Protein 1TVN (pdb70)

B-factor: mean 11.06, std 6.89, range [2.76, 54.04]

Radius of gyration: 25.33 Å; Cα contacts (8 Å, |Δi|>4): 1455; chains: 2; bounding box: 74×57×52 Å

Organism: Pseudoalteromonas haloplanktis (NCBI:txid228)

Structure (mmCIF, N/CA/C/O backbone):
data_1TVN
#
_entry.id   1TVN
#
_cell.length_a   135.400
_cell.length_b   78.900
_cell.length_c   44.100
_cell.angle_alpha   90.00
_cell.angle_beta   90.00
_cell.angle_gamma   90.00
#
_symmetry.space_group_name_H-M   'P 21 21 21'
#
loop_
_entity.id
_entity.type
_entity.pdbx_description
1 polymer cellulase
2 water water
#
loop_
_atom_site.group_PDB
_atom_site.id
_atom_site.type_symbol
_atom_site.label_atom_id
_atom_site.label_alt_id
_atom_site.label_comp_id
_atom_site.label_asym_id
_atom_site.label_entity_id
_atom_site.label_seq_id
_atom_site.pdbx_PDB_ins_code
_atom_site.Cartn_x
_atom_site.Cartn_y
_atom_site.Cartn_z
_atom_site.occupancy
_atom_site.B_iso_or_equiv
_atom_site.auth_seq_id
_atom_site.auth_comp_id
_atom_site.auth_asym_id
_atom_site.auth_atom_id
_atom_site.pdbx_PDB_model_num
ATOM 1 N N . ALA A 1 1 ? 88.233 45.599 58.626 1.00 23.35 1 ALA A N 1
ATOM 2 C CA . ALA A 1 1 ? 87.827 44.783 57.456 1.00 22.70 1 ALA A CA 1
ATOM 3 C C . ALA A 1 1 ? 86.744 43.749 57.795 1.00 22.18 1 ALA A C 1
ATOM 4 O O . ALA A 1 1 ? 86.501 43.419 58.953 1.00 24.11 1 ALA A O 1
ATOM 6 N N . VAL A 1 2 ? 86.097 43.262 56.746 1.00 18.94 2 VAL A N 1
ATOM 7 C CA . VAL A 1 2 ? 85.038 42.259 56.834 1.00 14.80 2 VAL A CA 1
ATOM 8 C C . VAL A 1 2 ? 85.639 41.086 56.054 1.00 12.30 2 VAL A C 1
ATOM 9 O O . VAL A 1 2 ? 86.621 41.269 55.335 1.00 15.25 2 VAL A O 1
ATOM 13 N N . GLU A 1 3 ? 85.049 39.901 56.176 1.00 9.92 3 GLU A N 1
ATOM 14 C CA . GLU A 1 3 ? 85.560 38.733 55.457 1.00 9.43 3 GLU A CA 1
ATOM 15 C C . GLU A 1 3 ? 85.117 38.738 54.004 1.00 9.14 3 GLU A C 1
ATOM 16 O O . GLU A 1 3 ? 84.062 39.282 53.655 1.00 10.80 3 GLU A O 1
ATOM 22 N N . LYS A 1 4 ? 85.917 38.129 53.145 1.00 8.43 4 LYS A N 1
ATOM 23 C CA . LYS A 1 4 ? 85.606 38.051 51.719 1.00 8.96 4 LYS A CA 1
ATOM 24 C C . LYS A 1 4 ? 84.454 37.073 51.499 1.00 8.47 4 LYS A C 1
ATOM 25 O O . LYS A 1 4 ? 84.434 35.977 52.071 1.00 8.01 4 LYS A O 1
ATOM 31 N N . LEU A 1 5 ? 83.500 37.462 50.648 1.00 7.28 5 LEU A N 1
ATOM 32 C CA . LEU A 1 5 ? 82.341 36.629 50.334 1.00 7.25 5 LEU A CA 1
ATOM 33 C C . LEU A 1 5 ? 82.562 35.868 49.032 1.00 7.52 5 LEU A C 1
ATOM 34 O O . LEU A 1 5 ? 83.009 36.429 48.031 1.00 8.81 5 LEU A O 1
ATOM 39 N N . THR A 1 6 ? 82.362 34.566 49.083 1.00 5.80 6 THR A N 1
ATOM 40 C CA . THR A 1 6 ? 82.521 33.732 47.882 1.00 7.24 6 THR A CA 1
ATOM 41 C C . THR A 1 6 ? 81.350 32.750 47.848 1.00 7.08 6 THR A C 1
ATOM 42 O O . THR A 1 6 ? 80.596 32.635 48.811 1.00 7.30 6 THR A O 1
ATOM 46 N N . VAL A 1 7 ? 81.168 32.058 46.731 1.00 6.64 7 VAL A N 1
ATOM 47 C CA . VAL A 1 7 ? 80.074 31.092 46.639 1.00 6.20 7 VAL A CA 1
ATOM 48 C C . VAL A 1 7 ? 80.638 29.701 46.363 1.00 5.96 7 VAL A C 1
ATOM 49 O O . VAL A 1 7 ? 81.551 29.554 45.526 1.00 6.80 7 VAL A O 1
ATOM 53 N N . SER A 1 8 ? 80.103 28.686 47.052 1.00 6.36 8 SER A N 1
ATOM 54 C CA . SER A 1 8 ? 80.529 27.307 46.858 1.00 7.92 8 SER A CA 1
ATOM 55 C C . SER A 1 8 ? 79.217 26.526 46.914 1.00 7.97 8 SER A C 1
ATOM 56 O O . SER A 1 8 ? 78.569 26.456 47.964 1.00 7.57 8 SER A O 1
ATOM 59 N N . GLY A 1 9 ? 78.822 25.924 45.794 1.00 8.64 9 GLY A N 1
ATOM 60 C CA . GLY A 1 9 ? 77.568 25.189 45.790 1.00 8.93 9 GLY A CA 1
ATOM 61 C C . GLY A 1 9 ? 76.477 26.238 46.008 1.00 9.34 9 GLY A C 1
ATOM 62 O O . GLY A 1 9 ? 76.553 27.382 45.487 1.00 8.71 9 GLY A O 1
ATOM 63 N N . ASN A 1 10 ? 75.478 25.930 46.825 1.00 7.59 10 ASN A N 1
ATOM 64 C CA . ASN A 1 10 ? 74.406 26.893 47.080 1.00 7.60 10 ASN A CA 1
ATOM 65 C C . ASN A 1 10 ? 74.679 27.751 48.313 1.00 6.97 10 ASN A C 1
ATOM 66 O O . ASN A 1 10 ? 73.767 28.399 48.811 1.00 7.88 10 ASN A O 1
ATOM 71 N N A GLN A 1 11 ? 75.937 27.821 48.742 0.50 6.42 11 GLN A N 1
ATOM 72 N N B GLN A 1 11 ? 75.933 27.792 48.770 0.50 7.46 11 GLN A N 1
ATOM 73 C CA A GLN A 1 11 ? 76.271 28.605 49.916 0.50 6.12 11 GLN A CA 1
ATOM 74 C CA B GLN A 1 11 ? 76.281 28.572 49.953 0.50 7.71 11 GLN A CA 1
ATOM 75 C C A GLN A 1 11 ? 77.148 29.802 49.680 0.50 7.10 11 GLN A C 1
ATOM 76 C C B GLN A 1 11 ? 77.180 29.771 49.730 0.50 8.31 11 GLN A C 1
ATOM 77 O O A GLN A 1 11 ? 78.008 29.792 48.794 0.50 7.28 11 GLN A O 1
ATOM 78 O O B GLN A 1 11 ? 78.116 29.719 48.925 0.50 8.04 11 GLN A O 1
ATOM 89 N N . ILE A 1 12 ? 76.903 30.852 50.457 1.00 7.47 12 ILE A N 1
ATOM 90 C CA . ILE A 1 12 ? 77.713 32.054 50.358 1.00 7.70 12 ILE A CA 1
ATOM 91 C C . ILE A 1 12 ? 78.631 31.891 51.599 1.00 7.40 12 ILE A C 1
ATOM 92 O O . ILE A 1 12 ? 78.158 31.703 52.741 1.00 11.67 12 ILE A O 1
ATOM 97 N N . LEU A 1 13 ? 79.936 31.823 51.373 1.00 5.78 13 LEU A N 1
ATOM 98 C CA . LEU A 1 13 ? 80.914 31.678 52.459 1.00 6.15 13 LEU A CA 1
ATOM 99 C C . LEU A 1 13 ? 81.569 33.017 52.764 1.00 6.30 13 LEU A C 1
ATOM 100 O O . LEU A 1 13 ? 81.714 33.855 51.882 1.00 6.79 13 LEU A O 1
ATOM 105 N 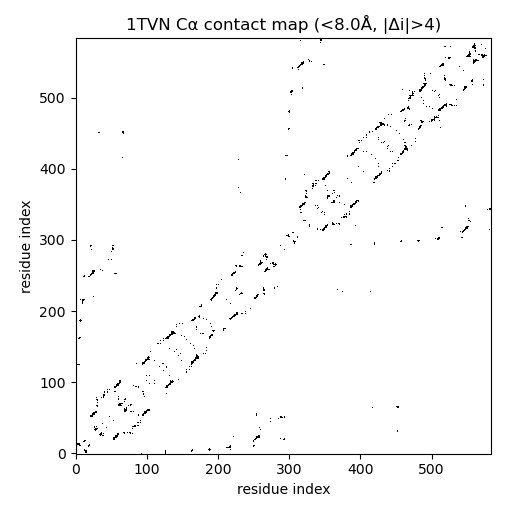N . ALA A 1 14 ? 81.895 33.261 54.037 1.00 7.77 14 ALA A N 1
ATOM 106 C CA . ALA A 1 14 ? 82.551 34.504 54.436 1.00 7.84 14 ALA A CA 1
ATOM 107 C C . ALA A 1 14 ? 83.872 34.021 55.030 1.00 8.57 14 ALA A C 1
ATOM 108 O O . ALA A 1 14 ? 83.881 33.333 56.056 1.00 8.68 14 ALA A O 1
ATOM 110 N N . GLY A 1 15 ? 84.985 34.326 54.368 1.00 8.12 15 GLY A N 1
ATOM 111 C CA . GLY A 1 15 ? 86.258 33.858 54.892 1.00 8.48 15 GLY A CA 1
ATOM 112 C C . GLY A 1 15 ? 86.281 32.329 54.826 1.00 9.33 15 GLY A C 1
ATOM 113 O O . GLY A 1 15 ? 86.912 31.686 55.678 1.00 9.37 15 GLY A O 1
ATOM 114 N N . GLY A 1 16 ? 85.531 31.735 53.881 1.00 8.45 16 GLY A N 1
ATOM 115 C CA . GLY A 1 16 ? 85.496 30.283 53.735 1.00 10.22 16 GLY A CA 1
ATOM 116 C C . GLY A 1 16 ? 84.570 29.551 54.689 1.00 9.53 16 GLY A C 1
ATOM 117 O O . GLY A 1 16 ? 84.519 28.319 54.694 1.00 11.92 16 GLY A O 1
ATOM 118 N N . GLU A 1 17 ? 83.846 30.295 55.513 1.00 9.65 17 GLU A N 1
ATOM 119 C CA . GLU A 1 17 ? 82.924 29.680 56.467 1.00 9.36 17 GLU A CA 1
ATOM 120 C C . GLU A 1 17 ? 81.447 30.012 56.213 1.00 10.47 17 GLU A C 1
ATOM 121 O O . GLU A 1 17 ? 81.114 31.104 55.767 1.00 9.16 17 GLU A O 1
ATOM 127 N N . ASN A 1 18 ? 80.571 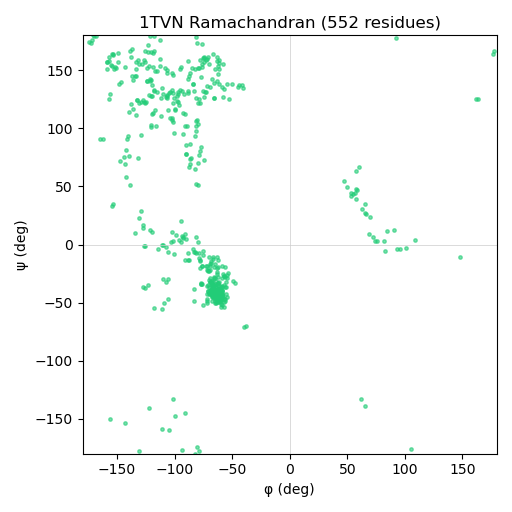29.076 56.571 1.00 11.45 18 ASN A N 1
ATOM 128 C CA . ASN A 1 18 ? 79.116 29.251 56.401 1.00 13.33 18 ASN A CA 1
ATOM 129 C C . ASN A 1 18 ? 78.610 30.215 57.445 1.00 11.08 18 ASN A C 1
ATOM 130 O O . ASN A 1 18 ? 78.796 29.988 58.625 1.00 14.69 18 ASN A O 1
ATOM 135 N N . THR A 1 19 ? 77.907 31.259 57.010 1.00 11.90 19 THR A N 1
ATOM 136 C CA . THR A 1 19 ? 77.365 32.249 57.943 1.00 10.49 19 THR A CA 1
ATOM 137 C C . THR A 1 19 ? 76.453 33.158 57.131 1.00 9.66 19 THR A C 1
ATOM 138 O O . THR A 1 19 ? 76.340 33.007 55.921 1.00 9.32 19 THR A O 1
ATOM 142 N N . SER A 1 20 ? 75.778 34.101 57.784 1.00 8.05 20 SER A N 1
ATOM 143 C CA . SER A 1 20 ? 74.885 35.021 57.070 1.00 7.17 20 SER A CA 1
ATOM 144 C C . SER A 1 20 ? 74.863 36.354 57.805 1.00 7.02 20 SER A C 1
ATOM 145 O O . SER A 1 20 ? 75.183 36.414 58.991 1.00 7.87 20 SER A O 1
ATOM 148 N N . PHE A 1 21 ? 74.351 37.377 57.125 1.00 4.79 21 PHE A N 1
ATOM 149 C CA . PHE A 1 21 ? 74.302 38.743 57.635 1.00 5.03 21 PHE A CA 1
ATOM 150 C C . PHE A 1 21 ? 72.948 39.375 57.425 1.00 6.01 21 PHE A C 1
ATOM 151 O O . PHE A 1 21 ? 72.255 39.064 56.459 1.00 6.36 21 PHE A O 1
ATOM 159 N N . ALA A 1 22 ? 72.604 40.304 58.311 1.00 4.37 22 ALA A N 1
ATOM 160 C CA . ALA A 1 22 ? 71.332 40.997 58.246 1.00 5.19 22 ALA A CA 1
ATOM 161 C C . ALA A 1 22 ? 71.489 42.497 58.424 1.00 4.32 22 ALA A C 1
ATOM 162 O O . ALA A 1 22 ? 72.343 42.967 59.199 1.00 5.10 22 ALA A O 1
ATOM 164 N N . GLY A 1 23 ? 70.652 43.249 57.723 1.00 4.08 23 GLY A N 1
ATOM 165 C CA . GLY A 1 23 ? 70.703 44.688 57.834 1.00 4.91 23 GLY A CA 1
ATOM 166 C C . GLY A 1 23 ? 69.527 45.315 57.141 1.00 4.88 23 GLY A C 1
ATOM 167 O O . GLY A 1 23 ? 68.638 44.631 56.602 1.00 4.45 23 GLY A O 1
ATOM 168 N N . PRO A 1 24 ? 69.458 46.644 57.194 1.00 4.04 24 PRO A N 1
ATOM 169 C CA . PRO A 1 24 ? 68.354 47.323 56.535 1.00 4.34 24 PRO A CA 1
ATOM 170 C C . PRO A 1 24 ? 68.673 47.791 55.131 1.00 4.63 24 PRO A C 1
ATOM 171 O O . PRO A 1 24 ? 69.849 47.941 54.772 1.00 4.39 24 PRO A O 1
ATOM 175 N N . SER A 1 25 ? 67.627 47.878 54.323 1.00 4.93 25 SER A N 1
ATOM 176 C CA . SER A 1 25 ? 67.797 48.423 52.983 1.00 4.48 25 SER A CA 1
ATOM 177 C C . SER A 1 25 ? 67.220 49.839 53.039 1.00 5.17 25 SER A C 1
ATOM 178 O O . SER A 1 25 ? 66.130 50.073 53.607 1.00 5.28 25 SER A O 1
ATOM 181 N N . LEU A 1 26 ? 67.976 50.800 52.533 1.00 4.13 26 LEU A N 1
ATOM 182 C CA . LEU A 1 26 ? 67.470 52.165 52.461 1.00 4.07 26 LEU A CA 1
ATOM 183 C C . LEU A 1 26 ? 66.392 52.127 51.335 1.00 5.00 26 LEU A C 1
ATOM 184 O O . LEU A 1 26 ? 66.373 51.220 50.489 1.00 4.45 26 LEU A O 1
ATOM 189 N N . PHE A 1 27 ? 65.499 53.103 51.334 1.00 4.47 27 PHE A N 1
ATOM 190 C CA . PHE A 1 27 ? 64.446 53.221 50.316 1.00 4.14 27 PHE A CA 1
ATOM 191 C C . PHE A 1 27 ? 65.118 53.874 49.095 1.00 4.89 27 PHE A C 1
ATOM 192 O O . PHE A 1 27 ? 66.304 54.254 49.152 1.00 5.11 27 PHE A O 1
ATOM 200 N N . TRP A 1 28 ? 64.389 53.960 47.983 1.00 4.94 28 TRP A N 1
ATOM 201 C CA . TRP A 1 28 ? 64.870 54.589 46.743 1.00 5.03 28 TRP A CA 1
ATOM 202 C C . TRP A 1 28 ? 65.651 55.872 47.087 1.00 5.41 28 TRP A C 1
ATOM 203 O O . TRP A 1 28 ? 65.178 56.730 47.843 1.00 6.34 28 TRP A O 1
ATOM 214 N N . SER A 1 29 ? 66.803 56.040 46.447 1.00 5.60 29 SER A N 1
ATOM 215 C CA . SER A 1 29 ? 67.655 57.222 46.669 1.00 5.69 29 SER A CA 1
ATOM 216 C C . SER A 1 29 ? 67.215 58.426 45.874 1.00 5.31 29 SER A C 1
ATOM 217 O O . SER A 1 29 ? 67.709 59.531 46.107 1.00 5.18 29 SER A O 1
ATOM 220 N N . ASN A 1 30 ? 66.234 58.232 45.003 1.00 5.45 30 ASN A N 1
ATOM 221 C CA . ASN A 1 30 ? 65.761 59.279 44.122 1.00 5.96 30 ASN A CA 1
ATOM 222 C C . ASN A 1 30 ? 65.537 60.672 44.625 1.00 5.13 30 ASN A C 1
ATOM 223 O O . ASN A 1 30 ? 64.942 60.878 45.680 1.00 6.66 30 ASN A O 1
ATOM 228 N N . THR A 1 31 ? 65.970 61.638 43.818 1.00 5.41 31 THR A N 1
ATOM 229 C CA . THR A 1 31 ? 65.776 63.029 44.178 1.00 6.13 31 THR A CA 1
ATOM 230 C C . THR A 1 31 ? 64.269 63.321 44.166 1.00 7.53 31 THR A C 1
ATOM 231 O O . THR A 1 31 ? 63.580 62.975 43.208 1.00 7.99 31 THR A O 1
ATOM 235 N N . GLY A 1 32 ? 63.763 63.854 45.282 1.00 8.62 32 GLY A N 1
ATOM 236 C CA . GLY A 1 32 ? 62.353 64.193 45.429 1.00 8.24 32 GLY A CA 1
ATOM 237 C C . GLY A 1 32 ? 61.471 63.125 46.044 1.00 9.31 32 GLY A C 1
ATOM 238 O O . GLY A 1 32 ? 60.266 63.366 46.288 1.00 10.31 32 GLY A O 1
ATOM 239 N N . TRP A 1 33 ? 62.028 61.946 46.317 1.00 8.23 33 TRP A N 1
ATOM 240 C CA . TRP A 1 33 ? 61.233 60.860 46.892 1.00 8.22 33 TRP A CA 1
ATOM 241 C C . TRP A 1 33 ? 61.213 60.739 48.421 1.00 9.81 33 TRP A C 1
ATOM 242 O O . TRP A 1 33 ? 60.730 59.733 48.977 1.00 11.11 33 TRP A O 1
ATOM 253 N N . GLY A 1 34 ? 61.829 61.728 49.063 1.00 9.17 34 GLY A N 1
ATOM 254 C CA . GLY A 1 34 ? 61.892 61.825 50.521 1.00 9.00 34 GLY A CA 1
ATOM 255 C C . GLY A 1 34 ? 62.801 60.972 51.342 1.00 8.08 34 GLY A C 1
ATOM 256 O O . GLY A 1 34 ? 62.760 61.046 52.567 1.00 10.07 34 GLY A O 1
ATOM 257 N N . ALA A 1 35 ? 63.606 60.144 50.700 1.00 6.51 35 ALA A N 1
ATOM 258 C CA . ALA A 1 35 ? 64.501 59.289 51.442 1.00 6.90 35 ALA A CA 1
ATOM 259 C C . ALA A 1 35 ? 65.966 59.681 51.267 1.00 6.07 35 ALA A C 1
ATOM 260 O O . ALA A 1 35 ? 66.853 59.084 51.882 1.00 6.45 35 ALA A O 1
ATOM 262 N N . GLU A 1 36 ? 66.228 60.720 50.474 1.00 5.96 36 GLU A N 1
ATOM 263 C CA . GLU A 1 36 ? 67.601 61.167 50.266 1.00 6.00 36 GLU A CA 1
ATOM 264 C C . GLU A 1 36 ? 68.238 61.488 51.610 1.00 5.37 36 GLU A C 1
ATOM 265 O O . GLU A 1 36 ? 69.421 61.210 51.837 1.00 5.08 36 GLU A O 1
ATOM 271 N N . LYS A 1 37 ? 67.416 62.049 52.513 1.00 6.02 37 LYS A N 1
ATOM 272 C CA . LYS A 1 37 ? 67.878 62.435 53.838 1.00 5.21 37 LYS A CA 1
ATOM 273 C C . LYS A 1 37 ? 68.451 61.303 54.672 1.00 5.07 37 LYS A C 1
ATOM 274 O O . LYS A 1 37 ? 69.150 61.576 55.647 1.00 6.78 37 LYS A O 1
ATOM 280 N N . PHE A 1 38 ? 68.153 60.053 54.324 1.00 4.74 38 PHE A N 1
ATOM 281 C CA . PHE A 1 38 ? 68.679 58.921 55.094 1.00 5.75 38 PHE A CA 1
ATOM 282 C C . PHE A 1 38 ? 70.044 58.444 54.610 1.00 5.12 38 PHE A C 1
ATOM 283 O O . PHE A 1 38 ? 70.676 57.634 55.298 1.00 5.53 38 PHE A O 1
ATOM 291 N N . TYR A 1 39 ? 70.472 58.889 53.424 1.00 4.87 39 TYR A N 1
ATOM 292 C CA . TYR A 1 39 ? 71.778 58.444 52.886 1.00 4.85 39 TYR A CA 1
ATOM 293 C C . TYR A 1 39 ? 72.938 59.214 53.520 1.00 5.34 39 TYR A C 1
ATOM 294 O O . TYR A 1 39 ? 73.622 60.013 52.848 1.00 6.52 39 TYR A O 1
ATOM 303 N N . THR A 1 40 ? 73.169 58.933 54.802 1.00 5.18 40 THR A N 1
ATOM 304 C CA . THR A 1 40 ? 74.213 59.609 55.567 1.00 5.81 40 THR A CA 1
ATOM 305 C C . THR A 1 40 ? 75.109 58.682 56.357 1.00 6.02 40 THR A C 1
ATOM 306 O O . THR A 1 40 ? 74.752 57.534 56.632 1.00 5.32 40 THR A O 1
ATOM 310 N N . ALA A 1 41 ? 76.295 59.185 56.701 1.00 5.88 41 ALA A N 1
ATOM 311 C CA . ALA A 1 41 ? 77.235 58.416 57.484 1.00 5.25 41 ALA A CA 1
ATOM 312 C C . ALA A 1 41 ? 76.625 58.113 58.853 1.00 6.23 41 ALA A C 1
ATOM 313 O O . ALA A 1 41 ? 76.827 57.020 59.378 1.00 6.48 41 ALA A O 1
ATOM 315 N N A GLU A 1 42 ? 75.861 59.056 59.401 0.50 5.76 42 GLU A N 1
ATOM 316 N N B GLU A 1 42 ? 75.873 59.054 59.420 0.50 6.58 42 GLU A N 1
ATOM 317 C CA A GLU A 1 42 ? 75.231 58.849 60.701 0.50 6.77 42 GLU A CA 1
ATOM 318 C CA B GLU A 1 42 ? 75.258 58.817 60.725 0.50 8.09 42 GLU A CA 1
ATOM 319 C C A GLU A 1 42 ? 74.230 57.694 60.654 0.50 6.30 42 GLU A C 1
ATOM 320 C C B GLU A 1 42 ? 74.237 57.677 60.655 0.50 7.18 42 GLU A C 1
ATOM 321 O O A GLU A 1 42 ? 74.151 56.883 61.580 0.50 6.14 42 GLU A O 1
ATOM 322 O O B GLU A 1 42 ? 74.148 56.859 61.573 0.50 6.72 42 GLU A O 1
ATOM 333 N N . THR A 1 43 ? 73.484 57.597 59.557 1.00 6.47 43 THR A N 1
ATOM 334 C CA . THR A 1 43 ? 72.509 56.531 59.414 1.00 6.40 43 THR A CA 1
ATOM 335 C C . THR A 1 43 ? 73.203 55.175 59.376 1.00 5.77 43 THR A C 1
ATOM 336 O O . THR A 1 43 ? 72.729 54.199 59.983 1.00 6.18 43 THR A O 1
ATOM 340 N N . VAL A 1 44 ? 74.338 55.081 58.679 1.00 4.96 44 VAL A N 1
ATOM 341 C CA . VAL A 1 44 ? 75.060 53.809 58.612 1.00 4.19 44 VAL A CA 1
ATOM 342 C C . VAL A 1 44 ? 75.575 53.437 60.017 1.00 4.60 44 VAL A C 1
ATOM 343 O O . VAL A 1 44 ? 75.450 52.285 60.457 1.00 5.09 44 VAL A O 1
ATOM 347 N N . ALA A 1 45 ? 76.152 54.415 60.718 1.00 5.27 45 ALA A N 1
ATOM 348 C CA . ALA A 1 45 ? 76.666 54.186 62.069 1.00 6.32 45 ALA A CA 1
ATOM 349 C C . ALA A 1 45 ? 75.550 53.713 63.009 1.00 5.69 45 ALA A C 1
ATOM 350 O O . ALA A 1 45 ? 75.753 52.768 63.787 1.00 5.52 45 ALA A O 1
ATOM 352 N N . LYS A 1 46 ? 74.389 54.360 62.923 1.00 4.84 46 LYS A N 1
ATOM 353 C CA . LYS A 1 46 ? 73.261 53.993 63.770 1.00 5.52 46 LYS A CA 1
ATOM 354 C C . LYS A 1 46 ? 72.678 52.628 63.400 1.00 5.38 46 LYS A C 1
ATOM 355 O O . LYS A 1 46 ? 72.147 51.914 64.266 1.00 6.48 46 LYS A O 1
ATOM 361 N N . ALA A 1 47 ? 72.713 52.240 62.121 1.00 5.43 47 ALA A N 1
ATOM 362 C CA . ALA A 1 47 ? 72.176 50.914 61.799 1.00 5.18 47 ALA A CA 1
ATOM 363 C C . ALA A 1 47 ? 73.002 49.886 62.590 1.00 5.43 47 ALA A C 1
ATOM 364 O O . ALA A 1 47 ? 72.472 48.887 63.090 1.00 5.12 47 ALA A O 1
ATOM 366 N N . LYS A 1 48 ? 74.304 50.121 62.705 1.00 4.79 48 LYS A N 1
ATOM 367 C CA . LYS A 1 48 ? 75.180 49.208 63.452 1.00 5.52 48 LYS A CA 1
ATOM 368 C C . LYS A 1 48 ? 74.962 49.282 64.969 1.00 5.00 48 LYS A C 1
ATOM 369 O O . LYS A 1 48 ? 74.730 48.250 65.592 1.00 6.43 48 LYS A O 1
ATOM 375 N N . THR A 1 49 ? 74.906 50.482 65.548 1.00 5.21 49 THR A N 1
ATOM 376 C CA . THR A 1 49 ? 74.722 50.541 67.008 1.00 5.59 49 THR A CA 1
ATOM 377 C C . THR A 1 49 ? 73.311 50.279 67.491 1.00 6.23 49 THR A C 1
ATOM 378 O O . THR A 1 49 ? 73.114 49.717 68.568 1.00 7.61 49 THR A O 1
ATOM 382 N N . GLU A 1 50 ? 72.322 50.674 66.705 1.00 5.62 50 GLU A N 1
ATOM 383 C CA . GLU A 1 50 ? 70.933 50.479 67.111 1.00 5.46 50 GLU A CA 1
ATOM 384 C C . GLU A 1 50 ? 70.351 49.116 66.826 1.00 6.00 50 GLU A C 1
ATOM 385 O O . GLU A 1 50 ? 69.633 48.552 67.647 1.00 6.38 50 GLU A O 1
ATOM 391 N N . PHE A 1 51 ? 70.707 48.550 65.674 1.00 4.73 51 PHE A N 1
ATOM 392 C CA . PHE A 1 51 ? 70.198 47.251 65.264 1.00 5.45 51 PHE A CA 1
ATOM 393 C C . PHE A 1 51 ? 71.214 46.146 65.163 1.00 4.84 51 PHE A C 1
ATOM 394 O O . PHE A 1 51 ? 70.806 44.985 64.957 1.00 5.51 51 PHE A O 1
ATOM 402 N N . ASN A 1 52 ? 72.498 46.432 65.376 1.00 4.83 52 ASN A N 1
ATOM 403 C CA . ASN A 1 52 ? 73.549 45.404 65.242 1.00 4.41 52 ASN A CA 1
ATOM 404 C C . ASN A 1 52 ? 73.643 44.976 63.772 1.00 5.17 52 ASN A C 1
ATOM 405 O O . ASN A 1 52 ? 74.083 43.877 63.468 1.00 6.51 52 ASN A O 1
ATOM 410 N N . ALA A 1 53 ? 73.250 45.870 62.869 1.00 5.06 53 ALA A N 1
ATOM 411 C CA . ALA A 1 53 ? 73.324 45.536 61.439 1.00 4.81 53 ALA A CA 1
ATOM 412 C C . ALA A 1 53 ? 74.767 45.306 61.002 1.00 5.33 53 ALA A C 1
ATOM 413 O O . ALA A 1 53 ? 75.692 46.035 61.408 1.00 6.04 53 ALA A O 1
ATOM 415 N N . THR A 1 54 ? 74.950 44.310 60.140 1.00 5.00 54 THR A N 1
ATOM 416 C CA . THR A 1 54 ? 76.276 43.967 59.602 1.00 4.35 54 THR A CA 1
ATOM 417 C C . THR A 1 54 ? 76.360 44.339 58.119 1.00 5.04 54 THR A C 1
ATOM 418 O O . THR A 1 54 ? 77.395 44.161 57.479 1.00 5.17 54 THR A O 1
ATOM 422 N N . LEU A 1 55 ? 75.271 44.873 57.576 1.00 5.16 55 LEU A N 1
ATOM 423 C CA . LEU A 1 55 ? 75.228 45.303 56.174 1.00 4.87 55 LEU A CA 1
ATOM 424 C C . LEU A 1 55 ? 74.186 46.393 56.032 1.00 4.69 55 LEU A C 1
ATOM 425 O O . LEU A 1 55 ? 73.327 46.573 56.925 1.00 4.72 55 LEU A O 1
ATOM 430 N N . ILE A 1 56 ? 74.248 47.112 54.910 1.00 5.01 56 ILE A N 1
ATOM 431 C CA . ILE A 1 56 ? 73.266 48.154 54.593 1.00 4.92 56 ILE A CA 1
ATOM 432 C C . ILE A 1 56 ? 73.166 48.133 53.070 1.00 4.29 56 ILE A C 1
ATOM 433 O O . ILE A 1 56 ? 74.170 47.896 52.375 1.00 4.83 56 ILE A O 1
ATOM 438 N N . ARG A 1 57 ? 71.945 48.234 52.563 1.00 4.27 57 ARG A N 1
ATOM 439 C CA . ARG A 1 57 ? 71.722 48.234 51.111 1.00 4.61 57 ARG A CA 1
ATOM 440 C C . ARG A 1 57 ? 71.390 49.658 50.639 1.00 3.55 57 ARG A C 1
ATOM 441 O O . ARG A 1 57 ? 70.525 50.333 51.219 1.00 4.75 57 ARG A O 1
ATOM 449 N N . ALA A 1 58 ? 72.090 50.109 49.601 1.00 4.22 58 ALA A N 1
ATOM 450 C CA . ALA A 1 58 ? 71.890 51.449 49.010 1.00 4.19 58 ALA A CA 1
ATOM 451 C C . ALA A 1 58 ? 71.075 51.209 47.724 1.00 4.55 58 ALA A C 1
ATOM 452 O O . ALA A 1 58 ? 71.595 50.645 46.750 1.00 4.23 58 ALA A O 1
ATOM 454 N N . ALA A 1 59 ? 69.801 51.610 47.740 1.00 3.73 59 ALA A N 1
ATOM 455 C CA . ALA A 1 59 ? 68.869 51.423 46.598 1.00 3.00 59 ALA A CA 1
ATOM 456 C C . ALA A 1 59 ? 68.943 52.619 45.682 1.00 2.84 59 ALA A C 1
ATOM 457 O O . ALA A 1 59 ? 68.150 53.554 45.800 1.00 4.20 59 ALA A O 1
ATOM 459 N N . ILE A 1 60 ? 69.922 52.557 44.769 1.00 4.61 60 ILE A N 1
ATOM 460 C CA . ILE A 1 60 ? 70.141 53.677 43.837 1.00 4.25 60 ILE A CA 1
ATOM 461 C C . ILE A 1 60 ? 69.156 53.583 42.700 1.00 3.70 60 ILE A C 1
ATOM 462 O O . ILE A 1 60 ? 69.271 52.727 41.802 1.00 4.84 60 ILE A O 1
ATOM 467 N N . GLY A 1 61 ? 68.176 54.477 42.717 1.00 3.60 61 GLY A N 1
ATOM 468 C CA . GLY A 1 61 ? 67.150 54.455 41.701 1.00 5.12 61 GLY A CA 1
ATOM 469 C C . GLY A 1 61 ? 67.545 54.586 40.261 1.00 5.17 61 GLY A C 1
ATOM 470 O O . GLY A 1 61 ? 68.356 55.443 39.900 1.00 5.28 61 GLY A O 1
ATOM 471 N N . HIS A 1 62 ? 66.930 53.731 39.438 1.00 5.10 62 HIS A N 1
ATOM 472 C CA . HIS A 1 62 ? 67.179 53.737 38.013 1.00 4.83 62 HIS A CA 1
ATOM 473 C C . HIS A 1 62 ? 65.857 53.646 37.273 1.00 5.47 62 HIS A C 1
ATOM 474 O O . HIS A 1 62 ? 64.944 52.925 37.698 1.00 6.54 62 HIS A O 1
ATOM 481 N N . GLY A 1 63 ? 65.790 54.329 36.130 1.00 6.18 63 GLY A N 1
ATOM 482 C CA . GLY A 1 63 ? 64.578 54.279 35.314 1.00 7.90 63 GLY A CA 1
ATOM 483 C C . GLY A 1 63 ? 64.519 55.425 34.339 1.00 8.63 63 GLY A C 1
ATOM 484 O O . GLY A 1 63 ? 64.557 56.576 34.771 1.00 8.71 63 GLY A O 1
ATOM 485 N N . THR A 1 64 ? 64.358 55.116 33.047 1.00 8.32 64 THR A N 1
ATOM 486 C CA . THR A 1 64 ? 64.291 56.142 31.988 1.00 8.93 64 THR A CA 1
ATOM 487 C C . THR A 1 64 ? 63.099 57.072 32.135 1.00 9.85 64 THR A C 1
ATOM 488 O O . THR A 1 64 ? 63.133 58.223 31.653 1.00 10.14 64 THR A O 1
ATOM 492 N N . SER A 1 65 ? 62.057 56.578 32.797 1.00 7.94 65 SER A N 1
ATOM 493 C CA . SER A 1 65 ? 60.838 57.318 33.059 1.00 9.20 65 SER A CA 1
ATOM 494 C C . SER A 1 65 ? 60.477 57.247 34.550 1.00 7.62 65 SER A C 1
ATOM 495 O O . SER A 1 65 ? 59.318 57.315 34.933 1.00 9.30 65 SER A O 1
ATOM 498 N N . THR A 1 66 ? 61.509 57.112 35.389 1.00 7.84 66 THR A N 1
ATOM 499 C CA . THR A 1 66 ? 61.318 57.042 36.845 1.00 6.39 66 THR A CA 1
ATOM 500 C C . THR A 1 66 ? 61.925 58.356 37.336 1.00 6.31 66 THR A C 1
ATOM 501 O O . THR A 1 66 ? 63.141 58.560 37.324 1.00 6.21 66 THR A O 1
ATOM 505 N N . GLY A 1 67 ? 61.049 59.242 37.803 1.00 7.27 67 GLY A N 1
ATOM 506 C CA . GLY A 1 67 ? 61.500 60.539 38.259 1.00 7.12 67 GLY A CA 1
ATOM 507 C C . GLY A 1 67 ? 62.593 60.566 39.311 1.00 6.53 67 GLY A C 1
ATOM 508 O O . GLY A 1 67 ? 62.596 59.736 40.211 1.00 6.19 67 GLY A O 1
ATOM 509 N N . GLY A 1 68 ? 63.568 61.466 39.155 1.00 5.82 68 GLY A N 1
ATOM 510 C CA . GLY A 1 68 ? 64.632 61.577 40.143 1.00 6.25 68 GLY A CA 1
ATOM 511 C C . GLY A 1 68 ? 65.660 60.485 40.205 1.00 5.78 68 GLY A C 1
ATOM 512 O O . GLY A 1 68 ? 66.488 60.488 41.096 1.00 5.84 68 GLY A O 1
ATOM 513 N N . SER A 1 69 ? 65.592 59.563 39.257 1.00 5.62 69 SER A N 1
ATOM 514 C CA . SER A 1 69 ? 66.517 58.437 39.201 1.00 5.33 69 SER A CA 1
ATOM 515 C C . SER A 1 69 ? 67.869 58.823 38.627 1.00 5.40 69 SER A C 1
ATOM 516 O O . SER A 1 69 ? 68.106 59.985 38.318 1.00 5.11 69 SER A O 1
ATOM 519 N N . LEU A 1 70 ? 68.760 57.852 38.486 1.00 5.37 70 LEU A N 1
ATOM 520 C CA . LEU A 1 70 ? 70.086 58.111 37.918 1.00 5.79 70 LEU A CA 1
ATOM 521 C C . LEU A 1 70 ? 69.952 58.734 36.516 1.00 6.47 70 LEU A C 1
ATOM 522 O O . LEU A 1 70 ? 70.835 59.464 36.079 1.00 7.48 70 LEU A O 1
ATOM 527 N N . ASN A 1 71 ? 68.853 58.443 35.837 1.00 6.35 71 ASN A N 1
ATOM 528 C CA . ASN A 1 71 ? 68.619 58.965 34.491 1.00 6.97 71 ASN A CA 1
ATOM 529 C C . ASN A 1 71 ? 68.329 60.454 34.470 1.00 7.14 71 ASN A C 1
ATOM 530 O O . ASN A 1 71 ? 68.513 61.106 33.422 1.00 8.26 71 ASN A O 1
ATOM 535 N N . PHE A 1 72 ? 67.873 60.992 35.598 1.00 6.13 72 PHE A N 1
ATOM 536 C CA . PHE A 1 72 ? 67.544 62.416 35.706 1.00 6.31 72 PHE A CA 1
ATOM 537 C C . PHE A 1 72 ? 68.495 63.225 36.572 1.00 8.10 72 PHE A C 1
ATOM 538 O O . PHE A 1 72 ? 68.685 64.418 36.348 1.00 9.08 72 PHE A O 1
ATOM 546 N N . ASP A 1 73 ? 69.085 62.579 37.569 1.00 6.06 73 ASP A N 1
ATOM 547 C CA . ASP A 1 73 ? 70.002 63.249 38.472 1.00 6.54 73 ASP A CA 1
ATOM 548 C C . ASP A 1 73 ? 71.119 62.268 38.801 1.00 6.24 73 ASP A C 1
ATOM 549 O O . ASP A 1 73 ? 71.140 61.645 39.884 1.00 6.82 73 ASP A O 1
ATOM 554 N N . TRP A 1 74 ? 72.087 62.168 37.898 1.00 6.61 74 TRP A N 1
ATOM 555 C CA . TRP A 1 74 ? 73.205 61.275 38.097 1.00 6.26 74 TRP A CA 1
ATOM 556 C C . TRP A 1 74 ? 74.045 61.632 39.325 1.00 6.81 74 TRP A C 1
ATOM 557 O O . TRP A 1 74 ? 74.252 60.808 40.222 1.00 6.83 74 TRP A O 1
ATOM 568 N N A GLU A 1 75 ? 74.516 62.872 39.380 0.50 8.39 75 GLU A N 1
ATOM 569 N N B GLU A 1 75 ? 74.491 62.879 39.381 0.50 9.01 75 GLU A N 1
ATOM 570 C CA A GLU A 1 75 ? 75.345 63.307 40.491 0.50 7.56 75 GLU A CA 1
ATOM 571 C CA B GLU A 1 75 ? 75.317 63.354 40.477 0.50 9.09 75 GLU A CA 1
ATOM 572 C C A GLU A 1 75 ? 74.707 63.207 41.854 0.50 7.46 75 GLU A C 1
ATOM 573 C C B GLU A 1 75 ? 74.710 63.228 41.846 0.50 8.37 75 GLU A C 1
ATOM 574 O O A GLU A 1 75 ? 75.374 62.812 42.805 0.50 7.38 75 GLU A O 1
ATOM 575 O O B GLU A 1 75 ? 75.393 62.826 42.785 0.50 8.26 75 GLU A O 1
ATOM 586 N N . GLY A 1 76 ? 73.439 63.586 41.968 1.00 6.32 76 GLY A N 1
ATOM 587 C CA . GLY A 1 76 ? 72.764 63.511 43.266 1.00 6.58 76 GLY A CA 1
ATOM 588 C C . GLY A 1 76 ? 72.661 62.094 43.796 1.00 6.33 76 GLY A C 1
ATOM 589 O O . GLY A 1 76 ? 73.019 61.819 44.931 1.00 6.79 76 GLY A O 1
ATOM 590 N N . ASN A 1 77 ? 72.226 61.169 42.941 1.00 5.01 77 ASN A N 1
ATOM 591 C CA . ASN A 1 77 ? 72.110 59.785 43.354 1.00 5.05 77 ASN A CA 1
ATOM 592 C C . ASN A 1 77 ? 73.478 59.159 43.623 1.00 5.84 77 ASN A C 1
ATOM 593 O O . ASN A 1 77 ? 73.631 58.409 44.604 1.00 6.05 77 ASN A O 1
ATOM 598 N N A MET A 1 78 ? 74.470 59.463 42.785 0.50 5.01 78 MET A N 1
ATOM 599 N N B MET A 1 78 ? 74.467 59.497 42.800 0.50 5.38 78 MET A N 1
ATOM 600 C CA A MET A 1 78 ? 75.805 58.904 42.988 0.50 5.20 78 MET A CA 1
ATOM 601 C CA B MET A 1 78 ? 75.806 58.956 42.979 0.50 5.87 78 MET A CA 1
ATOM 602 C C A MET A 1 78 ? 76.446 59.436 44.269 0.50 5.09 78 MET A C 1
ATOM 603 C C B MET A 1 78 ? 76.491 59.475 44.246 0.50 5.68 78 MET A C 1
ATOM 604 O O A MET A 1 78 ? 77.165 58.708 44.959 0.50 5.17 78 MET A O 1
ATOM 605 O O B MET A 1 78 ? 77.287 58.760 44.866 0.50 5.78 78 MET A O 1
ATOM 614 N N A SER A 1 79 ? 76.220 60.709 44.573 0.50 5.79 79 SER A N 1
ATOM 615 N N B SER A 1 79 ? 76.218 60.722 44.619 0.50 6.45 79 SER A N 1
ATOM 616 C CA A SER A 1 79 ? 76.786 61.288 45.783 0.50 5.71 79 SER A CA 1
ATOM 617 C CA B SER A 1 79 ? 76.826 61.270 45.825 0.50 6.28 79 SER A CA 1
ATOM 618 C C A SER A 1 79 ? 76.220 60.590 47.028 0.50 6.12 79 SER A C 1
ATOM 619 C C B SER A 1 79 ? 76.224 60.577 47.051 0.50 6.41 79 SER A C 1
ATOM 620 O O A SER A 1 79 ? 76.943 60.349 48.005 0.50 6.52 79 SER A O 1
ATOM 621 O O B SER A 1 79 ? 76.929 60.311 48.034 0.50 6.74 79 SER A O 1
ATOM 626 N N . ARG A 1 80 ? 74.922 60.295 47.003 1.00 5.57 80 ARG A N 1
ATOM 627 C CA . ARG A 1 80 ? 74.262 59.617 48.125 1.00 5.33 80 ARG A CA 1
ATOM 628 C C . ARG A 1 80 ? 74.863 58.214 48.256 1.00 6.32 80 ARG A C 1
ATOM 629 O O . ARG A 1 80 ? 75.114 57.735 49.366 1.00 5.44 80 ARG A O 1
ATOM 637 N N . LEU A 1 81 ? 75.062 57.528 47.128 1.00 5.53 81 LEU A N 1
ATOM 638 C CA . LEU A 1 81 ? 75.661 56.199 47.188 1.00 5.03 81 LEU A CA 1
ATOM 639 C C . LEU A 1 81 ? 77.063 56.302 47.832 1.00 5.05 81 LEU A C 1
ATOM 640 O O . LEU A 1 81 ? 77.397 55.510 48.721 1.00 5.37 81 LEU A O 1
ATOM 645 N N . ASP A 1 82 ? 77.870 57.259 47.369 1.00 6.03 82 ASP A N 1
ATOM 646 C CA . ASP A 1 82 ? 79.222 57.454 47.872 1.00 5.81 82 ASP A CA 1
ATOM 647 C C . ASP A 1 82 ? 79.257 57.631 49.377 1.00 5.80 82 ASP A C 1
ATOM 648 O O . ASP A 1 82 ? 80.114 57.069 50.075 1.00 5.95 82 ASP A O 1
ATOM 653 N N . THR A 1 83 ? 78.348 58.447 49.875 1.00 4.82 83 THR A N 1
ATOM 654 C CA . THR A 1 83 ? 78.303 58.682 51.316 1.00 5.24 83 THR A CA 1
ATOM 655 C C . THR A 1 83 ? 78.052 57.390 52.097 1.00 4.83 83 THR A C 1
ATOM 656 O O . THR A 1 83 ? 78.742 57.092 53.088 1.00 5.69 83 THR A O 1
ATOM 660 N N . VAL A 1 84 ? 77.117 56.578 51.613 1.00 4.24 84 VAL A N 1
ATOM 661 C CA . VAL A 1 84 ? 76.791 55.326 52.282 1.00 4.46 84 VAL A CA 1
ATOM 662 C C . VAL A 1 84 ? 77.896 54.287 52.173 1.00 5.37 84 VAL A C 1
ATOM 663 O O . VAL A 1 84 ? 78.232 53.596 53.159 1.00 6.26 84 VAL A O 1
ATOM 667 N N . VAL A 1 85 ? 78.489 54.174 50.981 1.00 4.64 85 VAL A N 1
ATOM 668 C CA . VAL A 1 85 ? 79.565 53.199 50.793 1.00 4.87 85 VAL A CA 1
ATOM 669 C C . VAL A 1 85 ? 80.767 53.494 51.688 1.00 4.85 85 VAL A C 1
ATOM 670 O O . VAL A 1 85 ? 81.257 52.599 52.353 1.00 5.26 85 VAL A O 1
ATOM 674 N N . ASN A 1 86 ? 81.207 54.743 51.723 1.00 4.58 86 ASN A N 1
ATOM 675 C CA . ASN A 1 86 ? 82.360 55.057 52.562 1.00 4.67 86 ASN A CA 1
ATOM 676 C C . ASN A 1 86 ? 82.099 54.834 54.028 1.00 5.31 86 ASN A C 1
ATOM 677 O O . ASN A 1 86 ? 82.967 54.281 54.714 1.00 5.27 86 ASN A O 1
ATOM 682 N N . ALA A 1 87 ? 80.891 55.168 54.491 1.00 5.09 87 ALA A N 1
ATOM 683 C CA . ALA A 1 87 ? 80.552 54.983 55.891 1.00 5.47 87 ALA A CA 1
ATOM 684 C C . ALA A 1 87 ? 80.507 53.483 56.193 1.00 5.97 87 ALA A C 1
ATOM 685 O O . ALA A 1 87 ? 80.941 53.065 57.263 1.00 6.14 87 ALA A O 1
ATOM 687 N N . ALA A 1 88 ? 79.995 52.665 55.274 1.00 5.00 88 ALA A N 1
ATOM 688 C CA . ALA A 1 88 ? 79.954 51.223 55.523 1.00 5.21 88 ALA A CA 1
ATOM 689 C C . ALA A 1 88 ? 81.387 50.693 55.702 1.00 4.78 88 ALA A C 1
ATOM 690 O O . ALA A 1 88 ? 81.661 49.870 56.590 1.00 5.85 88 ALA A O 1
ATOM 692 N N . ILE A 1 89 ? 82.303 51.155 54.863 1.00 5.04 89 ILE A N 1
ATOM 693 C CA . ILE A 1 89 ? 83.688 50.696 55.005 1.00 6.00 89 ILE A CA 1
ATOM 694 C C . ILE A 1 89 ? 84.246 51.152 56.374 1.00 5.76 89 ILE A C 1
ATOM 695 O O . ILE A 1 89 ? 84.880 50.360 57.096 1.00 6.21 89 ILE A O 1
ATOM 700 N N . ALA A 1 90 ? 83.978 52.397 56.742 1.00 6.43 90 ALA A N 1
ATOM 701 C CA . ALA A 1 90 ? 84.450 52.931 58.013 1.00 6.91 90 ALA A CA 1
ATOM 702 C C . ALA A 1 90 ? 83.870 52.193 59.214 1.00 7.05 90 ALA A C 1
ATOM 703 O O . ALA A 1 90 ? 84.503 52.173 60.281 1.00 8.65 90 ALA A O 1
ATOM 705 N N . GLU A 1 91 ? 82.673 51.623 59.065 1.00 5.34 91 GLU A N 1
ATOM 706 C CA . GLU A 1 91 ? 82.010 50.887 60.142 1.00 5.71 91 GLU A CA 1
ATOM 707 C C . GLU A 1 91 ? 82.147 49.364 60.072 1.00 6.08 91 GLU A C 1
ATOM 708 O O . GLU A 1 91 ? 81.514 48.638 60.857 1.00 6.66 91 GLU A O 1
ATOM 714 N N . ASP A 1 92 ? 82.972 48.876 59.157 1.00 5.38 92 ASP A N 1
ATOM 715 C CA . ASP A 1 92 ? 83.186 47.438 58.977 1.00 6.43 92 ASP A CA 1
ATOM 716 C C . ASP A 1 92 ? 81.878 46.711 58.682 1.00 7.09 92 ASP A C 1
ATOM 717 O O . ASP A 1 92 ? 81.547 45.684 59.281 1.00 7.42 92 ASP A O 1
ATOM 722 N N . MET A 1 93 ? 81.130 47.275 57.742 1.00 5.71 93 MET A N 1
ATOM 723 C CA . MET A 1 93 ? 79.865 46.688 57.341 1.00 6.95 93 MET A CA 1
ATOM 724 C C . MET A 1 93 ? 79.872 46.425 55.842 1.00 6.12 93 MET A C 1
ATOM 725 O O . MET A 1 93 ? 80.600 47.068 55.090 1.00 5.77 93 MET A O 1
ATOM 730 N N . TYR A 1 94 ? 79.107 45.431 55.410 1.00 6.46 94 TYR A N 1
ATOM 731 C CA . TYR A 1 94 ? 79.007 45.157 53.980 1.00 5.89 94 TYR A CA 1
ATOM 732 C C . TYR A 1 94 ? 78.027 46.208 53.439 1.00 5.66 94 TYR A C 1
ATOM 733 O O . TYR A 1 94 ? 77.178 46.748 54.167 1.00 5.73 94 TYR A O 1
ATOM 742 N N . VAL A 1 95 ? 78.197 46.559 52.176 1.00 5.00 95 VAL A N 1
ATOM 743 C CA . VAL A 1 95 ? 77.312 47.511 51.520 1.00 5.43 95 VAL A CA 1
ATOM 744 C C . VAL A 1 95 ? 76.868 46.899 50.189 1.00 5.21 95 VAL A C 1
ATOM 745 O O . VAL A 1 95 ? 77.685 46.443 49.369 1.00 6.06 95 VAL A O 1
ATOM 749 N N . ILE A 1 96 ? 75.549 46.762 50.043 1.00 4.56 96 ILE A N 1
ATOM 750 C CA . ILE A 1 96 ? 74.963 46.211 48.819 1.00 4.79 96 ILE A CA 1
ATOM 751 C C . ILE A 1 96 ? 74.687 47.406 47.899 1.00 4.50 96 ILE A C 1
ATOM 752 O O . ILE A 1 96 ? 73.894 48.308 48.250 1.00 5.54 96 ILE A O 1
ATOM 757 N N . ILE A 1 97 ? 75.424 47.485 46.791 1.00 4.67 97 ILE A N 1
ATOM 758 C CA . ILE A 1 97 ? 75.243 48.574 45.849 1.00 4.34 97 ILE A CA 1
ATOM 759 C C . ILE A 1 97 ? 74.198 48.052 44.857 1.00 4.16 97 ILE A C 1
ATOM 760 O O . ILE A 1 97 ? 74.488 47.245 43.972 1.00 5.10 97 ILE A O 1
ATOM 765 N N . ASP A 1 98 ? 72.964 48.525 45.053 1.00 4.25 98 ASP A N 1
ATOM 766 C CA . ASP A 1 98 ? 71.822 48.135 44.279 1.00 4.36 98 ASP A CA 1
ATOM 767 C C . ASP A 1 98 ? 71.384 49.068 43.182 1.00 3.54 98 ASP A C 1
ATOM 768 O O . ASP A 1 98 ? 71.049 50.220 43.425 1.00 5.15 98 ASP A O 1
ATOM 773 N N . PHE A 1 99 ? 71.457 48.566 41.932 1.00 4.24 99 PHE A N 1
ATOM 774 C CA . PHE A 1 99 ? 71.014 49.340 40.744 1.00 4.14 99 PHE A CA 1
ATOM 775 C C . PHE A 1 99 ? 69.501 49.022 40.850 1.00 4.95 99 PHE A C 1
ATOM 776 O O . PHE A 1 99 ? 68.997 47.975 40.389 1.00 4.64 99 PHE A O 1
ATOM 784 N N . HIS A 1 100 ? 68.801 49.940 41.522 1.00 4.58 100 HIS A N 1
ATOM 785 C CA . HIS A 1 100 ? 67.373 49.762 41.810 1.00 4.24 100 HIS A CA 1
ATOM 786 C C . HIS A 1 100 ? 66.492 50.024 40.639 1.00 5.34 100 HIS A C 1
ATOM 787 O O . HIS A 1 100 ? 65.793 51.029 40.556 1.00 5.76 100 HIS A O 1
ATOM 794 N N . SER A 1 101 ? 66.392 48.946 39.869 1.00 4.85 101 SER A N 1
ATOM 795 C CA . SER A 1 101 ? 65.636 48.987 38.632 1.00 5.90 101 SER A CA 1
ATOM 796 C C . SER A 1 101 ? 64.685 47.871 38.347 1.00 5.19 101 SER A C 1
ATOM 797 O O . SER A 1 101 ? 64.867 46.756 38.827 1.00 5.20 101 SER A O 1
ATOM 800 N N . HIS A 1 102 ? 63.710 48.200 37.489 1.00 5.86 102 HIS A N 1
ATOM 801 C CA . HIS A 1 102 ? 62.700 47.259 37.001 1.00 6.65 102 HIS A CA 1
ATOM 802 C C . HIS A 1 102 ? 62.885 47.220 35.483 1.00 6.73 102 HIS A C 1
ATOM 803 O O . HIS A 1 102 ? 62.088 46.581 34.801 1.00 7.48 102 HIS A O 1
ATOM 810 N N . GLU A 1 103 ? 63.975 47.794 34.969 1.00 5.77 103 GLU A N 1
ATOM 811 C CA . GLU A 1 103 ? 64.209 47.835 33.511 1.00 6.61 103 GLU A CA 1
ATOM 812 C C . GLU A 1 103 ? 65.683 47.926 33.165 1.00 6.72 103 GLU A C 1
ATOM 813 O O . GLU A 1 103 ? 66.058 48.520 32.157 1.00 7.86 103 GLU A O 1
ATOM 819 N N . ALA A 1 104 ? 66.536 47.289 33.938 1.00 6.45 104 ALA A N 1
ATOM 820 C CA . ALA A 1 104 ? 67.967 47.372 33.662 1.00 6.14 104 ALA A CA 1
ATOM 821 C C . ALA A 1 104 ? 68.352 46.795 32.325 1.00 7.53 104 ALA A C 1
ATOM 822 O O . ALA A 1 104 ? 69.236 47.348 31.646 1.00 7.60 104 ALA A O 1
ATOM 824 N N . HIS A 1 105 ? 67.718 45.691 31.943 1.00 7.45 105 HIS A N 1
ATOM 825 C CA . HIS A 1 105 ? 68.059 45.075 30.666 1.00 6.76 105 HIS A CA 1
ATOM 826 C C . HIS A 1 105 ? 67.764 45.945 29.478 1.00 8.60 105 HIS A C 1
ATOM 827 O O . HIS A 1 105 ? 68.402 45.747 28.426 1.00 8.28 105 HIS A O 1
ATOM 834 N N . THR A 1 106 ? 66.840 46.899 29.616 1.00 7.21 106 THR A N 1
ATOM 835 C CA . THR A 1 106 ? 66.503 47.791 28.496 1.00 7.33 106 THR A CA 1
ATOM 836 C C . THR A 1 106 ? 67.241 49.126 28.513 1.00 8.60 106 THR A C 1
ATOM 837 O O . THR A 1 106 ? 66.923 50.003 27.700 1.00 10.62 106 THR A O 1
ATOM 841 N N . ASP A 1 107 ? 68.147 49.320 29.464 1.00 8.34 107 ASP A N 1
ATOM 842 C CA . ASP A 1 107 ? 68.912 50.580 29.522 1.00 8.10 107 ASP A CA 1
ATOM 843 C C . ASP A 1 107 ? 70.305 50.142 29.949 1.00 8.32 107 ASP A C 1
ATOM 844 O O . ASP A 1 107 ? 70.893 50.649 30.910 1.00 9.65 107 ASP A O 1
ATOM 849 N N . GLN A 1 108 ? 70.904 49.262 29.147 1.00 7.48 108 GLN A N 1
ATOM 850 C CA . GLN A 1 108 ? 72.216 48.740 29.457 1.00 8.93 108 GLN A CA 1
ATOM 851 C C . GLN A 1 108 ? 73.370 49.702 29.528 1.00 7.99 108 GLN A C 1
ATOM 852 O O . GLN A 1 108 ? 74.300 49.506 30.310 1.00 9.85 108 GLN A O 1
ATOM 858 N N . ALA A 1 109 ? 73.313 50.748 28.707 1.00 9.63 109 ALA A N 1
ATOM 859 C CA . ALA A 1 109 ? 74.395 51.710 28.716 1.00 11.50 109 ALA A CA 1
ATOM 860 C C . ALA A 1 109 ? 74.524 52.378 30.088 1.00 8.50 109 ALA A C 1
ATOM 861 O O . ALA A 1 109 ? 75.626 52.586 30.578 1.00 8.66 109 ALA A O 1
ATOM 863 N N . THR A 1 110 ? 73.382 52.693 30.700 1.00 8.69 110 THR A N 1
ATOM 864 C CA . THR A 1 110 ? 73.393 53.319 32.014 1.00 8.04 110 THR A CA 1
ATOM 865 C C . THR A 1 110 ? 73.907 52.322 33.065 1.00 7.62 110 THR A C 1
ATOM 866 O O . THR A 1 110 ? 74.668 52.701 33.951 1.00 6.75 110 THR A O 1
ATOM 870 N N . ALA A 1 111 ? 73.471 51.059 32.989 1.00 7.45 111 ALA A N 1
ATOM 871 C CA . ALA A 1 111 ? 73.904 50.029 33.933 1.00 6.91 111 ALA A CA 1
ATOM 872 C C . ALA A 1 111 ? 75.416 49.855 33.853 1.00 5.95 111 ALA A C 1
ATOM 873 O O . ALA A 1 111 ? 76.096 49.755 34.878 1.00 7.27 111 ALA A O 1
ATOM 875 N N . VAL A 1 112 ? 75.937 49.809 32.622 1.00 7.51 112 VAL A N 1
ATOM 876 C CA . VAL A 1 112 ? 77.374 49.650 32.445 1.00 8.64 112 VAL A CA 1
ATOM 877 C C . VAL A 1 112 ? 78.137 50.854 32.994 1.00 7.84 112 VAL A C 1
ATOM 878 O O . VAL A 1 112 ? 79.133 50.689 33.695 1.00 8.32 112 VAL A O 1
ATOM 882 N N . ARG A 1 113 ? 77.637 52.066 32.720 1.00 7.81 113 ARG A N 1
ATOM 883 C CA . ARG A 1 113 ? 78.301 53.269 33.214 1.00 8.70 113 ARG A CA 1
ATOM 884 C C . ARG A 1 113 ? 78.341 53.242 34.750 1.00 6.87 113 ARG A C 1
ATOM 885 O O . ARG A 1 113 ? 79.371 53.520 35.389 1.00 8.35 113 ARG A O 1
ATOM 893 N N . PHE A 1 114 ? 77.188 52.923 35.332 1.00 6.03 114 PHE A N 1
ATOM 894 C CA . PHE A 1 114 ? 77.074 52.857 36.779 1.00 6.41 114 PHE A CA 1
ATOM 895 C C . PHE A 1 114 ? 78.027 51.836 37.402 1.00 6.21 114 PHE A C 1
ATOM 896 O O . PHE A 1 114 ? 78.787 52.164 38.301 1.00 6.15 114 PHE A O 1
ATOM 904 N N . PHE A 1 115 ? 78.007 50.607 36.894 1.00 6.82 115 PHE A N 1
ATOM 905 C CA . PHE A 1 115 ? 78.863 49.574 37.445 1.00 7.14 115 PHE A CA 1
ATOM 906 C C . PHE A 1 115 ? 80.352 49.741 37.237 1.00 6.70 115 PHE A C 1
ATOM 907 O O . PHE A 1 115 ? 81.141 49.406 38.106 1.00 7.49 115 PHE A O 1
ATOM 915 N N . GLU A 1 116 ? 80.725 50.352 36.117 1.00 7.08 116 GLU A N 1
ATOM 916 C CA . GLU A 1 116 ? 82.153 50.557 35.893 1.00 7.70 116 GLU A CA 1
ATOM 917 C C . GLU A 1 116 ? 82.617 51.651 36.858 1.00 8.70 116 GLU A C 1
ATOM 918 O O . GLU A 1 116 ? 83.698 51.581 37.411 1.00 9.30 116 GLU A O 1
ATOM 924 N N . ASP A 1 117 ? 81.760 52.638 37.102 1.00 9.08 117 ASP A N 1
ATOM 925 C CA . ASP A 1 117 ? 82.113 53.719 38.009 1.00 8.88 117 ASP A CA 1
ATOM 926 C C . ASP A 1 117 ? 82.241 53.205 39.444 1.00 8.19 117 ASP A C 1
ATOM 927 O O . ASP A 1 117 ? 83.224 53.484 40.139 1.00 9.00 117 ASP A O 1
ATOM 932 N N . VAL A 1 118 ? 81.279 52.393 39.881 1.00 8.69 118 VAL A N 1
ATOM 933 C CA . VAL A 1 118 ? 81.361 51.895 41.242 1.00 9.68 118 VAL A CA 1
ATOM 934 C C . VAL A 1 118 ? 82.487 50.886 41.442 1.00 9.05 118 VAL A C 1
ATOM 935 O O . VAL A 1 118 ? 83.156 50.896 42.481 1.00 9.31 118 VAL A O 1
ATOM 939 N N . ALA A 1 119 ? 82.730 50.043 40.434 1.00 8.08 119 ALA A N 1
ATOM 940 C CA . ALA A 1 119 ? 83.807 49.055 40.544 1.00 7.84 119 ALA A CA 1
ATOM 941 C C . ALA A 1 119 ? 85.165 49.776 40.613 1.00 9.00 119 ALA A C 1
ATOM 942 O O . ALA A 1 119 ? 86.049 49.398 41.381 1.00 8.81 119 ALA A O 1
ATOM 944 N N . THR A 1 120 ? 85.304 50.853 39.843 1.00 8.87 120 THR A N 1
ATOM 945 C CA . THR A 1 120 ? 86.554 51.601 39.851 1.00 9.53 120 THR A CA 1
ATOM 946 C C . THR A 1 120 ? 86.778 52.302 41.180 1.00 8.64 120 THR A C 1
ATOM 947 O O . THR A 1 120 ? 87.876 52.277 41.745 1.00 10.52 120 THR A O 1
ATOM 951 N N . LYS A 1 121 ? 85.732 52.934 41.693 1.00 9.69 121 LYS A N 1
ATOM 952 C CA . LYS A 1 121 ? 85.877 53.641 42.958 1.00 11.48 121 LYS A CA 1
ATOM 953 C C . LYS A 1 121 ? 85.906 52.803 44.211 1.00 11.64 121 LYS A C 1
ATOM 954 O O . LYS A 1 121 ? 86.684 53.076 45.117 1.00 12.88 121 LYS A O 1
ATOM 960 N N . TYR A 1 122 ? 85.158 51.701 44.219 1.00 11.72 122 TYR A N 1
ATOM 961 C CA . TYR A 1 122 ? 85.111 50.895 45.440 1.00 11.72 122 TYR A CA 1
ATOM 962 C C . TYR A 1 122 ? 85.446 49.420 45.361 1.00 12.47 122 TYR A C 1
ATOM 963 O O . TYR A 1 122 ? 85.428 48.710 46.369 1.00 12.20 122 TYR A O 1
ATOM 972 N N . GLY A 1 123 ? 85.747 48.937 44.173 1.00 12.69 123 GLY A N 1
ATOM 973 C CA . GLY A 1 123 ? 86.060 47.517 44.032 1.00 12.68 123 GLY A CA 1
ATOM 974 C C . GLY A 1 123 ? 87.148 46.922 44.909 1.00 12.87 123 GLY A C 1
ATOM 975 O O . GLY A 1 123 ? 87.143 45.722 45.180 1.00 13.01 123 GLY A O 1
ATOM 976 N N . GLN A 1 124 ? 88.084 47.726 45.394 1.00 12.23 124 GLN A N 1
ATOM 977 C CA . GLN A 1 124 ? 89.145 47.207 46.233 1.00 11.70 124 GLN A CA 1
ATOM 978 C C . GLN A 1 124 ? 88.667 46.736 47.612 1.00 9.23 124 GLN A C 1
ATOM 979 O O . GLN A 1 124 ? 89.321 45.941 48.279 1.00 10.97 124 GLN A O 1
ATOM 985 N N . TYR A 1 125 ? 87.469 47.166 47.994 1.00 8.01 125 TYR A N 1
ATOM 986 C CA . TYR A 1 125 ? 86.932 46.794 49.298 1.00 8.17 125 TYR A CA 1
ATOM 987 C C . TYR A 1 125 ? 86.080 45.536 49.315 1.00 6.04 125 TYR A C 1
ATOM 988 O O . TYR A 1 125 ? 85.092 45.442 48.581 1.00 7.59 125 TYR A O 1
ATOM 997 N N . ASP A 1 126 ? 86.394 44.641 50.233 1.00 6.86 126 ASP A N 1
ATOM 998 C CA . ASP A 1 126 ? 85.633 43.391 50.350 1.00 7.67 126 ASP A CA 1
ATOM 999 C C . ASP A 1 126 ? 84.226 43.618 50.885 1.00 6.83 126 ASP A C 1
ATOM 1000 O O . ASP A 1 126 ? 83.388 42.717 50.832 1.00 8.18 126 ASP A O 1
ATOM 1005 N N . ASN A 1 127 ? 83.967 44.830 51.372 1.00 6.30 127 ASN A N 1
ATOM 1006 C CA . ASN A 1 127 ? 82.649 45.169 51.894 1.00 5.25 127 ASN A CA 1
ATOM 1007 C C . ASN A 1 127 ? 81.614 45.296 50.783 1.00 6.30 127 ASN A C 1
ATOM 1008 O O . ASN A 1 127 ? 80.408 45.152 51.030 1.00 5.98 127 ASN A O 1
ATOM 1013 N N . VAL A 1 128 ? 82.072 45.540 49.565 1.00 5.93 128 VAL A N 1
ATOM 1014 C CA . VAL A 1 128 ? 81.162 45.741 48.438 1.00 5.27 128 VAL A CA 1
ATOM 1015 C C . VAL A 1 128 ? 80.531 44.543 47.796 1.00 6.17 128 VAL A C 1
ATOM 1016 O O . VAL A 1 128 ? 81.225 43.631 47.408 1.00 7.26 128 VAL A O 1
ATOM 1020 N N . ILE A 1 129 ? 79.203 44.553 47.721 1.00 4.85 129 ILE A N 1
ATOM 1021 C CA . ILE A 1 129 ? 78.430 43.481 47.099 1.00 5.89 129 ILE A CA 1
ATOM 1022 C C . ILE A 1 129 ? 77.672 44.202 45.979 1.00 6.03 129 ILE A C 1
ATOM 1023 O O . ILE A 1 129 ? 77.050 45.247 46.232 1.00 6.10 129 ILE A O 1
ATOM 1028 N N . TYR A 1 130 ? 77.746 43.706 44.744 1.00 4.39 130 TYR A N 1
ATOM 1029 C CA . TYR A 1 130 ? 77.050 44.349 43.632 1.00 5.95 130 TYR A CA 1
ATOM 1030 C C . TYR A 1 130 ? 75.717 43.677 43.353 1.00 5.78 130 TYR A C 1
ATOM 1031 O O . TYR A 1 130 ? 75.692 42.457 43.136 1.00 7.30 130 TYR A O 1
ATOM 1040 N N . GLU A 1 131 ? 74.640 44.455 43.261 1.00 4.67 131 GLU A N 1
ATOM 1041 C CA . GLU A 1 131 ? 73.282 43.919 42.974 1.00 4.32 131 GLU A CA 1
ATOM 1042 C C . GLU A 1 131 ? 72.975 44.669 41.687 1.00 4.34 131 GLU A C 1
ATOM 1043 O O . GLU A 1 131 ? 72.543 45.840 41.661 1.00 4.34 131 GLU A O 1
ATOM 1049 N N . ILE A 1 132 ? 73.110 43.923 40.597 1.00 5.01 132 ILE A N 1
ATOM 1050 C CA . ILE A 1 132 ? 72.933 44.479 39.266 1.00 4.49 132 ILE A CA 1
ATOM 1051 C C . ILE A 1 132 ? 71.584 44.732 38.630 1.00 4.29 132 ILE A C 1
ATOM 1052 O O . ILE A 1 132 ? 71.508 45.476 37.634 1.00 5.10 132 ILE A O 1
ATOM 1057 N N . TYR A 1 133 ? 70.513 44.216 39.236 1.00 4.53 133 TYR A N 1
ATOM 1058 C CA . TYR A 1 133 ? 69.174 44.381 38.680 1.00 4.43 133 TYR A CA 1
ATOM 1059 C C . TYR A 1 133 ? 68.184 44.026 39.777 1.00 4.19 133 TYR A C 1
ATOM 1060 O O . TYR A 1 133 ? 67.729 42.881 39.868 1.00 5.05 133 TYR A O 1
ATOM 1069 N N . ASN A 1 134 ? 67.788 45.037 40.536 1.00 4.55 134 ASN A N 1
ATOM 1070 C CA . ASN A 1 134 ? 66.861 44.850 41.647 1.00 4.50 134 ASN A CA 1
ATOM 1071 C C . ASN A 1 134 ? 65.718 43.872 41.419 1.00 5.19 134 ASN A C 1
ATOM 1072 O O . ASN A 1 134 ? 65.697 42.784 41.989 1.00 4.57 134 ASN A O 1
ATOM 1077 N N . GLU A 1 135 ? 64.785 44.291 40.578 1.00 4.71 135 GLU A N 1
ATOM 1078 C CA . GLU A 1 135 ? 63.642 43.483 40.314 1.00 5.00 135 GLU A CA 1
ATOM 1079 C C . GLU A 1 135 ? 63.105 43.418 38.909 1.00 5.78 135 GLU A C 1
ATOM 1080 O O . GLU A 1 135 ? 62.278 44.261 38.494 1.00 6.31 135 GLU A O 1
ATOM 1086 N N . PRO A 1 136 ? 63.561 42.402 38.160 1.00 5.56 136 PRO A N 1
ATOM 1087 C CA . PRO A 1 136 ? 63.070 42.172 36.804 1.00 6.75 136 PRO A CA 1
ATOM 1088 C C . PRO A 1 136 ? 61.559 41.883 37.005 1.00 6.69 136 PRO A C 1
ATOM 1089 O O . PRO A 1 136 ? 61.120 41.394 38.086 1.00 5.41 136 PRO A O 1
ATOM 1093 N N . LEU A 1 137 ? 60.768 42.168 35.971 1.00 6.00 137 LEU A N 1
ATOM 1094 C CA . LEU A 1 137 ? 59.331 41.945 36.019 1.00 7.48 137 LEU A CA 1
ATOM 1095 C C . LEU A 1 137 ? 58.982 40.654 35.273 1.00 8.77 137 LEU A C 1
ATOM 1096 O O . LEU A 1 137 ? 59.614 39.625 35.498 1.00 9.70 137 LEU A O 1
ATOM 1101 N N . GLN A 1 138 ? 57.973 40.703 34.402 1.00 10.23 138 GLN A N 1
ATOM 1102 C CA . GLN A 1 138 ? 57.538 39.524 33.636 1.00 13.45 138 GLN A CA 1
ATOM 1103 C C . GLN A 1 138 ? 58.409 39.316 32.417 1.00 12.82 138 GLN A C 1
ATOM 1104 O O . GLN A 1 138 ? 57.943 39.466 31.273 1.00 16.95 138 GLN A O 1
ATOM 1110 N N . ILE A 1 139 ? 59.687 39.025 32.648 1.00 10.73 139 ILE A N 1
ATOM 1111 C CA . ILE A 1 139 ? 60.630 38.823 31.560 1.00 9.07 139 ILE A CA 1
ATOM 1112 C C . ILE A 1 139 ? 61.306 37.464 31.625 1.00 8.67 139 ILE A C 1
ATOM 1113 O O . ILE A 1 139 ? 61.180 36.740 32.618 1.00 10.29 139 ILE A O 1
ATOM 1118 N N . SER A 1 140 ? 62.053 37.120 30.587 1.00 8.05 140 SER A N 1
ATOM 1119 C CA . SER A 1 140 ? 62.703 35.822 30.564 1.00 7.91 140 SER A CA 1
ATOM 1120 C C . SER A 1 140 ? 64.064 35.735 31.193 1.00 7.20 140 SER A C 1
ATOM 1121 O O . SER A 1 140 ? 64.929 36.582 30.936 1.00 7.72 140 SER A O 1
ATOM 1124 N N . TRP A 1 141 ? 64.263 34.719 32.036 1.00 6.91 141 TRP A N 1
ATOM 1125 C CA . TRP A 1 141 ? 65.561 34.540 32.654 1.00 6.68 141 TRP A CA 1
ATOM 1126 C C . TRP A 1 141 ? 66.612 34.229 31.569 1.00 7.52 141 TRP A C 1
ATOM 1127 O O . TRP A 1 141 ? 67.627 34.923 31.452 1.00 6.77 141 TRP A O 1
ATOM 1138 N N A VAL A 1 142 ? 66.362 33.213 30.747 0.50 8.34 142 VAL A N 1
ATOM 1139 N N B VAL A 1 142 ? 66.338 33.225 30.747 0.50 8.34 142 VAL A N 1
ATOM 1140 C CA A VAL A 1 142 ? 67.330 32.865 29.707 0.50 8.90 142 VAL A CA 1
ATOM 1141 C CA B VAL A 1 142 ? 67.264 32.831 29.690 0.50 8.93 142 VAL A CA 1
ATOM 1142 C C A VAL A 1 142 ? 67.520 33.860 28.576 0.50 9.47 142 VAL A C 1
ATOM 1143 C C B VAL A 1 142 ? 67.503 33.829 28.571 0.50 9.65 142 VAL A C 1
ATOM 1144 O O A VAL A 1 142 ? 68.650 34.104 28.150 0.50 11.21 142 VAL A O 1
ATOM 1145 O O B VAL A 1 142 ? 68.645 34.060 28.171 0.50 11.48 142 VAL A O 1
ATOM 1152 N N . ASN A 1 143 ? 66.427 34.445 28.108 1.00 10.76 143 ASN A N 1
ATOM 1153 C CA . ASN A 1 143 ? 66.515 35.397 27.022 1.00 12.84 143 ASN A CA 1
ATOM 1154 C C . ASN A 1 143 ? 66.764 36.845 27.325 1.00 12.13 143 ASN A C 1
ATOM 1155 O O . ASN A 1 143 ? 67.366 37.548 26.514 1.00 13.39 143 ASN A O 1
ATOM 1160 N N . ASP A 1 144 ? 66.393 37.280 28.522 1.00 9.43 144 ASP A N 1
ATOM 1161 C CA . ASP A 1 144 ? 66.569 38.677 28.876 1.00 9.44 144 ASP A CA 1
ATOM 1162 C C . ASP A 1 144 ? 67.500 38.979 30.037 1.00 7.90 144 ASP A C 1
ATOM 1163 O O . ASP A 1 144 ? 68.477 39.712 29.895 1.00 8.79 144 ASP A O 1
ATOM 1168 N N . ILE A 1 145 ? 67.253 38.367 31.185 1.00 7.69 145 ILE A N 1
ATOM 1169 C CA . ILE A 1 145 ? 68.109 38.655 32.334 1.00 6.68 145 ILE A CA 1
ATOM 1170 C C . ILE A 1 145 ? 69.511 38.092 32.258 1.00 6.13 145 ILE A C 1
ATOM 1171 O O . ILE A 1 145 ? 70.479 38.813 32.489 1.00 6.75 145 ILE A O 1
ATOM 1176 N N . LYS A 1 146 ? 69.633 36.814 31.915 1.00 6.89 146 LYS A N 1
ATOM 1177 C CA . LYS A 1 146 ? 70.944 36.204 31.838 1.00 7.38 146 LYS A CA 1
ATOM 1178 C C . LYS A 1 146 ? 71.936 36.905 30.892 1.00 6.96 146 LYS A C 1
ATOM 1179 O O . LYS A 1 146 ? 73.070 37.128 31.285 1.00 6.45 146 LYS A O 1
ATOM 1185 N N . PRO A 1 147 ? 71.535 37.224 29.633 1.00 6.97 147 PRO A N 1
ATOM 1186 C CA . PRO A 1 147 ? 72.496 37.909 28.746 1.00 7.85 147 PRO A CA 1
ATOM 1187 C C . PRO A 1 147 ? 72.928 39.278 29.321 1.00 7.61 147 PRO A C 1
ATOM 1188 O O . PRO A 1 147 ? 74.096 39.654 29.217 1.00 7.59 147 PRO A O 1
ATOM 1192 N N . TYR A 1 148 ? 71.986 39.992 29.939 1.00 6.62 148 TYR A N 1
ATOM 1193 C CA . TYR A 1 148 ? 72.272 41.285 30.538 1.00 6.67 148 TYR A CA 1
ATOM 1194 C C . TYR A 1 148 ? 73.269 41.094 31.685 1.00 6.51 148 TYR A C 1
ATOM 1195 O O . TYR A 1 148 ? 74.261 41.808 31.810 1.00 6.64 148 TYR A O 1
ATOM 1204 N N . ALA A 1 149 ? 72.993 40.084 32.497 1.00 6.15 149 ALA A N 1
ATOM 1205 C CA . ALA A 1 149 ? 73.832 39.798 33.637 1.00 5.62 149 ALA A CA 1
ATOM 1206 C C . ALA A 1 149 ? 75.248 39.472 33.271 1.00 5.17 149 ALA A C 1
ATOM 1207 O O . ALA A 1 149 ? 76.207 39.951 33.882 1.00 5.80 149 ALA A O 1
ATOM 1209 N N . GLU A 1 150 ? 75.393 38.624 32.254 1.00 6.81 150 GLU A N 1
ATOM 1210 C CA . GLU A 1 150 ? 76.741 38.247 31.825 1.00 7.29 150 GLU A CA 1
ATOM 1211 C C . GLU A 1 150 ? 77.493 39.474 31.361 1.00 5.76 150 GLU A C 1
ATOM 1212 O O . GLU A 1 150 ? 78.670 39.636 31.692 1.00 6.41 150 GLU A O 1
ATOM 1218 N N . THR A 1 151 ? 76.811 40.342 30.620 1.00 7.24 151 THR A N 1
ATOM 1219 C CA . THR A 1 151 ? 77.457 41.555 30.145 1.00 7.04 151 THR A CA 1
ATOM 1220 C C . THR A 1 151 ? 77.931 42.432 31.307 1.00 6.39 151 THR A C 1
ATOM 1221 O O . THR A 1 151 ? 79.093 42.857 31.344 1.00 7.97 151 THR A O 1
ATOM 1225 N N . VAL A 1 152 ? 77.041 42.687 32.270 1.00 7.13 152 VAL A N 1
ATOM 1226 C CA . VAL A 1 152 ? 77.407 43.529 33.405 1.00 7.55 152 VAL A CA 1
ATOM 1227 C C . VAL A 1 152 ? 78.438 42.904 34.324 1.00 6.39 152 VAL A C 1
ATOM 1228 O O . VAL A 1 152 ? 79.360 43.586 34.788 1.00 6.65 152 VAL A O 1
ATOM 1232 N N . ILE A 1 153 ? 78.301 41.602 34.590 1.00 6.92 153 ILE A N 1
ATOM 1233 C CA . ILE A 1 153 ? 79.275 40.923 35.441 1.00 5.90 153 ILE A CA 1
ATOM 1234 C C . ILE A 1 153 ? 80.666 41.067 34.787 1.00 6.53 153 ILE A C 1
ATOM 1235 O O . ILE A 1 153 ? 81.637 41.406 35.455 1.00 6.90 153 ILE A O 1
ATOM 1240 N N . ASP A 1 154 ? 80.724 40.906 33.457 1.00 7.37 154 ASP A N 1
ATOM 1241 C CA . ASP A 1 154 ? 82.030 41.014 32.806 1.00 8.07 154 ASP A CA 1
ATOM 1242 C C . ASP A 1 154 ? 82.600 42.401 32.854 1.00 6.79 154 ASP A C 1
ATOM 1243 O O . ASP A 1 154 ? 83.815 42.561 32.956 1.00 7.61 154 ASP A O 1
ATOM 1248 N N . LYS A 1 155 ? 81.735 43.418 32.774 1.00 7.07 155 LYS A N 1
ATOM 1249 C CA . LYS A 1 155 ? 82.229 44.802 32.844 1.00 6.87 155 LYS A CA 1
ATOM 1250 C C . LYS A 1 155 ? 82.767 45.063 34.275 1.00 7.16 155 LYS A C 1
ATOM 1251 O O . LYS A 1 155 ? 83.814 45.681 34.446 1.00 8.25 155 LYS A O 1
ATOM 1257 N N . ILE A 1 156 ? 82.053 44.588 35.292 1.00 7.08 156 ILE A N 1
ATOM 1258 C CA . ILE A 1 156 ? 82.511 44.792 36.663 1.00 7.28 156 ILE A CA 1
ATOM 1259 C C . ILE A 1 156 ? 83.836 44.054 36.918 1.00 8.34 156 ILE A C 1
ATOM 1260 O O . ILE A 1 156 ? 84.805 44.646 37.422 1.00 7.49 156 ILE A O 1
ATOM 1265 N N . ARG A 1 157 ? 83.865 42.779 36.514 1.00 8.43 157 ARG A N 1
ATOM 1266 C CA . ARG A 1 157 ? 85.023 41.910 36.714 1.00 9.29 157 ARG A CA 1
ATOM 1267 C C . ARG A 1 157 ? 86.318 42.278 36.036 1.00 9.03 157 ARG A C 1
ATOM 1268 O O . ARG A 1 157 ? 87.379 41.832 36.480 1.00 10.15 157 ARG A O 1
ATOM 1276 N N . ALA A 1 158 ? 86.245 43.104 35.003 1.00 10.02 158 ALA A N 1
ATOM 1277 C CA . ALA A 1 158 ? 87.441 43.538 34.292 1.00 10.14 158 ALA A CA 1
ATOM 1278 C C . ALA A 1 158 ? 88.122 44.623 35.118 1.00 11.49 158 ALA A C 1
ATOM 1279 O O . ALA A 1 158 ? 89.275 44.950 34.855 1.00 13.36 158 ALA A O 1
ATOM 1281 N N . ILE A 1 159 ? 87.413 45.174 36.107 1.00 9.40 159 ILE A N 1
ATOM 1282 C CA . ILE A 1 159 ? 87.929 46.228 36.975 1.00 9.13 159 ILE A CA 1
ATOM 1283 C C . ILE A 1 159 ? 88.173 45.715 38.376 1.00 9.17 159 ILE A C 1
ATOM 1284 O O . ILE A 1 159 ? 89.240 45.948 38.968 1.00 12.85 159 ILE A O 1
ATOM 1289 N N . ASP A 1 160 ? 87.157 45.063 38.927 1.00 9.29 160 ASP A N 1
ATOM 1290 C CA . ASP A 1 160 ? 87.200 44.492 40.269 1.00 8.66 160 ASP A CA 1
ATOM 1291 C C . ASP A 1 160 ? 86.950 42.994 40.097 1.00 10.43 160 ASP A C 1
ATOM 1292 O O . ASP A 1 160 ? 85.819 42.562 39.921 1.00 9.54 160 ASP A O 1
ATOM 1297 N N . PRO A 1 161 ? 88.008 42.181 40.143 1.00 9.75 161 PRO A N 1
ATOM 1298 C CA . PRO A 1 161 ? 87.840 40.743 39.957 1.00 10.77 161 PRO A CA 1
ATOM 1299 C C . PRO A 1 161 ? 87.280 39.929 41.101 1.00 11.38 161 PRO A C 1
ATOM 1300 O O . PRO A 1 161 ? 86.799 38.818 40.865 1.00 12.40 161 PRO A O 1
ATOM 1304 N N . ASP A 1 162 ? 87.333 40.483 42.312 1.00 12.00 162 ASP A N 1
ATOM 1305 C CA . ASP A 1 162 ? 86.854 39.769 43.483 1.00 12.61 162 ASP A CA 1
ATOM 1306 C C . ASP A 1 162 ? 85.698 40.421 44.172 1.00 11.87 162 ASP A C 1
ATOM 1307 O O . ASP A 1 162 ? 85.805 41.512 44.766 1.00 11.80 162 ASP A O 1
ATOM 1312 N N . ASN A 1 163 ? 84.591 39.703 44.137 1.00 9.61 163 ASN A N 1
ATOM 1313 C CA . ASN A 1 163 ? 83.373 40.191 44.760 1.00 8.18 163 ASN A CA 1
ATOM 1314 C C . ASN A 1 163 ? 82.230 39.254 44.521 1.00 8.53 163 ASN A C 1
ATOM 1315 O O . ASN A 1 163 ? 82.349 38.261 43.790 1.00 10.15 163 ASN A O 1
ATOM 1320 N N . LEU A 1 164 ? 81.200 39.457 45.329 1.00 5.81 164 LEU A N 1
ATOM 1321 C CA . LEU A 1 164 ? 79.985 38.710 45.205 1.00 5.56 164 LEU A CA 1
ATOM 1322 C C . LEU A 1 164 ? 79.055 39.627 44.369 1.00 4.47 164 LEU A C 1
ATOM 1323 O O . LEU A 1 164 ? 78.964 40.856 44.623 1.00 5.23 164 LEU A O 1
ATOM 1328 N N . ILE A 1 165 ? 78.438 39.047 43.337 1.00 4.92 165 ILE A N 1
ATOM 1329 C CA . ILE A 1 165 ? 77.496 39.769 42.490 1.00 5.26 165 ILE A CA 1
ATOM 1330 C C . ILE A 1 165 ? 76.160 39.012 42.626 1.00 4.83 165 ILE A C 1
ATOM 1331 O O . ILE A 1 165 ? 76.136 37.773 42.529 1.00 5.21 165 ILE A O 1
ATOM 1336 N N . VAL A 1 166 ? 75.092 39.742 42.946 1.00 4.98 166 VAL A N 1
ATOM 1337 C CA . VAL A 1 166 ? 73.743 39.189 43.121 1.00 4.84 166 VAL A CA 1
ATOM 1338 C C . VAL A 1 166 ? 72.920 39.615 41.915 1.00 4.94 166 VAL A C 1
ATOM 1339 O O . VAL A 1 166 ? 72.815 40.827 41.610 1.00 5.18 166 VAL A O 1
ATOM 1343 N N . VAL A 1 167 ? 72.286 38.628 41.280 1.00 4.40 167 VAL A N 1
ATOM 1344 C CA . VAL A 1 167 ? 71.487 38.841 40.076 1.00 3.95 167 VAL A CA 1
ATOM 1345 C C . VAL A 1 167 ? 69.993 38.638 40.251 1.00 3.54 167 VAL A C 1
ATOM 1346 O O . VAL A 1 167 ? 69.558 37.565 40.694 1.00 4.64 167 VAL A O 1
ATOM 1350 N N . GLY A 1 168 ? 69.233 39.659 39.873 1.00 3.95 168 GLY A N 1
ATOM 1351 C CA . GLY A 1 168 ? 67.773 39.628 39.956 1.00 2.83 168 GLY A CA 1
ATOM 1352 C C . GLY A 1 168 ? 67.173 38.486 39.165 1.00 3.80 168 GLY A C 1
ATOM 1353 O O . GLY A 1 168 ? 67.756 38.025 38.180 1.00 5.26 168 GLY A O 1
ATOM 1354 N N . THR A 1 169 ? 65.974 38.064 39.573 1.00 4.58 169 THR A N 1
ATOM 1355 C CA . THR A 1 169 ? 65.303 36.961 38.909 1.00 4.56 169 THR A CA 1
ATOM 1356 C C . THR A 1 169 ? 63.910 37.415 38.481 1.00 5.16 169 THR A C 1
ATOM 1357 O O . THR A 1 169 ? 63.385 38.444 38.944 1.00 5.61 169 THR A O 1
ATOM 1361 N N . PRO A 1 170 ? 63.254 36.634 37.617 1.00 5.21 170 PRO A N 1
ATOM 1362 C CA . PRO A 1 170 ? 61.939 37.086 37.164 1.00 5.63 170 PRO A CA 1
ATOM 1363 C C . PRO A 1 170 ? 60.846 37.221 38.179 1.00 4.77 170 PRO A C 1
ATOM 1364 O O . PRO A 1 170 ? 60.913 36.617 39.249 1.00 5.41 170 PRO A O 1
ATOM 1368 N N . THR A 1 171 ? 59.843 38.039 37.836 1.00 5.92 171 THR A N 1
ATOM 1369 C CA . THR A 1 171 ? 58.647 38.259 38.666 1.00 5.71 171 THR A CA 1
ATOM 1370 C C . THR A 1 171 ? 58.991 38.819 40.033 1.00 5.46 171 THR A C 1
ATOM 1371 O O . THR A 1 171 ? 58.738 38.202 41.077 1.00 6.49 171 THR A O 1
ATOM 1375 N N . TRP A 1 172 ? 59.490 40.048 40.019 1.00 5.71 172 TRP A N 1
ATOM 1376 C CA . TRP A 1 172 ? 59.905 40.747 41.241 1.00 6.44 172 TRP A CA 1
ATOM 1377 C C . TRP A 1 172 ? 60.886 39.902 42.049 1.00 4.92 172 TRP A C 1
ATOM 1378 O O . TRP A 1 172 ? 60.820 39.851 43.278 1.00 6.33 172 TRP A O 1
ATOM 1389 N N . SER A 1 173 ? 61.832 39.260 41.355 1.00 4.05 173 SER A N 1
ATOM 1390 C CA . SER A 1 173 ? 62.826 38.430 42.018 1.00 5.14 173 SER A CA 1
ATOM 1391 C C . SER A 1 173 ? 62.264 37.311 42.869 1.00 5.86 173 SER A C 1
ATOM 1392 O O . SER A 1 173 ? 62.731 37.047 43.976 1.00 4.93 173 SER A O 1
ATOM 1395 N N . GLN A 1 174 ? 61.274 36.627 42.301 1.00 5.80 174 GLN A N 1
ATOM 1396 C CA . GLN A 1 174 ? 60.651 35.483 42.980 1.00 5.31 174 GLN A CA 1
ATOM 1397 C C . GLN A 1 174 ? 61.072 34.178 42.310 1.00 5.07 174 GLN A C 1
ATOM 1398 O O . GLN A 1 174 ? 61.236 33.153 42.976 1.00 5.94 174 GLN A O 1
ATOM 1404 N N . ASP A 1 175 ? 61.293 34.236 41.003 1.00 5.14 175 ASP A N 1
ATOM 1405 C CA . ASP A 1 175 ? 61.630 33.062 40.225 1.00 5.48 175 ASP A CA 1
ATOM 1406 C C . ASP A 1 175 ? 63.039 32.541 40.229 1.00 5.77 175 ASP A C 1
ATOM 1407 O O . ASP A 1 175 ? 63.639 32.271 39.175 1.00 5.75 175 ASP A O 1
ATOM 1412 N N . VAL A 1 176 ? 63.560 32.357 41.441 1.00 5.05 176 VAL A N 1
ATOM 1413 C CA . VAL A 1 176 ? 64.899 31.832 41.625 1.00 4.60 176 VAL A CA 1
ATOM 1414 C C . VAL A 1 176 ? 64.940 30.372 41.122 1.00 4.78 176 VAL A C 1
ATOM 1415 O O . VAL A 1 176 ? 66.002 29.873 40.717 1.00 6.01 176 VAL A O 1
ATOM 1419 N N . ASP A 1 177 ? 63.785 29.685 41.200 1.00 4.52 177 ASP A N 1
ATOM 1420 C CA . ASP A 1 177 ? 63.681 28.299 40.722 1.00 4.53 177 ASP A CA 1
ATOM 1421 C C . ASP A 1 177 ? 63.958 28.297 39.196 1.00 6.14 177 ASP A C 1
ATOM 1422 O O . ASP A 1 177 ? 64.712 27.453 38.697 1.00 7.28 177 ASP A O 1
ATOM 1427 N N . VAL A 1 178 ? 63.405 29.259 38.465 1.00 5.80 178 VAL A N 1
ATOM 1428 C CA . VAL A 1 178 ? 63.643 29.318 37.021 1.00 5.74 178 VAL A CA 1
ATOM 1429 C C . VAL A 1 178 ? 65.111 29.624 36.738 1.00 5.63 178 VAL A C 1
ATOM 1430 O O . VAL A 1 178 ? 65.767 28.954 35.909 1.00 7.13 178 VAL A O 1
ATOM 1434 N N . ALA A 1 179 ? 65.666 30.608 37.443 1.00 5.24 179 ALA A N 1
ATOM 1435 C CA . ALA A 1 179 ? 67.058 30.939 37.216 1.00 5.38 179 ALA A CA 1
ATOM 1436 C C . ALA A 1 179 ? 67.982 29.755 37.515 1.00 7.11 179 ALA A C 1
ATOM 1437 O O . ALA A 1 179 ? 68.991 29.532 36.817 1.00 7.23 179 ALA A O 1
ATOM 1439 N N . SER A 1 180 ? 67.635 28.965 38.537 1.00 6.72 180 SER A N 1
ATOM 1440 C CA . SER A 1 180 ? 68.472 27.824 38.898 1.00 6.06 180 SER A CA 1
ATOM 1441 C C . SER A 1 180 ? 68.613 26.741 37.831 1.00 7.12 180 SER A C 1
ATOM 1442 O O . SER A 1 180 ? 69.552 25.921 37.894 1.00 8.21 180 SER A O 1
ATOM 1445 N N . GLN A 1 181 ? 67.690 26.733 36.873 1.00 6.87 181 GLN A N 1
ATOM 1446 C CA . GLN A 1 181 ? 67.733 25.744 35.793 1.00 8.46 181 GLN A CA 1
ATOM 1447 C C . GLN A 1 181 ? 68.783 26.091 34.727 1.00 7.88 181 GLN A C 1
ATOM 1448 O O . GLN A 1 181 ? 69.267 25.197 34.030 1.00 9.44 181 GLN A O 1
ATOM 1454 N N . ASN A 1 182 ? 69.196 27.363 34.656 1.00 7.00 182 ASN A N 1
ATOM 1455 C CA . ASN A 1 182 ? 70.189 27.815 33.679 1.00 6.38 182 ASN A CA 1
ATOM 1456 C C . ASN A 1 182 ? 71.074 28.858 34.361 1.00 6.27 182 ASN A C 1
ATOM 1457 O O . ASN A 1 182 ? 71.036 30.044 34.021 1.00 5.67 182 ASN A O 1
ATOM 1462 N N . PRO A 1 183 ? 71.896 28.410 35.316 1.00 5.95 183 PRO A N 1
ATOM 1463 C CA . PRO A 1 183 ? 72.764 29.326 36.052 1.00 6.29 183 PRO A CA 1
ATOM 1464 C C . PRO A 1 183 ? 73.843 29.953 35.201 1.00 5.58 183 PRO A C 1
ATOM 1465 O O . PRO A 1 183 ? 74.153 29.476 34.092 1.00 6.51 183 PRO A O 1
ATOM 1469 N N . ILE A 1 184 ? 74.424 31.008 35.742 1.00 5.92 184 ILE A N 1
ATOM 1470 C CA . ILE A 1 184 ? 75.493 31.746 35.077 1.00 5.54 184 ILE A CA 1
ATOM 1471 C C . ILE A 1 184 ? 76.850 31.145 35.415 1.00 6.70 184 ILE A C 1
ATOM 1472 O O . ILE A 1 184 ? 77.154 30.876 36.591 1.00 6.57 184 ILE A O 1
ATOM 1477 N N . ASP A 1 185 ? 77.657 30.899 34.386 1.00 6.17 185 ASP A N 1
ATOM 1478 C CA . ASP A 1 185 ? 78.992 30.341 34.607 1.00 5.45 185 ASP A CA 1
ATOM 1479 C C . ASP A 1 185 ? 80.032 31.437 34.873 1.00 6.74 185 ASP A C 1
ATOM 1480 O O . ASP A 1 185 ? 80.776 31.844 33.969 1.00 6.96 185 ASP A O 1
ATOM 1485 N N . ARG A 1 186 ? 79.952 32.014 36.068 1.00 6.09 186 ARG A N 1
ATOM 1486 C CA . ARG A 1 186 ? 80.895 33.056 36.503 1.00 5.75 186 ARG A CA 1
ATOM 1487 C C . ARG A 1 186 ? 81.086 32.747 37.972 1.00 5.98 186 ARG A C 1
ATOM 1488 O O . ARG A 1 186 ? 80.229 32.126 38.599 1.00 7.54 186 ARG A O 1
ATOM 1496 N N . ALA A 1 187 ? 82.227 33.110 38.529 1.00 5.84 187 ALA A N 1
ATOM 1497 C CA . ALA A 1 187 ? 82.424 32.827 39.934 1.00 7.18 187 ALA A CA 1
ATOM 1498 C C . ALA A 1 187 ? 81.663 33.771 40.850 1.00 6.47 187 ALA A C 1
ATOM 1499 O O . ALA A 1 187 ? 81.288 34.884 40.484 1.00 7.00 187 ALA A O 1
ATOM 1501 N N . ASN A 1 188 ? 81.401 33.270 42.046 1.00 7.00 188 ASN A N 1
ATOM 1502 C CA . ASN A 1 188 ? 80.746 34.079 43.060 1.00 6.24 188 ASN A CA 1
ATOM 1503 C C . ASN A 1 188 ? 79.522 34.883 42.673 1.00 5.17 188 ASN A C 1
ATOM 1504 O O . ASN A 1 188 ? 79.461 36.109 42.874 1.00 6.03 188 ASN A O 1
ATOM 1509 N N . ILE A 1 189 ? 78.539 34.183 42.112 1.00 4.76 189 ILE A N 1
ATOM 1510 C CA . ILE A 1 189 ? 77.292 34.780 41.710 1.00 5.04 189 ILE A CA 1
ATOM 1511 C C . ILE A 1 189 ? 76.183 34.178 42.574 1.00 6.23 189 ILE A C 1
ATOM 1512 O O . ILE A 1 189 ? 76.159 32.964 42.826 1.00 6.35 189 ILE A O 1
ATOM 1517 N N . ALA A 1 190 ? 75.345 35.044 43.136 1.00 5.78 190 ALA A N 1
ATOM 1518 C CA . ALA A 1 190 ? 74.206 34.604 43.938 1.00 5.74 190 ALA A CA 1
ATOM 1519 C C . ALA A 1 190 ? 72.994 35.193 43.209 1.00 5.13 190 ALA A C 1
ATOM 1520 O O . ALA A 1 190 ? 73.126 36.119 42.388 1.00 5.13 190 ALA A O 1
ATOM 1522 N N . TYR A 1 191 ? 71.799 34.714 43.554 1.00 5.13 191 TYR A N 1
ATOM 1523 C CA . TYR A 1 191 ? 70.583 35.142 42.897 1.00 4.63 191 TYR A CA 1
ATOM 1524 C C . TYR A 1 191 ? 69.611 35.743 43.880 1.00 4.61 191 TYR A C 1
ATOM 1525 O O . TYR A 1 191 ? 69.439 35.256 45.007 1.00 4.98 191 TYR A O 1
ATOM 1534 N N . THR A 1 192 ? 68.930 36.771 43.430 1.00 4.51 192 THR A N 1
ATOM 1535 C CA . THR A 1 192 ? 67.989 37.503 44.271 1.00 4.10 192 THR A CA 1
ATOM 1536 C C . THR A 1 192 ? 66.666 36.891 44.566 1.00 3.79 192 THR A C 1
ATOM 1537 O O . THR A 1 192 ? 65.992 36.395 43.665 1.00 5.39 192 THR A O 1
ATOM 1541 N N . LEU A 1 193 ? 66.310 36.920 45.853 1.00 4.54 193 LEU A N 1
ATOM 1542 C CA . LEU A 1 193 ? 65.031 36.409 46.330 1.00 4.96 193 LEU A CA 1
ATOM 1543 C C . LEU A 1 193 ? 64.363 37.546 47.117 1.00 5.27 193 LEU A C 1
ATOM 1544 O O . LEU A 1 193 ? 64.948 38.069 48.080 1.00 4.72 193 LEU A O 1
ATOM 1549 N N . HIS A 1 194 ? 63.166 37.953 46.694 1.00 4.98 194 HIS A N 1
ATOM 1550 C CA . HIS A 1 194 ? 62.425 39.021 47.397 1.00 4.50 194 HIS A CA 1
ATOM 1551 C C . HIS A 1 194 ? 61.053 38.519 47.806 1.00 4.51 194 HIS A C 1
ATOM 1552 O O . HIS A 1 194 ? 60.405 37.800 47.036 1.00 5.44 194 HIS A O 1
ATOM 1559 N N . PHE A 1 195 ? 60.599 38.905 48.999 1.00 5.78 195 PHE A N 1
ATOM 1560 C CA . PHE A 1 195 ? 59.271 38.486 49.462 1.00 5.24 195 PHE A CA 1
ATOM 1561 C C . PHE A 1 195 ? 58.771 39.459 50.501 1.00 7.55 195 PHE A C 1
ATOM 1562 O O . PHE A 1 195 ? 59.550 40.228 51.085 1.00 6.05 195 PHE A O 1
ATOM 1570 N N . TYR A 1 196 ? 57.453 39.416 50.695 1.00 5.96 196 TYR A N 1
ATOM 1571 C CA . TYR A 1 196 ? 56.762 40.240 51.696 1.00 5.66 196 TYR A CA 1
ATOM 1572 C C . TYR A 1 196 ? 55.954 39.229 52.504 1.00 5.26 196 TYR A C 1
ATOM 1573 O O . TYR A 1 196 ? 55.101 38.518 51.953 1.00 6.14 196 TYR A O 1
ATOM 1582 N N . ALA A 1 197 ? 56.171 39.226 53.824 1.00 5.64 197 ALA A N 1
ATOM 1583 C CA . ALA A 1 197 ? 55.488 38.286 54.711 1.00 5.94 197 ALA A CA 1
ATOM 1584 C C . ALA A 1 197 ? 53.991 38.297 54.705 1.00 6.59 197 ALA A C 1
ATOM 1585 O O . ALA A 1 197 ? 53.380 37.244 54.950 1.00 7.49 197 ALA A O 1
ATOM 1587 N N . GLY A 1 198 ? 53.384 39.431 54.376 1.00 6.36 198 GLY A N 1
ATOM 1588 C CA . GLY A 1 198 ? 51.925 39.469 54.364 1.00 7.60 198 GLY A CA 1
ATOM 1589 C C . GLY A 1 198 ? 51.324 38.961 53.076 1.00 9.31 198 GLY A C 1
ATOM 1590 O O . GLY A 1 198 ? 50.104 38.790 52.991 1.00 10.41 198 GLY A O 1
ATOM 1591 N N . THR A 1 199 ? 52.171 38.627 52.106 1.00 7.50 199 THR A N 1
ATOM 1592 C CA . THR A 1 199 ? 51.702 38.149 50.813 1.00 9.07 199 THR A CA 1
ATOM 1593 C C . THR A 1 199 ? 52.252 36.808 50.326 1.00 8.72 199 THR A C 1
ATOM 1594 O O . THR A 1 199 ? 51.536 36.009 49.713 1.00 12.01 199 THR A O 1
ATOM 1598 N N . HIS A 1 200 ? 53.527 36.571 50.598 1.00 7.22 200 HIS A N 1
ATOM 1599 C CA . HIS A 1 200 ? 54.239 35.369 50.183 1.00 7.15 200 HIS A CA 1
ATOM 1600 C C . HIS A 1 200 ? 54.499 34.427 51.323 1.00 6.34 200 HIS A C 1
ATOM 1601 O O . HIS A 1 200 ? 55.117 34.791 52.324 1.00 8.27 200 HIS A O 1
ATOM 1608 N N . GLY A 1 201 ? 54.111 33.167 51.116 1.00 6.24 201 GLY A N 1
ATOM 1609 C CA . GLY A 1 201 ? 54.261 32.145 52.129 1.00 7.49 201 GLY A CA 1
ATOM 1610 C C . GLY A 1 201 ? 55.064 30.933 51.749 1.00 7.00 201 GLY A C 1
ATOM 1611 O O . GLY A 1 201 ? 56.005 31.008 50.958 1.00 6.31 201 GLY A O 1
ATOM 1612 N N . GLN A 1 202 ? 54.611 29.767 52.195 1.00 6.42 202 GLN A N 1
ATOM 1613 C CA . GLN A 1 202 ? 55.345 28.549 51.909 1.00 6.53 202 GLN A CA 1
ATOM 1614 C C . GLN A 1 202 ? 55.587 28.230 50.449 1.00 6.16 202 GLN A C 1
ATOM 1615 O O . GLN A 1 202 ? 56.633 27.679 50.127 1.00 6.23 202 GLN A O 1
ATOM 1621 N N . SER A 1 203 ? 54.654 28.561 49.570 1.00 6.43 203 SER A N 1
ATOM 1622 C CA . SER A 1 203 ? 54.864 28.268 48.162 1.00 5.85 203 SER A CA 1
ATOM 1623 C C . SER A 1 203 ? 56.077 29.009 47.596 1.00 6.54 203 SER A C 1
ATOM 1624 O O . SER A 1 203 ? 56.751 28.498 46.685 1.00 6.58 203 SER A O 1
ATOM 1627 N N . TYR A 1 204 ? 56.325 30.215 48.105 1.00 6.39 204 TYR A N 1
ATOM 1628 C CA . TYR A 1 204 ? 57.464 31.016 47.655 1.00 6.95 204 TYR A CA 1
ATOM 1629 C C . TYR A 1 204 ? 58.731 30.472 48.281 1.00 6.40 204 TYR A C 1
ATOM 1630 O O . TYR A 1 204 ? 59.789 30.505 47.645 1.00 6.57 204 TYR A O 1
ATOM 1639 N N . ARG A 1 205 ? 58.666 29.964 49.520 1.00 5.97 205 ARG A N 1
ATOM 1640 C CA . ARG A 1 205 ? 59.853 29.391 50.126 1.00 5.76 205 ARG A CA 1
ATOM 1641 C C . ARG A 1 205 ? 60.151 28.099 49.317 1.00 6.35 205 ARG A C 1
ATOM 1642 O O . ARG A 1 205 ? 61.323 27.734 49.137 1.00 6.90 205 ARG A O 1
ATOM 1650 N N . ASN A 1 206 ? 59.106 27.415 48.810 1.00 5.84 206 ASN A N 1
ATOM 1651 C CA . ASN A 1 206 ? 59.337 26.185 48.049 1.00 6.33 206 ASN A CA 1
ATOM 1652 C C . ASN A 1 206 ? 60.069 26.488 46.741 1.00 5.53 206 ASN A C 1
ATOM 1653 O O . ASN A 1 206 ? 60.881 25.676 46.279 1.00 6.21 206 ASN A O 1
ATOM 1658 N N . LYS A 1 207 ? 59.780 27.640 46.138 1.00 5.29 207 LYS A N 1
ATOM 1659 C CA . LYS A 1 207 ? 60.469 28.013 44.892 1.00 5.67 207 LYS A CA 1
ATOM 1660 C C . LYS A 1 207 ? 61.959 28.233 45.244 1.00 6.29 207 LYS A C 1
ATOM 1661 O O . LYS A 1 207 ? 62.844 27.874 44.463 1.00 5.91 207 LYS A O 1
ATOM 1667 N N . ALA A 1 208 ? 62.211 28.905 46.365 1.00 5.60 208 ALA A N 1
ATOM 1668 C CA . ALA A 1 208 ? 63.581 29.147 46.813 1.00 5.02 208 ALA A CA 1
ATOM 1669 C C . ALA A 1 208 ? 64.230 27.787 47.128 1.00 4.97 208 ALA A C 1
ATOM 1670 O O . ALA A 1 208 ? 65.433 27.612 46.872 1.00 5.13 208 ALA A O 1
ATOM 1672 N N . GLN A 1 209 ? 63.482 26.864 47.758 1.00 4.52 209 GLN A N 1
ATOM 1673 C CA . GLN A 1 209 ? 64.028 25.529 48.066 1.00 5.00 209 GLN A CA 1
ATOM 1674 C C . GLN A 1 209 ? 64.447 24.821 46.752 1.00 5.14 209 GLN A C 1
ATOM 1675 O O . GLN A 1 209 ? 65.491 24.195 46.698 1.00 6.63 209 GLN A O 1
ATOM 1681 N N . THR A 1 210 ? 63.642 24.944 45.707 1.00 5.36 210 THR A N 1
ATOM 1682 C CA . THR A 1 210 ? 63.959 24.327 44.429 1.00 5.46 210 THR A CA 1
ATOM 1683 C C . THR A 1 210 ? 65.268 24.883 43.915 1.00 5.82 210 THR A C 1
ATOM 1684 O O . THR A 1 210 ? 66.123 24.138 43.447 1.00 6.41 210 THR A O 1
ATOM 1688 N N . ALA A 1 211 ? 65.442 26.193 44.042 1.00 5.40 211 ALA A N 1
ATOM 1689 C CA . ALA A 1 211 ? 66.677 26.843 43.579 1.00 6.26 211 ALA A CA 1
ATOM 1690 C C . ALA A 1 211 ? 67.890 26.348 44.368 1.00 6.17 211 ALA A C 1
ATOM 1691 O O . ALA A 1 211 ? 68.945 26.047 43.793 1.00 5.93 211 ALA A O 1
ATOM 1693 N N . LEU A 1 212 ? 67.787 26.369 45.693 1.00 5.33 212 LEU A N 1
ATOM 1694 C CA . LEU A 1 212 ? 68.899 25.898 46.527 1.00 5.04 212 LEU A CA 1
ATOM 1695 C C . LEU A 1 212 ? 69.235 24.436 46.197 1.00 5.20 212 LEU A C 1
ATOM 1696 O O . LEU A 1 212 ? 70.401 24.079 46.034 1.00 6.41 212 LEU A O 1
ATOM 1701 N N . ASP A 1 213 ? 68.209 23.602 46.035 1.00 5.46 213 ASP A N 1
ATOM 1702 C CA . ASP A 1 213 ? 68.429 22.186 45.728 1.00 7.18 213 ASP A CA 1
ATOM 1703 C C . ASP A 1 213 ? 69.057 22.018 44.352 1.00 7.40 213 ASP A C 1
ATOM 1704 O O . ASP A 1 213 ? 69.716 21.014 44.082 1.00 9.93 213 ASP A O 1
ATOM 1709 N N . ASN A 1 214 ? 68.798 22.970 43.457 1.00 7.08 214 ASN A N 1
ATOM 1710 C CA . ASN A 1 214 ? 69.386 22.908 42.111 1.00 9.31 214 ASN A CA 1
ATOM 1711 C C . ASN A 1 214 ? 70.842 23.369 42.098 1.00 9.24 214 ASN A C 1
ATOM 1712 O O . ASN A 1 214 ? 71.482 23.333 41.046 1.00 11.33 214 ASN A O 1
ATOM 1717 N N . GLY A 1 215 ? 71.348 23.897 43.212 1.00 8.47 215 GLY A N 1
ATOM 1718 C CA . GLY A 1 215 ? 72.737 24.310 43.245 1.00 8.06 215 GLY A CA 1
ATOM 1719 C C . GLY A 1 215 ? 73.073 25.779 43.265 1.00 7.87 215 GLY A C 1
ATOM 1720 O O . GLY A 1 215 ? 74.259 26.085 43.281 1.00 8.93 215 GLY A O 1
ATOM 1721 N N . ILE A 1 216 ? 72.097 26.673 43.336 1.00 6.75 216 ILE A N 1
ATOM 1722 C CA . ILE A 1 216 ? 72.443 28.104 43.359 1.00 6.70 216 ILE A CA 1
ATOM 1723 C C . ILE A 1 216 ? 72.253 28.749 44.717 1.00 5.58 216 ILE A C 1
ATOM 1724 O O . ILE A 1 216 ? 71.425 28.307 45.529 1.00 5.94 216 ILE A O 1
ATOM 1729 N N . ALA A 1 217 ? 73.104 29.731 45.007 1.00 5.84 217 ALA A N 1
ATOM 1730 C CA . ALA A 1 217 ? 73.055 30.476 46.269 1.00 4.63 217 ALA A CA 1
ATOM 1731 C C . ALA A 1 217 ? 72.097 31.645 46.094 1.00 5.02 217 ALA A C 1
ATOM 1732 O O . ALA A 1 217 ? 72.018 32.242 45.017 1.00 5.14 217 ALA A O 1
ATOM 1734 N N . LEU A 1 218 ? 71.376 31.964 47.171 1.00 5.15 218 LEU A N 1
ATOM 1735 C CA . LEU A 1 218 ? 70.404 33.057 47.161 1.00 3.96 218 LEU A CA 1
ATOM 1736 C C . LEU A 1 218 ? 70.767 34.147 48.159 1.00 5.56 218 LEU A C 1
ATOM 1737 O O . LEU A 1 218 ? 71.470 33.886 49.133 1.00 5.98 218 LEU A O 1
ATOM 1742 N N . PHE A 1 219 ? 70.338 35.367 47.878 1.00 3.94 219 PHE A N 1
ATOM 1743 C CA . PHE A 1 219 ? 70.582 36.514 48.776 1.00 3.94 219 PHE A CA 1
ATOM 1744 C C . PHE A 1 219 ? 69.253 37.243 48.764 1.00 4.80 219 PHE A C 1
ATOM 1745 O O . PHE A 1 219 ? 68.792 37.699 47.698 1.00 4.79 219 PHE A O 1
ATOM 1753 N N . ALA A 1 220 ? 68.638 37.395 49.935 1.00 4.20 220 ALA A N 1
ATOM 1754 C CA . ALA A 1 220 ? 67.335 38.073 50.000 1.00 3.73 220 ALA A CA 1
ATOM 1755 C C . ALA A 1 220 ? 67.590 39.557 50.208 1.00 4.55 220 ALA A C 1
ATOM 1756 O O . ALA A 1 220 ? 67.417 40.105 51.298 1.00 4.70 220 ALA A O 1
ATOM 1758 N N . THR A 1 221 ? 67.952 40.222 49.110 1.00 4.23 221 THR A N 1
ATOM 1759 C CA . THR A 1 221 ? 68.282 41.633 49.184 1.00 4.57 221 THR A CA 1
ATOM 1760 C C . THR A 1 221 ? 67.163 42.589 49.519 1.00 4.04 221 THR A C 1
ATOM 1761 O O . THR A 1 221 ? 67.455 43.756 49.748 1.00 4.86 221 THR A O 1
ATOM 1765 N N . GLU A 1 222 ? 65.915 42.122 49.512 1.00 3.55 222 GLU A N 1
ATOM 1766 C CA . GLU A 1 222 ? 64.810 42.990 49.852 1.00 4.73 222 GLU A CA 1
ATOM 1767 C C . GLU A 1 222 ? 63.628 42.167 50.324 1.00 5.54 222 GLU A C 1
ATOM 1768 O O . GLU A 1 222 ? 63.234 41.201 49.667 1.00 6.42 222 GLU A O 1
ATOM 1774 N N . TRP A 1 223 ? 63.134 42.479 51.513 1.00 5.45 223 TRP A N 1
ATOM 1775 C CA . TRP A 1 223 ? 61.973 41.740 52.008 1.00 4.99 223 TRP A CA 1
ATOM 1776 C C . TRP A 1 223 ? 61.227 42.619 52.987 1.00 4.90 223 TRP A C 1
ATOM 1777 O O . TRP A 1 223 ? 61.802 43.539 53.584 1.00 4.62 223 TRP A O 1
ATOM 1788 N N . GLY A 1 224 ? 59.919 42.360 53.118 1.00 5.36 224 GLY A N 1
ATOM 1789 C CA . GLY A 1 224 ? 59.093 43.128 54.038 1.00 6.28 224 GLY A CA 1
ATOM 1790 C C . GLY A 1 224 ? 58.329 42.246 54.998 1.00 6.23 224 GLY A C 1
ATOM 1791 O O . GLY A 1 224 ? 58.070 41.078 54.732 1.00 5.78 224 GLY A O 1
ATOM 1792 N N . THR A 1 225 ? 57.926 42.848 56.116 1.00 5.77 225 THR A N 1
ATOM 1793 C CA . THR A 1 225 ? 57.158 42.166 57.166 1.00 6.63 225 THR A CA 1
ATOM 1794 C C . THR A 1 225 ? 55.657 42.313 56.943 1.00 6.86 225 THR A C 1
ATOM 1795 O O . THR A 1 225 ? 54.875 41.589 57.553 1.00 7.26 225 THR A O 1
ATOM 1799 N N . VAL A 1 226 ? 55.270 43.215 56.045 1.00 6.71 226 VAL A N 1
ATOM 1800 C CA . VAL A 1 226 ? 53.865 43.509 55.747 1.00 8.08 226 VAL A CA 1
ATOM 1801 C C . VAL A 1 226 ? 53.474 43.026 54.344 1.00 9.66 226 VAL A C 1
ATOM 1802 O O . VAL A 1 226 ? 54.093 42.124 53.833 1.00 8.04 226 VAL A O 1
ATOM 1806 N N . ASN A 1 227 ? 52.412 43.574 53.761 1.00 13.88 227 ASN A N 1
ATOM 1807 C CA . ASN A 1 227 ? 51.984 43.170 52.403 1.00 16.11 227 ASN A CA 1
ATOM 1808 C C . ASN A 1 227 ? 52.953 43.648 51.335 1.00 18.55 227 ASN A C 1
ATOM 1809 O O . ASN A 1 227 ? 53.620 44.667 51.518 1.00 19.61 227 ASN A O 1
ATOM 1814 N N . ALA A 1 228 ? 52.974 42.945 50.197 1.00 18.79 228 ALA A N 1
ATOM 1815 C CA . ALA A 1 228 ? 53.847 43.214 49.040 1.00 20.17 228 ALA A CA 1
ATOM 1816 C C . ALA A 1 228 ? 53.976 44.627 48.490 1.00 21.60 228 ALA A C 1
ATOM 1817 O O . ALA A 1 228 ? 55.046 45.032 48.002 1.00 23.29 228 ALA A O 1
ATOM 1819 N N . ASP A 1 229 ? 52.891 45.367 48.574 1.00 19.04 229 ASP A N 1
ATOM 1820 C CA . ASP A 1 229 ? 52.846 46.739 48.091 1.00 22.56 229 ASP A CA 1
ATOM 1821 C C . ASP A 1 229 ? 53.561 47.738 49.010 1.00 23.71 229 ASP A C 1
ATOM 1822 O O . ASP A 1 229 ? 53.675 48.925 48.677 1.00 25.78 229 ASP A O 1
ATOM 1827 N N . GLY A 1 230 ? 54.012 47.252 50.169 1.00 23.46 230 GLY A N 1
ATOM 1828 C CA . GLY A 1 230 ? 54.710 48.098 51.123 1.00 23.54 230 GLY A CA 1
ATOM 1829 C C . GLY A 1 230 ? 53.890 48.590 52.300 1.00 24.08 230 GLY A C 1
ATOM 1830 O O . GLY A 1 230 ? 54.443 49.288 53.166 1.00 22.27 230 GLY A O 1
ATOM 1831 N N . ASN A 1 231 ? 52.598 48.265 52.343 1.00 23.15 231 ASN A N 1
ATOM 1832 C CA . ASN A 1 231 ? 51.745 48.704 53.448 1.00 24.04 231 ASN A CA 1
ATOM 1833 C C . ASN A 1 231 ? 51.090 47.532 54.193 1.00 24.88 231 ASN A C 1
ATOM 1834 O O . ASN A 1 231 ? 51.329 46.369 53.860 1.00 25.64 231 ASN A O 1
ATOM 1839 N N . GLY A 1 232 ? 50.304 47.832 55.226 1.00 23.43 232 GLY A N 1
ATOM 1840 C CA . GLY A 1 232 ? 49.633 46.788 55.997 1.00 22.38 232 GLY A CA 1
ATOM 1841 C C . GLY A 1 232 ? 50.213 46.473 57.376 1.00 20.95 232 GLY A C 1
ATOM 1842 O O . GLY A 1 232 ? 51.153 47.140 57.838 1.00 20.84 232 GLY A O 1
ATOM 1843 N N . GLY A 1 233 ? 49.642 45.461 58.040 1.00 17.53 233 GLY A N 1
ATOM 1844 C CA . GLY A 1 233 ? 50.098 45.052 59.361 1.00 13.60 233 GLY A CA 1
ATOM 1845 C C . GLY A 1 233 ? 51.206 44.011 59.257 1.00 11.23 233 GLY A C 1
ATOM 1846 O O . GLY A 1 233 ? 51.352 43.355 58.218 1.00 11.14 233 GLY A O 1
ATOM 1847 N N . VAL A 1 234 ? 52.000 43.886 60.313 1.00 10.07 234 VAL A N 1
ATOM 1848 C CA . VAL A 1 234 ? 53.091 42.923 60.334 1.00 9.39 234 VAL A CA 1
ATOM 1849 C C . VAL A 1 234 ? 52.567 41.518 60.490 1.00 8.71 234 VAL A C 1
ATOM 1850 O O . VAL A 1 234 ? 51.672 41.284 61.308 1.00 11.90 234 VAL A O 1
ATOM 1854 N N . ASN A 1 235 ? 53.032 40.602 59.653 1.00 7.63 235 ASN A N 1
ATOM 1855 C CA . ASN A 1 235 ? 52.587 39.217 59.771 1.00 7.00 235 ASN A CA 1
ATOM 1856 C C . ASN A 1 235 ? 53.741 38.565 60.506 1.00 7.85 235 ASN A C 1
ATOM 1857 O O . ASN A 1 235 ? 54.756 38.163 59.906 1.00 7.57 235 ASN A O 1
ATOM 1862 N N . ILE A 1 236 ? 53.588 38.463 61.821 1.00 7.86 236 ILE A N 1
ATOM 1863 C CA . ILE A 1 236 ? 54.620 37.888 62.682 1.00 8.51 236 ILE A CA 1
ATOM 1864 C C . ILE A 1 236 ? 54.995 36.464 62.391 1.00 8.07 236 ILE A C 1
ATOM 1865 O O . ILE A 1 236 ? 56.166 36.156 62.163 1.00 7.39 236 ILE A O 1
ATOM 1870 N N . ASN A 1 237 ? 54.003 35.588 62.356 1.00 8.85 237 ASN A N 1
ATOM 1871 C CA . ASN A 1 237 ? 54.297 34.196 62.095 1.00 8.23 237 ASN A CA 1
ATOM 1872 C C . ASN A 1 237 ? 54.940 33.935 60.754 1.00 7.68 237 ASN A C 1
ATOM 1873 O O . ASN A 1 237 ? 55.864 33.124 60.674 1.00 7.44 237 ASN A O 1
ATOM 1878 N N . GLU A 1 238 ? 54.473 34.612 59.707 1.00 7.33 238 GLU A N 1
ATOM 1879 C CA . GLU A 1 238 ? 55.061 34.389 58.390 1.00 6.61 238 GLU A CA 1
ATOM 1880 C C . GLU A 1 238 ? 56.481 34.946 58.351 1.00 6.52 238 GLU A C 1
ATOM 1881 O O . GLU A 1 238 ? 57.378 34.368 57.750 1.00 7.05 238 GLU A O 1
ATOM 1887 N N . THR A 1 239 ? 56.674 36.106 58.977 1.00 6.48 239 THR A N 1
ATOM 1888 C CA . THR A 1 239 ? 58.017 36.694 59.014 1.00 6.25 239 THR A CA 1
ATOM 1889 C C . THR A 1 239 ? 58.954 35.697 59.710 1.00 7.02 239 THR A C 1
ATOM 1890 O O . THR A 1 239 ? 60.058 35.451 59.250 1.00 7.03 239 THR A O 1
ATOM 1894 N N . ASP A 1 240 ? 58.515 35.131 60.835 1.00 6.38 240 ASP A N 1
ATOM 1895 C CA . ASP A 1 240 ? 59.344 34.164 61.562 1.00 7.33 240 ASP A CA 1
ATOM 1896 C C . ASP A 1 240 ? 59.633 32.919 60.682 1.00 6.43 240 ASP A C 1
ATOM 1897 O O . ASP A 1 240 ? 60.759 32.395 60.715 1.00 7.47 240 ASP A O 1
ATOM 1902 N N . ALA A 1 241 ? 58.643 32.442 59.907 1.00 6.84 241 ALA A N 1
ATOM 1903 C CA . ALA A 1 241 ? 58.859 31.261 59.039 1.00 6.73 241 ALA A CA 1
ATOM 1904 C C . ALA A 1 241 ? 59.960 31.575 58.013 1.00 6.87 241 ALA A C 1
ATOM 1905 O O . ALA A 1 241 ? 60.858 30.755 57.770 1.00 7.03 241 ALA A O 1
ATOM 1907 N N . TRP A 1 242 ? 59.916 32.781 57.449 1.00 5.40 242 TRP A N 1
ATOM 1908 C CA . TRP A 1 242 ? 60.934 33.176 56.476 1.00 6.00 242 TRP A CA 1
ATOM 1909 C C . TRP A 1 242 ? 62.287 33.353 57.158 1.00 5.93 242 TRP A C 1
ATOM 1910 O O . TRP A 1 242 ? 63.285 32.927 56.600 1.00 5.21 242 TRP A O 1
ATOM 1921 N N . MET A 1 243 ? 62.339 33.966 58.349 1.00 5.73 243 MET A N 1
ATOM 1922 C CA . MET A 1 243 ? 63.641 34.139 59.020 1.00 6.08 243 MET A CA 1
ATOM 1923 C C . MET A 1 243 ? 64.252 32.799 59.379 1.00 5.54 243 MET A C 1
ATOM 1924 O O . MET A 1 243 ? 65.466 32.663 59.363 1.00 6.83 243 MET A O 1
ATOM 1929 N N . ALA A 1 244 ? 63.419 31.816 59.744 1.00 6.39 244 ALA A N 1
ATOM 1930 C CA . ALA A 1 244 ? 63.958 30.481 60.074 1.00 6.57 244 ALA A CA 1
ATOM 1931 C C . ALA A 1 244 ? 64.533 29.851 58.783 1.00 5.55 244 ALA A C 1
ATOM 1932 O O . ALA A 1 244 ? 65.589 29.206 58.801 1.00 6.84 244 ALA A O 1
ATOM 1934 N N . PHE A 1 245 ? 63.813 30.013 57.671 1.00 6.44 245 PHE A N 1
ATOM 1935 C CA . PHE A 1 245 ? 64.280 29.479 56.397 1.00 5.01 245 PHE A CA 1
ATOM 1936 C C . PHE A 1 245 ? 65.647 30.125 56.055 1.00 5.26 245 PHE A C 1
ATOM 1937 O O . PHE A 1 245 ? 66.575 29.450 55.621 1.00 5.70 245 PHE A O 1
ATOM 1945 N N . PHE A 1 246 ? 65.783 31.434 56.312 1.00 4.97 246 PHE A N 1
ATOM 1946 C CA . PHE A 1 246 ? 67.044 32.111 56.021 1.00 5.69 246 PHE A CA 1
ATOM 1947 C C . PHE A 1 246 ? 68.135 31.717 56.996 1.00 5.61 246 PHE A C 1
ATOM 1948 O O . PHE A 1 246 ? 69.273 31.484 56.586 1.00 7.13 246 PHE A O 1
ATOM 1956 N N . LYS A 1 247 ? 67.818 31.628 58.282 1.00 6.70 247 LYS A N 1
ATOM 1957 C CA . LYS A 1 247 ? 68.855 31.261 59.249 1.00 6.75 247 LYS A CA 1
ATOM 1958 C C . LYS A 1 247 ? 69.434 29.866 59.029 1.00 7.07 247 LYS A C 1
ATOM 1959 O O . LYS A 1 247 ? 70.664 29.675 59.024 1.00 7.93 247 LYS A O 1
ATOM 1965 N N . THR A 1 248 ? 68.545 28.913 58.761 1.00 6.59 248 THR A N 1
ATOM 1966 C CA . THR A 1 248 ? 68.953 27.535 58.548 1.00 7.43 248 THR A CA 1
ATOM 1967 C C . THR A 1 248 ? 69.726 27.346 57.265 1.00 6.83 248 THR A C 1
ATOM 1968 O O . THR A 1 248 ? 70.521 26.431 57.161 1.00 8.10 248 THR A O 1
ATOM 1972 N N . ASN A 1 249 ? 69.466 28.168 56.263 1.00 6.21 249 ASN A N 1
ATOM 1973 C CA . ASN A 1 249 ? 70.190 28.050 55.000 1.00 6.45 249 ASN A CA 1
ATOM 1974 C C . ASN A 1 249 ? 71.284 29.110 54.826 1.00 7.06 249 ASN A C 1
ATOM 1975 O O . ASN A 1 249 ? 71.897 29.180 53.763 1.00 8.54 249 ASN A O 1
ATOM 1980 N N A ASN A 1 250 ? 71.496 29.912 55.873 0.50 6.91 250 ASN A N 1
ATOM 1981 N N B ASN A 1 250 ? 71.576 29.895 55.863 0.50 6.54 250 ASN A N 1
ATOM 1982 C CA A ASN A 1 250 ? 72.479 30.991 55.878 0.50 7.01 250 ASN A CA 1
ATOM 1983 C CA B ASN A 1 250 ? 72.608 30.930 55.744 0.50 6.16 250 ASN A CA 1
ATOM 1984 C C A ASN A 1 250 ? 72.298 31.987 54.734 0.50 5.93 250 ASN A C 1
ATOM 1985 C C B ASN A 1 250 ? 72.295 31.939 54.625 0.50 5.57 250 ASN A C 1
ATOM 1986 O O A ASN A 1 250 ? 73.253 32.355 54.034 0.50 6.46 250 ASN A O 1
ATOM 1987 O O B ASN A 1 250 ? 73.177 32.287 53.831 0.50 6.29 250 ASN A O 1
ATOM 1996 N N . ILE A 1 251 ? 71.043 32.392 54.542 1.00 5.10 251 ILE A N 1
ATOM 1997 C CA . ILE A 1 251 ? 70.675 33.359 53.513 1.00 5.36 251 ILE A CA 1
ATOM 1998 C C . ILE A 1 251 ? 70.674 34.749 54.178 1.00 5.65 251 ILE A C 1
ATOM 1999 O O . ILE A 1 251 ? 69.989 34.979 55.204 1.00 6.30 251 ILE A O 1
ATOM 2004 N N . SER A 1 252 ? 71.527 35.634 53.657 1.00 4.24 252 SER A N 1
ATOM 2005 C CA . SER A 1 252 ? 71.638 37.006 54.144 1.00 5.17 252 SER A CA 1
ATOM 2006 C C . SER A 1 252 ? 70.430 37.786 53.654 1.00 5.29 252 SER A C 1
ATOM 2007 O O . SER A 1 252 ? 69.817 37.436 52.620 1.00 4.56 252 SER A O 1
ATOM 2010 N N . HIS A 1 253 ? 70.137 38.907 54.310 1.00 4.81 253 HIS A N 1
ATOM 2011 C CA . HIS A 1 253 ? 68.958 39.656 53.918 1.00 5.11 253 HIS A CA 1
ATOM 2012 C C . HIS A 1 253 ? 68.967 41.118 54.338 1.00 4.80 253 HIS A C 1
ATOM 2013 O O . HIS A 1 253 ? 69.627 41.497 55.333 1.00 4.71 253 HIS A O 1
ATOM 2020 N N . ALA A 1 254 ? 68.185 41.923 53.612 1.00 4.88 254 ALA A N 1
ATOM 2021 C CA . ALA A 1 254 ? 68.051 43.365 53.867 1.00 4.52 254 ALA A CA 1
ATOM 2022 C C . ALA A 1 254 ? 66.573 43.693 53.848 1.00 4.50 254 ALA A C 1
ATOM 2023 O O . ALA A 1 254 ? 65.871 43.406 52.872 1.00 5.40 254 ALA A O 1
ATOM 2025 N N . ASN A 1 255 ? 66.110 44.295 54.941 1.00 4.38 255 ASN A N 1
ATOM 2026 C CA . ASN A 1 255 ? 64.707 44.658 55.078 1.00 4.93 255 ASN A CA 1
ATOM 2027 C C . ASN A 1 255 ? 64.312 45.984 54.447 1.00 4.40 255 ASN A C 1
ATOM 2028 O O . ASN A 1 255 ? 65.046 46.986 54.539 1.00 5.10 255 ASN A O 1
ATOM 2033 N N . TRP A 1 256 ? 63.157 45.991 53.781 1.00 3.97 256 TRP A N 1
ATOM 2034 C CA . TRP A 1 256 ? 62.647 47.209 53.154 1.00 4.93 256 TRP A CA 1
ATOM 2035 C C . TRP A 1 256 ? 61.627 47.796 54.153 1.00 5.84 256 TRP A C 1
ATOM 2036 O O . TRP A 1 256 ? 60.693 47.090 54.504 1.00 6.19 256 TRP A O 1
ATOM 2047 N N . ALA A 1 257 ? 61.761 49.043 54.620 1.00 4.66 257 ALA A N 1
ATOM 2048 C CA . ALA A 1 257 ? 62.836 49.982 54.282 1.00 4.91 257 ALA A CA 1
ATOM 2049 C C . ALA A 1 257 ? 63.148 50.962 55.396 1.00 4.63 257 ALA A C 1
ATOM 2050 O O . ALA A 1 257 ? 62.249 51.343 56.163 1.00 5.92 257 ALA A O 1
ATOM 2052 N N . LEU A 1 258 ? 64.407 51.413 55.413 1.00 4.44 258 LEU A N 1
ATOM 2053 C CA . LEU A 1 258 ? 64.920 52.416 56.385 1.00 5.10 258 LEU A CA 1
ATOM 2054 C C . LEU A 1 258 ? 64.388 53.683 55.662 1.00 6.78 258 LEU A C 1
ATOM 2055 O O . LEU A 1 258 ? 64.927 54.130 54.631 1.00 7.68 258 LEU A O 1
ATOM 2060 N N . ASN A 1 259 ? 63.286 54.229 56.179 1.00 4.98 259 ASN A N 1
ATOM 2061 C CA . ASN A 1 259 ? 62.584 55.375 55.605 1.00 6.74 259 ASN A CA 1
ATOM 2062 C C . ASN A 1 259 ? 61.486 55.786 56.613 1.00 5.88 259 ASN A C 1
ATOM 2063 O O . ASN A 1 259 ? 61.237 55.061 57.587 1.00 6.14 259 ASN A O 1
ATOM 2068 N N . ASP A 1 260 ? 60.822 56.913 56.329 1.00 5.85 260 ASP A N 1
ATOM 2069 C CA . ASP A 1 260 ? 59.754 57.432 57.185 1.00 7.23 260 ASP A CA 1
ATOM 2070 C C . ASP A 1 260 ? 58.443 57.722 56.459 1.00 7.71 260 ASP A C 1
ATOM 2071 O O . ASP A 1 260 ? 57.614 58.517 56.940 1.00 9.00 260 ASP A O 1
ATOM 2076 N N . LYS A 1 261 ? 58.290 57.161 55.260 1.00 6.77 261 LYS A N 1
ATOM 2077 C CA . LYS A 1 261 ? 57.053 57.345 54.513 1.00 8.27 261 LYS A CA 1
ATOM 2078 C C . LYS A 1 261 ? 55.948 56.703 55.371 1.00 8.51 261 LYS A C 1
ATOM 2079 O O . LYS A 1 261 ? 56.202 55.724 56.091 1.00 7.44 261 LYS A O 1
ATOM 2085 N N . ASN A 1 262 ? 54.729 57.249 55.333 1.00 8.79 262 ASN A N 1
ATOM 2086 C CA . ASN A 1 262 ? 53.641 56.674 56.125 1.00 8.99 262 ASN A CA 1
ATOM 2087 C C . ASN A 1 262 ? 53.077 55.420 55.447 1.00 9.55 262 ASN A C 1
ATOM 2088 O O . ASN A 1 262 ? 52.080 55.458 54.704 1.00 10.71 262 ASN A O 1
ATOM 2093 N N . GLU A 1 263 ? 53.787 54.314 55.637 1.00 7.56 263 GLU A N 1
ATOM 2094 C CA . GLU A 1 263 ? 53.398 53.015 55.081 1.00 7.39 263 GLU A CA 1
ATOM 2095 C C . GLU A 1 263 ? 53.959 51.977 56.033 1.00 8.33 263 GLU A C 1
ATOM 2096 O O . GLU A 1 263 ? 54.956 52.217 56.720 1.00 7.93 263 GLU A O 1
ATOM 2102 N N . GLY A 1 264 ? 53.321 50.823 56.081 1.00 9.02 264 GLY A N 1
ATOM 2103 C CA . GLY A 1 264 ? 53.774 49.772 56.973 1.00 7.77 264 GLY A CA 1
ATOM 2104 C C . GLY A 1 264 ? 55.207 49.304 56.869 1.00 6.25 264 GLY A C 1
ATOM 2105 O O . GLY A 1 264 ? 55.818 48.918 57.874 1.00 7.41 264 GLY A O 1
ATOM 2106 N N . ALA A 1 265 ? 55.762 49.336 55.666 1.00 7.77 265 ALA A N 1
ATOM 2107 C CA . ALA A 1 265 ? 57.133 48.885 55.514 1.00 6.72 265 ALA A CA 1
ATOM 2108 C C . ALA A 1 265 ? 58.198 49.797 56.090 1.00 6.49 265 ALA A C 1
ATOM 2109 O O . ALA A 1 265 ? 59.327 49.376 56.301 1.00 6.47 265 ALA A O 1
ATOM 2111 N N . SER A 1 266 ? 57.890 51.057 56.345 1.00 6.61 266 SER A N 1
ATOM 2112 C CA . SER A 1 266 ? 58.921 51.936 56.894 1.00 5.88 266 SER A CA 1
ATOM 2113 C C . SER A 1 266 ? 59.368 51.564 58.278 1.00 6.26 266 SER A C 1
ATOM 2114 O O . SER A 1 266 ? 58.538 51.179 59.082 1.00 6.86 266 SER A O 1
ATOM 2117 N N . LEU A 1 267 ? 60.673 51.633 58.561 1.00 5.37 267 LEU A N 1
ATOM 2118 C CA . LEU A 1 267 ? 61.116 51.318 59.916 1.00 5.36 267 LEU A CA 1
ATOM 2119 C C . LEU A 1 267 ? 60.691 52.398 60.903 1.00 6.09 267 LEU A C 1
ATOM 2120 O O . LEU A 1 267 ? 60.457 52.103 62.071 1.00 5.64 267 LEU A O 1
ATOM 2125 N N . PHE A 1 268 ? 60.603 53.650 60.424 1.00 5.61 268 PHE A N 1
ATOM 2126 C CA . PHE A 1 268 ? 60.277 54.796 61.273 1.00 5.28 268 PHE A CA 1
ATOM 2127 C C . PHE A 1 268 ? 58.958 55.462 61.037 1.00 5.29 268 PHE A C 1
ATOM 2128 O O . PHE A 1 268 ? 58.442 55.435 59.926 1.00 5.95 268 PHE A O 1
ATOM 2136 N N . THR A 1 269 ? 58.433 56.093 62.088 1.00 5.74 269 THR A N 1
ATOM 2137 C CA . THR A 1 269 ? 57.177 56.818 61.984 1.00 6.98 269 THR A CA 1
ATOM 2138 C C . THR A 1 269 ? 57.499 58.087 61.133 1.00 5.78 269 THR A C 1
ATOM 2139 O O . THR A 1 269 ? 58.658 58.470 60.986 1.00 5.71 269 THR A O 1
ATOM 2143 N N . PRO A 1 270 ? 56.483 58.740 60.568 1.00 5.68 270 PRO A N 1
ATOM 2144 C CA . PRO A 1 270 ? 56.713 59.946 59.754 1.00 6.86 270 PRO A CA 1
ATOM 2145 C C . PRO A 1 270 ? 57.446 61.025 60.572 1.00 7.70 270 PRO A C 1
ATOM 2146 O O . PRO A 1 270 ? 57.041 61.372 61.695 1.00 7.96 270 PRO A O 1
ATOM 2150 N N . GLY A 1 271 ? 58.553 61.532 60.032 1.00 6.77 271 GLY A N 1
ATOM 2151 C CA . GLY A 1 271 ? 59.319 62.543 60.753 1.00 7.56 271 GLY A CA 1
ATOM 2152 C C . GLY A 1 271 ? 59.998 61.897 61.966 1.00 8.74 271 GLY A C 1
ATOM 2153 O O . GLY A 1 271 ? 60.438 62.590 62.896 1.00 8.20 271 GLY A O 1
ATOM 2154 N N . GLY A 1 272 ? 60.204 60.581 61.878 1.00 7.70 272 GLY A N 1
ATOM 2155 C CA . GLY A 1 272 ? 60.822 59.812 62.942 1.00 7.80 272 GLY A CA 1
ATOM 2156 C C . GLY A 1 272 ? 62.128 59.150 62.542 1.00 7.03 272 GLY A C 1
ATOM 2157 O O . GLY A 1 272 ? 62.523 59.184 61.378 1.00 8.32 272 GLY A O 1
ATOM 2158 N N . SER A 1 273 ? 62.723 58.451 63.503 1.00 5.89 273 SER A N 1
ATOM 2159 C CA . SER A 1 273 ? 64.000 57.768 63.298 1.00 5.42 273 SER A CA 1
ATOM 2160 C C . SER A 1 273 ? 64.148 56.615 64.279 1.00 6.11 273 SER A C 1
ATOM 2161 O O . SER A 1 273 ? 63.151 56.080 64.727 1.00 5.71 273 SER A O 1
ATOM 2164 N N . TRP A 1 274 ? 65.384 56.299 64.658 1.00 6.57 274 TRP A N 1
ATOM 2165 C CA . TRP A 1 274 ? 65.682 55.173 65.568 1.00 6.90 274 TRP A CA 1
ATOM 2166 C C . TRP A 1 274 ? 64.911 55.050 66.864 1.00 7.55 274 TRP A C 1
ATOM 2167 O O . TRP A 1 274 ? 64.642 53.919 67.319 1.00 8.06 274 TRP A O 1
ATOM 2178 N N . ASN A 1 275 ? 64.525 56.193 67.417 1.00 9.56 275 ASN A N 1
ATOM 2179 C CA . ASN A 1 275 ? 63.772 56.197 68.676 1.00 10.42 275 ASN A CA 1
ATOM 2180 C C . ASN A 1 275 ? 62.266 56.229 68.505 1.00 10.69 275 ASN A C 1
ATOM 2181 O O . ASN A 1 275 ? 61.521 56.379 69.491 1.00 11.83 275 ASN A O 1
ATOM 2186 N N . SER A 1 276 ? 61.804 56.102 67.267 1.00 7.33 276 SER A N 1
ATOM 2187 C CA . SER A 1 276 ? 60.360 56.134 67.006 1.00 6.82 276 SER A CA 1
ATOM 2188 C C . SER A 1 276 ? 60.070 55.144 65.867 1.00 6.21 276 SER A C 1
ATOM 2189 O O . SER A 1 276 ? 59.834 55.504 64.709 1.00 6.42 276 SER A O 1
ATOM 2192 N N . LEU A 1 277 ? 60.111 53.868 66.224 1.00 6.88 277 LEU A N 1
ATOM 2193 C CA . LEU A 1 277 ? 59.874 52.790 65.277 1.00 5.99 277 LEU A CA 1
ATOM 2194 C C . LEU A 1 277 ? 58.430 52.388 65.075 1.00 6.81 277 LEU A C 1
ATOM 2195 O O . LEU A 1 277 ? 57.598 52.485 65.984 1.00 8.17 277 LEU A O 1
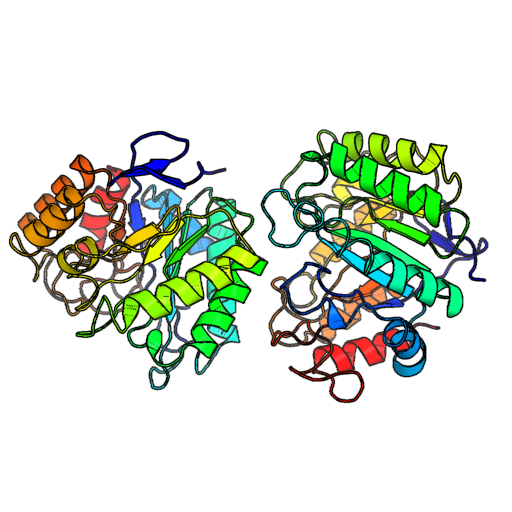ATOM 2200 N N . THR A 1 278 ? 58.114 51.970 63.861 1.00 6.51 278 THR A N 1
ATOM 2201 C CA . THR A 1 278 ? 56.764 51.510 63.556 1.00 6.08 278 THR A CA 1
ATOM 2202 C C . THR A 1 278 ? 56.712 50.042 64.045 1.00 6.31 278 THR A C 1
ATOM 2203 O O . THR A 1 278 ? 57.692 49.502 64.556 1.00 7.02 278 THR A O 1
ATOM 2207 N N . SER A 1 279 ? 55.559 49.402 63.904 1.00 6.68 279 SER A N 1
ATOM 2208 C CA . SER A 1 279 ? 55.446 48.003 64.314 1.00 6.98 279 SER A CA 1
ATOM 2209 C C . SER A 1 279 ? 56.439 47.172 63.473 1.00 6.85 279 SER A C 1
ATOM 2210 O O . SER A 1 279 ? 57.072 46.230 63.980 1.00 8.13 279 SER A O 1
ATOM 2213 N N . SER A 1 280 ? 56.583 47.502 62.189 1.00 6.59 280 SER A N 1
ATOM 2214 C CA . SER A 1 280 ? 57.540 46.755 61.359 1.00 6.97 280 SER A CA 1
ATOM 2215 C C . SER A 1 280 ? 58.968 47.016 61.874 1.00 5.99 280 SER A C 1
ATOM 2216 O O . SER A 1 280 ? 59.764 46.079 62.004 1.00 6.09 280 SER A O 1
ATOM 2219 N N . GLY A 1 281 ? 59.274 48.292 62.163 1.00 6.73 281 GLY A N 1
ATOM 2220 C CA . GLY A 1 281 ? 60.598 48.660 62.661 1.00 6.30 281 GLY A CA 1
ATOM 2221 C C . GLY A 1 281 ? 60.966 47.868 63.914 1.00 6.14 281 GLY A C 1
ATOM 2222 O O . GLY A 1 281 ? 62.093 47.388 64.046 1.00 6.12 281 GLY A O 1
ATOM 2223 N N . SER A 1 282 ? 59.999 47.713 64.824 1.00 6.31 282 SER A N 1
ATOM 2224 C CA . SER A 1 282 ? 60.263 46.969 66.046 1.00 7.75 282 SER A CA 1
ATOM 2225 C C . SER A 1 282 ? 60.554 45.508 65.773 1.00 6.66 282 SER A C 1
ATOM 2226 O O . SER A 1 282 ? 61.470 44.951 66.355 1.00 7.11 282 SER A O 1
ATOM 2229 N N . LYS A 1 283 ? 59.806 44.899 64.865 1.00 7.03 283 LYS A N 1
ATOM 2230 C CA . LYS A 1 283 ? 60.016 43.488 64.529 1.00 6.15 283 LYS A CA 1
ATOM 2231 C C . LYS A 1 283 ? 61.367 43.292 63.816 1.00 6.53 283 LYS A C 1
ATOM 2232 O O . LYS A 1 283 ? 62.134 42.374 64.144 1.00 6.89 283 LYS A O 1
ATOM 2238 N N . VAL A 1 284 ? 61.668 44.191 62.879 1.00 6.19 284 VAL A N 1
ATOM 2239 C CA . VAL A 1 284 ? 62.928 44.105 62.131 1.00 6.50 284 VAL A CA 1
ATOM 2240 C C . VAL A 1 284 ? 64.111 44.288 63.082 1.00 6.56 284 VAL A C 1
ATOM 2241 O O . VAL A 1 284 ? 65.124 43.602 62.975 1.00 5.98 284 VAL A O 1
ATOM 2245 N N . LYS A 1 285 ? 64.004 45.244 64.012 1.00 6.04 285 LYS A N 1
ATOM 2246 C CA . LYS A 1 285 ? 65.084 45.461 64.973 1.00 7.10 285 LYS A CA 1
ATOM 2247 C C . LYS A 1 285 ? 65.335 44.166 65.779 1.00 7.64 285 LYS A C 1
ATOM 2248 O O . LYS A 1 285 ? 66.464 43.768 66.029 1.00 6.48 285 LYS A O 1
ATOM 2254 N N . GLU A 1 286 ? 64.254 43.518 66.198 1.00 7.95 286 GLU A N 1
ATOM 2255 C CA . GLU A 1 286 ? 64.379 42.291 66.956 1.00 8.67 286 GLU A CA 1
ATOM 2256 C C . GLU A 1 286 ? 65.148 41.216 66.156 1.00 7.98 286 GLU A C 1
ATOM 2257 O O . GLU A 1 286 ? 66.057 40.545 66.657 1.00 8.60 286 GLU A O 1
ATOM 2263 N N . ILE A 1 287 ? 64.790 41.080 64.886 1.00 6.06 287 ILE A N 1
ATOM 2264 C CA . ILE A 1 287 ? 65.450 40.094 64.034 1.00 6.75 287 ILE A CA 1
ATOM 2265 C C . ILE A 1 287 ? 66.938 40.398 63.811 1.00 5.72 287 ILE A C 1
ATOM 2266 O O . ILE A 1 287 ? 67.804 39.522 64.005 1.00 6.83 287 ILE A O 1
ATOM 2271 N N . ILE A 1 288 ? 67.245 41.638 63.422 1.00 5.90 288 ILE A N 1
ATOM 2272 C CA . ILE A 1 288 ? 68.628 42.008 63.166 1.00 5.70 288 ILE A CA 1
ATOM 2273 C C . ILE A 1 288 ? 69.487 41.999 64.415 1.00 6.81 288 ILE A C 1
ATOM 2274 O O . ILE A 1 288 ? 70.596 41.461 64.402 1.00 7.74 288 ILE A O 1
ATOM 2279 N N . GLN A 1 289 ? 68.925 42.476 65.519 1.00 8.28 289 GLN A N 1
ATOM 2280 C CA . GLN A 1 289 ? 69.708 42.500 66.743 1.00 8.85 289 GLN A CA 1
ATOM 2281 C C . GLN A 1 289 ? 70.136 41.128 67.192 1.00 9.01 289 GLN A C 1
ATOM 2282 O O . GLN A 1 289 ? 71.214 40.984 67.793 1.00 10.18 289 GLN A O 1
ATOM 2288 N N . GLY A 1 290 ? 69.312 40.115 66.932 1.00 8.43 290 GLY A N 1
ATOM 2289 C CA . GLY A 1 290 ? 69.676 38.769 67.343 1.00 9.77 290 GLY A CA 1
ATOM 2290 C C . GLY A 1 290 ? 70.197 37.856 66.258 1.00 11.09 290 GLY A C 1
ATOM 2291 O O . GLY A 1 290 ? 70.413 36.674 66.512 1.00 13.61 290 GLY A O 1
ATOM 2292 N N . TRP A 1 291 ? 70.490 38.407 65.086 1.00 10.01 291 TRP A N 1
ATOM 2293 C CA . TRP A 1 291 ? 70.981 37.579 63.988 1.00 11.07 291 TRP A CA 1
ATOM 2294 C C . TRP A 1 291 ? 72.370 37.011 64.228 1.00 14.82 291 TRP A C 1
ATOM 2295 O O . TRP A 1 291 ? 72.631 35.867 63.858 1.00 18.83 291 TRP A O 1
ATOM 2306 N N . GLY A 1 292 ? 73.241 37.833 64.815 1.00 17.22 292 GLY A N 1
ATOM 2307 C CA . GLY A 1 292 ? 74.609 37.423 65.101 1.00 18.77 292 GLY A CA 1
ATOM 2308 C C . GLY A 1 292 ? 75.608 38.570 65.012 1.00 19.30 292 GLY A C 1
ATOM 2309 O O . GLY A 1 292 ? 76.762 38.427 65.423 1.00 19.52 292 GLY A O 1
ATOM 2310 N N . GLY A 1 293 ? 75.180 39.720 64.492 1.00 16.91 293 GLY A N 1
ATOM 2311 C CA . GLY A 1 293 ? 76.097 40.845 64.389 1.00 19.87 293 GLY A CA 1
ATOM 2312 C C . GLY A 1 293 ? 76.311 41.539 65.725 1.00 20.77 293 GLY A C 1
ATOM 2313 O O . GLY A 1 293 ? 75.587 41.221 66.702 1.00 20.76 293 GLY A O 1
ATOM 2315 N N . ALA B 1 1 ? 50.993 43.513 26.943 1.00 24.03 1 ALA B N 1
ATOM 2316 C CA . ALA B 1 1 ? 51.139 44.979 27.202 1.00 22.01 1 ALA B CA 1
ATOM 2317 C C . ALA B 1 1 ? 50.043 45.783 26.506 1.00 20.97 1 ALA B C 1
ATOM 2318 O O . ALA B 1 1 ? 49.367 45.290 25.621 1.00 23.36 1 ALA B O 1
ATOM 2320 N N . VAL B 1 2 ? 49.816 46.996 26.984 1.00 18.04 2 VAL B N 1
ATOM 2321 C CA . VAL B 1 2 ? 48.813 47.885 26.402 1.00 14.04 2 VAL B CA 1
ATOM 2322 C C . VAL B 1 2 ? 49.599 49.026 25.778 1.00 12.75 2 VAL B C 1
ATOM 2323 O O . VAL B 1 2 ? 50.772 49.239 26.119 1.00 13.99 2 VAL B O 1
ATOM 2327 N N . GLU B 1 3 ? 48.989 49.741 24.841 1.00 10.51 3 GLU B N 1
ATOM 2328 C CA . GLU B 1 3 ? 49.651 50.871 24.187 1.00 9.31 3 GLU B CA 1
ATOM 2329 C C . GLU B 1 3 ? 49.657 52.099 25.103 1.00 10.34 3 GLU B C 1
ATOM 2330 O O . GLU B 1 3 ? 48.696 52.357 25.849 1.00 10.32 3 GLU B O 1
ATOM 2336 N N . LYS B 1 4 ? 50.738 52.858 25.042 1.00 9.58 4 LYS B N 1
ATOM 2337 C CA . LYS B 1 4 ? 50.898 54.061 25.850 1.00 8.33 4 LYS B CA 1
ATOM 2338 C C . LYS B 1 4 ? 49.929 55.174 25.402 1.00 9.57 4 LYS B C 1
ATOM 2339 O O . LYS B 1 4 ? 49.754 55.412 24.204 1.00 9.75 4 LYS B O 1
ATOM 2345 N N . LEU B 1 5 ? 49.288 55.834 26.368 1.00 9.27 5 LEU B N 1
ATOM 2346 C CA . LEU B 1 5 ? 48.340 56.917 26.089 1.00 8.88 5 LEU B CA 1
ATOM 2347 C C . LEU B 1 5 ? 48.957 58.313 26.163 1.00 9.29 5 LEU B C 1
ATOM 2348 O O . LEU B 1 5 ? 49.735 58.620 27.062 1.00 10.62 5 LEU B O 1
ATOM 2353 N N . THR B 1 6 ? 48.678 59.119 25.162 1.00 9.27 6 THR B N 1
ATOM 2354 C CA . THR B 1 6 ? 49.180 60.499 25.104 1.00 9.63 6 THR B CA 1
ATOM 2355 C C . THR B 1 6 ? 48.042 61.377 24.588 1.00 10.48 6 THR B C 1
ATOM 2356 O O . THR B 1 6 ? 47.009 60.869 24.124 1.00 9.57 6 THR B O 1
ATOM 2360 N N . VAL B 1 7 ? 48.197 62.691 24.729 1.00 9.65 7 VAL B N 1
ATOM 2361 C CA . VAL B 1 7 ? 47.183 63.624 24.259 1.00 9.77 7 VAL B CA 1
ATOM 2362 C C . VAL B 1 7 ? 47.741 64.538 23.176 1.00 9.76 7 VAL B C 1
ATOM 2363 O O . VAL B 1 7 ? 48.870 65.029 23.306 1.00 12.28 7 VAL B O 1
ATOM 2367 N N . SER B 1 8 ? 46.992 64.676 22.086 1.00 11.59 8 SER B N 1
ATOM 2368 C CA . SER B 1 8 ? 47.353 65.530 20.955 1.00 13.45 8 SER B CA 1
ATOM 2369 C C . SER B 1 8 ? 46.077 66.306 20.635 1.00 14.18 8 SER B C 1
ATOM 2370 O O . SER B 1 8 ? 45.111 65.743 20.123 1.00 12.94 8 SER B O 1
ATOM 2373 N N . GLY B 1 9 ? 46.076 67.609 20.888 1.00 14.96 9 GLY B N 1
ATOM 2374 C CA . GLY B 1 9 ? 44.872 68.378 20.611 1.00 16.04 9 GLY B CA 1
ATOM 2375 C C . GLY B 1 9 ? 43.728 67.848 21.477 1.00 15.84 9 GLY B C 1
ATOM 2376 O O . GLY B 1 9 ? 43.908 67.587 22.668 1.00 16.51 9 GLY B O 1
ATOM 2377 N N . ASN B 1 10 ? 42.559 67.628 20.888 1.00 13.87 10 ASN B N 1
ATOM 2378 C CA . ASN B 1 10 ? 41.426 67.128 21.663 1.00 13.72 10 ASN B CA 1
ATOM 2379 C C . ASN B 1 10 ? 41.295 65.614 21.599 1.00 11.54 10 ASN B C 1
ATOM 2380 O O . ASN B 1 10 ? 40.231 65.066 21.858 1.00 12.37 10 ASN B O 1
ATOM 2385 N N . GLN B 1 11 ? 42.383 64.945 21.240 1.00 10.47 11 GLN B N 1
ATOM 2386 C CA . GLN B 1 11 ? 42.386 63.495 21.133 1.00 10.08 11 GLN B CA 1
ATOM 2387 C C . GLN B 1 11 ? 43.383 62.767 22.021 1.00 11.16 11 GLN B C 1
ATOM 2388 O O . GLN B 1 11 ? 44.508 63.239 22.243 1.00 12.03 11 GLN B O 1
ATOM 2394 N N . ILE B 1 12 ? 42.953 61.627 22.551 1.00 9.68 12 ILE B N 1
ATOM 2395 C CA . ILE B 1 12 ? 43.817 60.793 23.387 1.00 9.08 12 ILE B CA 1
ATOM 2396 C C . ILE B 1 12 ? 44.245 59.694 22.401 1.00 8.47 12 ILE B C 1
ATOM 2397 O O . ILE B 1 12 ? 43.390 59.004 21.803 1.00 9.13 12 ILE B O 1
ATOM 2402 N N . LEU B 1 13 ? 45.547 59.553 22.186 1.00 8.10 13 LEU B N 1
ATOM 2403 C CA . LEU B 1 13 ? 46.085 58.540 21.262 1.00 8.78 13 LEU B CA 1
ATOM 2404 C C . LEU B 1 13 ? 46.639 57.357 22.034 1.00 8.63 13 LEU B C 1
ATOM 2405 O O . LEU B 1 13 ? 47.111 57.535 23.159 1.00 9.31 13 LEU B O 1
ATOM 2410 N N . ALA B 1 14 ? 46.546 56.158 21.463 1.00 8.18 14 ALA B N 1
ATOM 2411 C CA . ALA B 1 14 ? 47.065 54.957 22.104 1.00 9.76 14 ALA B CA 1
ATOM 2412 C C . ALA B 1 14 ? 48.120 54.470 21.114 1.00 11.42 14 ALA B C 1
ATOM 2413 O O . ALA B 1 14 ? 47.799 54.101 19.977 1.00 12.78 14 ALA B O 1
ATOM 2415 N N . GLY B 1 15 ? 49.391 54.521 21.504 1.00 9.54 15 GLY B N 1
ATOM 2416 C CA . GLY B 1 15 ? 50.414 54.081 20.564 1.00 10.29 15 GLY B CA 1
ATOM 2417 C C . GLY B 1 15 ? 50.423 54.974 19.330 1.00 13.31 15 GLY B C 1
ATOM 2418 O O . GLY B 1 15 ? 50.706 54.502 18.224 1.00 13.47 15 GLY B O 1
ATOM 2419 N N . GLY B 1 16 ? 50.056 56.247 19.510 1.00 12.37 16 GLY B N 1
ATOM 2420 C CA . GLY B 1 16 ? 50.027 57.189 18.401 1.00 14.36 16 GLY B CA 1
ATOM 2421 C C . GLY B 1 16 ? 48.826 57.108 17.470 1.00 15.82 16 GLY B C 1
ATOM 2422 O O . GLY B 1 16 ? 48.748 57.879 16.493 1.00 17.62 16 GLY B O 1
ATOM 2423 N N A GLU B 1 17 ? 47.898 56.192 17.757 0.50 15.52 17 GLU B N 1
ATOM 2424 N N B GLU B 1 17 ? 47.885 56.215 17.744 0.50 16.10 17 GLU B N 1
ATOM 2425 C CA A GLU B 1 17 ? 46.708 56.028 16.919 0.50 14.82 17 GLU B CA 1
ATOM 2426 C CA B GLU B 1 17 ? 46.734 56.133 16.861 0.50 15.65 17 GLU B CA 1
ATOM 2427 C C A GLU B 1 17 ? 45.400 56.460 17.572 0.50 13.31 17 GLU B C 1
ATOM 2428 C C B GLU B 1 17 ? 45.436 56.524 17.552 0.50 13.80 17 GLU B C 1
ATOM 2429 O O A GLU B 1 17 ? 45.261 56.432 18.804 0.50 10.07 17 GLU B O 1
ATOM 2430 O O B GLU B 1 17 ? 45.320 56.488 18.786 0.50 11.20 17 GLU B O 1
ATOM 2441 N N . ASN B 1 18 ? 44.471 56.912 16.731 1.00 11.69 18 ASN B N 1
ATOM 2442 C CA . ASN B 1 18 ? 43.158 57.337 17.188 1.00 11.71 18 ASN B CA 1
ATOM 2443 C C . ASN B 1 18 ? 42.341 56.076 17.469 1.00 10.95 18 ASN B C 1
ATOM 2444 O O . ASN B 1 18 ? 42.182 55.203 16.609 1.00 12.91 18 ASN B O 1
ATOM 2449 N N . THR B 1 19 ? 41.857 55.961 18.697 1.00 10.77 19 THR B N 1
ATOM 2450 C CA . THR B 1 19 ? 41.064 54.816 19.101 1.00 11.58 19 THR B CA 1
ATOM 2451 C C . THR B 1 19 ? 40.457 55.156 20.452 1.00 10.36 19 THR B C 1
ATOM 2452 O O . THR B 1 19 ? 40.623 56.279 20.942 1.00 11.33 19 THR B O 1
ATOM 2456 N N . SER B 1 20 ? 39.668 54.243 21.003 1.00 9.55 20 SER B N 1
ATOM 2457 C CA . SER B 1 20 ? 39.058 54.488 22.308 1.00 9.76 20 SER B CA 1
ATOM 2458 C C . SER B 1 20 ? 38.796 53.161 22.969 1.00 9.38 20 SER B C 1
ATOM 2459 O O . SER B 1 20 ? 38.717 52.118 22.305 1.00 10.62 20 SER B O 1
ATOM 2462 N N . PHE B 1 21 ? 38.554 53.229 24.271 1.00 8.82 21 PHE B N 1
ATOM 2463 C CA . PHE B 1 21 ? 38.332 52.048 25.087 1.00 8.63 21 PHE B CA 1
ATOM 2464 C C . PHE B 1 21 ? 37.104 52.129 25.971 1.00 9.26 21 PHE B C 1
ATOM 2465 O O . PHE B 1 21 ? 36.729 53.221 26.415 1.00 8.92 21 PHE B O 1
ATOM 2473 N N . ALA B 1 22 ? 36.577 50.960 26.324 1.00 8.72 22 ALA B N 1
ATOM 2474 C CA . ALA B 1 22 ? 35.399 50.875 27.160 1.00 8.70 22 ALA B CA 1
ATOM 2475 C C . ALA B 1 22 ? 35.546 49.794 28.211 1.00 7.96 22 ALA B C 1
ATOM 2476 O O . ALA B 1 22 ? 36.104 48.737 27.961 1.00 8.23 22 ALA B O 1
ATOM 2478 N N . GLY B 1 23 ? 34.983 50.050 29.376 1.00 6.89 23 GLY B N 1
ATOM 2479 C CA . GLY B 1 23 ? 35.048 49.077 30.452 1.00 8.26 23 GLY B CA 1
ATOM 2480 C C . GLY B 1 23 ? 34.147 49.525 31.575 1.00 7.13 23 GLY B C 1
ATOM 2481 O O . GLY B 1 23 ? 33.480 50.564 31.500 1.00 7.94 23 GLY B O 1
ATOM 2482 N N . PRO B 1 24 ? 34.087 48.741 32.644 1.00 6.55 24 PRO B N 1
ATOM 2483 C CA . PRO B 1 24 ? 33.253 49.086 33.789 1.00 7.60 24 PRO B CA 1
ATOM 2484 C C . PRO B 1 24 ? 33.988 49.813 34.902 1.00 7.33 24 PRO B C 1
ATOM 2485 O O . PRO B 1 24 ? 35.225 49.755 34.977 1.00 7.88 24 PRO B O 1
ATOM 2489 N N . SER B 1 25 ? 33.246 50.647 35.627 1.00 7.51 25 SER B N 1
ATOM 2490 C CA . SER B 1 25 ? 33.834 51.314 36.751 1.00 6.38 25 SER B CA 1
ATOM 2491 C C . SER B 1 25 ? 33.311 50.517 37.953 1.00 8.12 25 SER B C 1
ATOM 2492 O O . SER B 1 25 ? 32.105 50.154 38.020 1.00 7.82 25 SER B O 1
ATOM 2495 N N . LEU B 1 26 ? 34.210 50.168 38.861 1.00 8.39 26 LEU B N 1
ATOM 2496 C CA . LEU B 1 26 ? 33.783 49.473 40.059 1.00 6.66 26 LEU B CA 1
ATOM 2497 C C . LEU B 1 26 ? 33.110 50.586 40.904 1.00 7.93 26 LEU B C 1
ATOM 2498 O O . LEU B 1 26 ? 33.279 51.795 40.656 1.00 7.84 26 LEU B O 1
ATOM 2503 N N . PHE B 1 27 ? 32.234 50.182 41.811 1.00 7.99 27 PHE B N 1
ATOM 2504 C CA . PHE B 1 27 ? 31.535 51.100 42.708 1.00 7.27 27 PHE B CA 1
ATOM 2505 C C . PHE B 1 27 ? 32.560 51.494 43.788 1.00 7.91 27 PHE B C 1
ATOM 2506 O O . PHE B 1 27 ? 33.681 50.980 43.815 1.00 8.63 27 PHE B O 1
ATOM 2514 N N . TRP B 1 28 ? 32.200 52.443 44.635 1.00 7.97 28 TRP B N 1
ATOM 2515 C CA . TRP B 1 28 ? 33.060 52.894 45.744 1.00 8.01 28 TRP B CA 1
ATOM 2516 C C . TRP B 1 28 ? 33.740 51.693 46.411 1.00 9.19 28 TRP B C 1
ATOM 2517 O O . TRP B 1 28 ? 33.086 50.675 46.728 1.00 8.86 28 TRP B O 1
ATOM 2528 N N . SER B 1 29 ? 35.022 51.838 46.717 1.00 8.00 29 SER B N 1
ATOM 2529 C CA . SER B 1 29 ? 35.804 50.774 47.369 1.00 8.44 29 SER B CA 1
ATOM 2530 C C . SER B 1 29 ? 35.603 50.782 48.878 1.00 8.77 29 SER B C 1
ATOM 2531 O O . SER B 1 29 ? 35.993 49.802 49.549 1.00 9.22 29 SER B O 1
ATOM 2534 N N . ASN B 1 30 ? 34.898 51.790 49.394 1.00 8.98 30 ASN B N 1
ATOM 2535 C CA . ASN B 1 30 ? 34.693 51.929 50.835 1.00 9.28 30 ASN B CA 1
ATOM 2536 C C . ASN B 1 30 ? 34.319 50.738 51.687 1.00 10.38 30 ASN B C 1
ATOM 2537 O O . ASN B 1 30 ? 33.469 49.927 51.325 1.00 10.39 30 ASN B O 1
ATOM 2542 N N . THR B 1 31 ? 34.985 50.646 52.835 1.00 10.26 31 THR B N 1
ATOM 2543 C CA . THR B 1 31 ? 34.712 49.578 53.770 1.00 11.17 31 THR B CA 1
ATOM 2544 C C . THR B 1 31 ? 33.278 49.808 54.271 1.00 11.34 31 THR B C 1
ATOM 2545 O O . THR B 1 31 ? 32.934 50.911 54.735 1.00 11.99 31 THR B O 1
ATOM 2549 N N . GLY B 1 32 ? 32.447 48.776 54.146 1.00 12.02 32 GLY B N 1
ATOM 2550 C CA . GLY B 1 32 ? 31.060 48.855 54.575 1.00 13.04 32 GLY B CA 1
ATOM 2551 C C . GLY B 1 32 ? 30.061 49.206 53.487 1.00 13.38 32 GLY B C 1
ATOM 2552 O O . GLY B 1 32 ? 28.836 49.150 53.708 1.00 15.52 32 GLY B O 1
ATOM 2553 N N . TRP B 1 33 ? 30.552 49.489 52.284 1.00 12.07 33 TRP B N 1
ATOM 2554 C CA . TRP B 1 33 ? 29.638 49.851 51.204 1.00 12.49 33 TRP B CA 1
ATOM 2555 C C . TRP B 1 33 ? 29.188 48.725 50.277 1.00 12.43 33 TRP B C 1
ATOM 2556 O O . TRP B 1 33 ? 28.509 48.971 49.277 1.00 14.70 33 TRP B O 1
ATOM 2567 N N . GLY B 1 34 ? 29.647 47.519 50.577 1.00 11.55 34 GLY B N 1
ATOM 2568 C CA . GLY B 1 34 ? 29.261 46.356 49.788 1.00 11.54 34 GLY B CA 1
ATOM 2569 C C . GLY B 1 34 ? 29.916 45.960 48.500 1.00 12.79 34 GLY B C 1
ATOM 2570 O O . GLY B 1 34 ? 29.628 44.882 47.963 1.00 14.89 34 GLY B O 1
ATOM 2571 N N . ALA B 1 35 ? 30.826 46.781 47.998 1.00 12.05 35 ALA B N 1
ATOM 2572 C CA . ALA B 1 35 ? 31.493 46.453 46.751 1.00 10.37 35 ALA B CA 1
ATOM 2573 C C . ALA B 1 35 ? 32.896 45.896 46.942 1.00 10.65 35 ALA B C 1
ATOM 2574 O O . ALA B 1 35 ? 33.585 45.606 45.956 1.00 10.02 35 ALA B O 1
ATOM 2576 N N . GLU B 1 36 ? 33.314 45.725 48.201 1.00 10.63 36 GLU B N 1
ATOM 2577 C CA . GLU B 1 36 ? 34.646 45.195 48.482 1.00 11.11 36 GLU B CA 1
ATOM 2578 C C . GLU B 1 36 ? 34.855 43.851 47.787 1.00 10.43 36 GLU B C 1
ATOM 2579 O O . GLU B 1 36 ? 35.963 43.536 47.318 1.00 11.44 36 GLU B O 1
ATOM 2585 N N . LYS B 1 37 ? 33.784 43.055 47.740 1.00 12.00 37 LYS B N 1
ATOM 2586 C CA . LYS B 1 37 ? 33.847 41.727 47.107 1.00 12.05 37 LYS B CA 1
ATOM 2587 C C . LYS B 1 37 ? 34.145 41.737 45.597 1.00 12.16 37 LYS B C 1
ATOM 2588 O O . LYS B 1 37 ? 34.399 40.691 45.000 1.00 14.06 37 LYS B O 1
ATOM 2594 N N . PHE B 1 38 ? 34.094 42.912 44.973 1.00 10.56 38 PHE B N 1
ATOM 2595 C CA . PHE B 1 38 ? 34.368 42.998 43.544 1.00 10.18 38 PHE B CA 1
ATOM 2596 C C . PHE B 1 38 ? 35.770 43.486 43.237 1.00 8.83 38 PHE B C 1
ATOM 2597 O O . PHE B 1 38 ? 36.185 43.472 42.085 1.00 9.78 38 PHE B O 1
ATOM 2605 N N . TYR B 1 39 ? 36.492 43.933 44.272 1.00 9.71 39 TYR B N 1
ATOM 2606 C CA . TYR B 1 39 ? 37.856 44.424 44.078 1.00 9.86 39 TYR B CA 1
ATOM 2607 C C . TYR B 1 39 ? 38.772 43.219 44.162 1.00 11.38 39 TYR B C 1
ATOM 2608 O O . TYR B 1 39 ? 39.589 43.092 45.094 1.00 12.73 39 TYR B O 1
ATOM 2617 N N . THR B 1 40 ? 38.666 42.365 43.143 1.00 10.59 40 THR B N 1
ATOM 2618 C CA . THR B 1 40 ? 39.449 41.132 43.072 1.00 11.95 40 THR B CA 1
ATOM 2619 C C . THR B 1 40 ? 39.997 40.845 41.705 1.00 11.25 40 THR B C 1
ATOM 2620 O O . THR B 1 40 ? 39.492 41.347 40.689 1.00 10.41 40 THR B O 1
ATOM 2624 N N . ALA B 1 41 ? 41.004 39.976 41.667 1.00 12.16 41 ALA B N 1
ATOM 2625 C CA . ALA B 1 41 ? 41.612 39.609 40.414 1.00 12.62 41 ALA B CA 1
ATOM 2626 C C . ALA B 1 41 ? 40.567 38.849 39.578 1.00 12.53 41 ALA B C 1
ATOM 2627 O O . ALA B 1 41 ? 40.521 39.040 38.368 1.00 14.88 41 ALA B O 1
ATOM 2629 N N . GLU B 1 42 ? 39.714 38.060 40.244 1.00 14.55 42 GLU B N 1
ATOM 2630 C CA . GLU B 1 42 ? 38.658 37.288 39.584 1.00 16.45 42 GLU B CA 1
ATOM 2631 C C . GLU B 1 42 ? 37.694 38.228 38.828 1.00 14.25 42 GLU B C 1
ATOM 2632 O O . GLU B 1 42 ? 37.318 37.990 37.671 1.00 12.86 42 GLU B O 1
ATOM 2638 N N . THR B 1 43 ? 37.290 39.296 39.494 1.00 11.49 43 THR B N 1
ATOM 2639 C CA . THR B 1 43 ? 36.377 40.262 38.893 1.00 11.44 43 THR B CA 1
ATOM 2640 C C . THR B 1 43 ? 36.998 40.996 37.703 1.00 10.84 43 THR B C 1
ATOM 2641 O O . THR B 1 43 ? 36.348 41.159 36.667 1.00 11.18 43 THR B O 1
ATOM 2645 N N . VAL B 1 44 ? 38.272 41.377 37.804 1.00 9.75 44 VAL B N 1
ATOM 2646 C CA . VAL B 1 44 ? 38.932 42.075 36.704 1.00 10.76 44 VAL B CA 1
ATOM 2647 C C . VAL B 1 44 ? 38.986 41.117 35.503 1.00 11.10 44 VAL B C 1
ATOM 2648 O O . VAL B 1 44 ? 38.701 41.520 34.380 1.00 11.25 44 VAL B O 1
ATOM 2652 N N . ALA B 1 45 ? 39.322 39.847 35.752 1.00 12.53 45 ALA B N 1
ATOM 2653 C CA . ALA B 1 45 ? 39.408 38.838 34.692 1.00 13.93 45 ALA B CA 1
ATOM 2654 C C . ALA B 1 45 ? 38.059 38.641 34.012 1.00 11.62 45 ALA B C 1
ATOM 2655 O O . ALA B 1 45 ? 37.996 38.564 32.796 1.00 13.77 45 ALA B O 1
ATOM 2657 N N . LYS B 1 46 ? 36.994 38.605 34.803 1.00 12.11 46 LYS B N 1
ATOM 2658 C CA . LYS B 1 46 ? 35.644 38.424 34.287 1.00 11.22 46 LYS B CA 1
ATOM 2659 C C . LYS B 1 46 ? 35.200 39.620 33.442 1.00 11.70 46 LYS B C 1
ATOM 2660 O O . LYS B 1 46 ? 34.440 39.458 32.478 1.00 11.36 46 LYS B O 1
ATOM 2666 N N . ALA B 1 47 ? 35.613 40.842 33.803 1.00 9.90 47 ALA B N 1
ATOM 2667 C CA . ALA B 1 47 ? 35.209 42.005 33.006 1.00 9.98 47 ALA B CA 1
ATOM 2668 C C . ALA B 1 47 ? 35.750 41.785 31.590 1.00 10.53 47 ALA B C 1
ATOM 2669 O O . ALA B 1 47 ? 35.117 42.121 30.588 1.00 9.73 47 ALA B O 1
ATOM 2671 N N . LYS B 1 48 ? 36.936 41.192 31.510 1.00 10.90 48 LYS B N 1
ATOM 2672 C CA . LYS B 1 48 ? 37.525 40.925 30.210 1.00 12.56 48 LYS B CA 1
ATOM 2673 C C . LYS B 1 48 ? 36.852 39.740 29.499 1.00 12.66 48 LYS B C 1
ATOM 2674 O O . LYS B 1 48 ? 36.413 39.884 28.356 1.00 12.75 48 LYS B O 1
ATOM 2680 N N . THR B 1 49 ? 36.735 38.593 30.171 1.00 12.17 49 THR B N 1
ATOM 2681 C CA . THR B 1 49 ? 36.114 37.422 29.531 1.00 12.52 49 THR B CA 1
ATOM 2682 C C . THR B 1 49 ? 34.627 37.544 29.238 1.00 12.70 49 THR B C 1
ATOM 2683 O O . THR B 1 49 ? 34.137 36.976 28.256 1.00 13.89 49 THR B O 1
ATOM 2687 N N . GLU B 1 50 ? 33.887 38.232 30.094 1.00 11.25 50 GLU B N 1
ATOM 2688 C CA . GLU B 1 50 ? 32.459 38.380 29.860 1.00 10.70 50 GLU B CA 1
ATOM 2689 C C . GLU B 1 50 ? 32.090 39.502 28.910 1.00 11.54 50 GLU B C 1
ATOM 2690 O O . GLU B 1 50 ? 31.318 39.311 27.976 1.00 11.95 50 GLU B O 1
ATOM 2696 N N . PHE B 1 51 ? 32.656 40.683 29.140 1.00 10.86 51 PHE B N 1
ATOM 2697 C CA . PHE B 1 51 ? 32.363 41.860 28.315 1.00 11.16 51 PHE B CA 1
ATOM 2698 C C . PHE B 1 51 ? 33.412 42.333 27.309 1.00 10.93 51 PHE B C 1
ATOM 2699 O O . PHE B 1 51 ? 33.122 43.236 26.502 1.00 11.95 51 PHE B O 1
ATOM 2707 N N . ASN B 1 52 ? 34.599 41.731 27.315 1.00 11.62 52 ASN B N 1
ATOM 2708 C CA . ASN B 1 52 ? 35.680 42.143 26.416 1.00 10.88 52 ASN B CA 1
ATOM 2709 C C . ASN B 1 52 ? 36.097 43.577 26.807 1.00 11.12 52 ASN B C 1
ATOM 2710 O O . ASN B 1 52 ? 36.529 44.377 25.987 1.00 12.15 52 ASN B O 1
ATOM 2715 N N . ALA B 1 53 ? 36.034 43.860 28.100 1.00 10.58 53 ALA B N 1
ATOM 2716 C CA . ALA B 1 53 ? 36.414 45.188 28.583 1.00 10.83 53 ALA B CA 1
ATOM 2717 C C . ALA B 1 53 ? 37.906 45.383 28.384 1.00 9.33 53 ALA B C 1
ATOM 2718 O O . ALA B 1 53 ? 38.672 44.427 28.544 1.00 11.45 53 ALA B O 1
ATOM 2720 N N . THR B 1 54 ? 38.323 46.598 28.023 1.00 9.99 54 THR B N 1
ATOM 2721 C CA . THR B 1 54 ? 39.733 46.908 27.820 1.00 9.84 54 THR B CA 1
ATOM 2722 C C . THR B 1 54 ? 40.292 47.787 28.946 1.00 8.67 54 THR B C 1
ATOM 2723 O O . THR B 1 54 ? 41.488 48.135 28.939 1.00 8.69 54 THR B O 1
ATOM 2727 N N . LEU B 1 55 ? 39.430 48.159 29.892 1.00 7.70 55 LEU B N 1
ATOM 2728 C CA . LEU B 1 55 ? 39.825 48.988 31.045 1.00 7.50 55 LEU B CA 1
ATOM 2729 C C . LEU B 1 55 ? 38.897 48.704 32.212 1.00 7.81 55 LEU B C 1
ATOM 2730 O O . LEU B 1 55 ? 37.845 48.094 32.052 1.00 7.89 55 LEU B O 1
ATOM 2735 N N . ILE B 1 56 ? 39.343 49.105 33.400 1.00 8.44 56 ILE B N 1
ATOM 2736 C CA . ILE B 1 56 ? 38.561 48.973 34.608 1.00 7.44 56 ILE B CA 1
ATOM 2737 C C . ILE B 1 56 ? 38.931 50.196 35.483 1.00 7.60 56 ILE B C 1
ATOM 2738 O O . ILE B 1 56 ? 40.078 50.641 35.477 1.00 8.02 56 ILE B O 1
ATOM 2743 N N . ARG B 1 57 ? 37.931 50.776 36.140 1.00 7.22 57 ARG B N 1
ATOM 2744 C CA . ARG B 1 57 ? 38.122 51.931 37.009 1.00 7.70 57 ARG B CA 1
ATOM 2745 C C . ARG B 1 57 ? 37.980 51.524 38.476 1.00 7.53 57 ARG B C 1
ATOM 2746 O O . ARG B 1 57 ? 36.990 50.875 38.859 1.00 8.45 57 ARG B O 1
ATOM 2754 N N . ALA B 1 58 ? 38.995 51.870 39.276 1.00 6.61 58 ALA B N 1
ATOM 2755 C CA . ALA B 1 58 ? 39.008 51.573 40.704 1.00 6.41 58 ALA B CA 1
ATOM 2756 C C . ALA B 1 58 ? 38.629 52.889 41.418 1.00 7.42 58 ALA B C 1
ATOM 2757 O O . ALA B 1 58 ? 39.404 53.861 41.425 1.00 7.34 58 ALA B O 1
ATOM 2759 N N . ALA B 1 59 ? 37.391 52.941 41.914 1.00 6.56 59 ALA B N 1
ATOM 2760 C CA . ALA B 1 59 ? 36.854 54.129 42.612 1.00 6.00 59 ALA B CA 1
ATOM 2761 C C . ALA B 1 59 ? 37.196 54.095 44.090 1.00 7.13 59 ALA B C 1
ATOM 2762 O O . ALA B 1 59 ? 36.398 53.644 44.920 1.00 6.83 59 ALA B O 1
ATOM 2764 N N . ILE B 1 60 ? 38.380 54.613 44.412 1.00 7.01 60 ILE B N 1
ATOM 2765 C CA . ILE B 1 60 ? 38.856 54.623 45.791 1.00 6.53 60 ILE B CA 1
ATOM 2766 C C . ILE B 1 60 ? 38.243 55.787 46.538 1.00 7.08 60 ILE B C 1
ATOM 2767 O O . ILE B 1 60 ? 38.617 56.952 46.346 1.00 7.89 60 ILE B O 1
ATOM 2772 N N . GLY B 1 61 ? 37.294 55.457 47.407 1.00 8.07 61 GLY B N 1
ATOM 2773 C CA . GLY B 1 61 ? 36.592 56.469 48.168 1.00 7.28 61 GLY B CA 1
ATOM 2774 C C . GLY B 1 61 ? 37.378 57.419 49.036 1.00 7.55 61 GLY B C 1
ATOM 2775 O O . GLY B 1 61 ? 38.288 57.004 49.758 1.00 8.09 61 GLY B O 1
ATOM 2776 N N . HIS B 1 62 ? 37.052 58.700 48.939 1.00 7.72 62 HIS B N 1
AT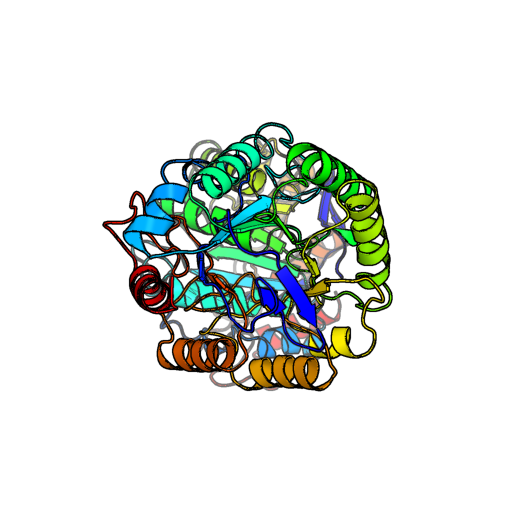OM 2777 C CA . HIS B 1 62 ? 37.710 59.713 49.724 1.00 8.55 62 HIS B CA 1
ATOM 2778 C C . HIS B 1 62 ? 36.668 60.686 50.279 1.00 8.37 62 HIS B C 1
ATOM 2779 O O . HIS B 1 62 ? 35.692 61.010 49.588 1.00 9.51 62 HIS B O 1
ATOM 2786 N N . GLY B 1 63 ? 36.855 61.131 51.525 1.00 9.20 63 GLY B N 1
ATOM 2787 C CA . GLY B 1 63 ? 35.924 62.087 52.117 1.00 10.00 63 GLY B CA 1
ATOM 2788 C C . GLY B 1 63 ? 36.090 62.136 53.617 1.00 10.16 63 GLY B C 1
ATOM 2789 O O . GLY B 1 63 ? 36.001 61.093 54.263 1.00 10.36 63 GLY B O 1
ATOM 2790 N N . THR B 1 64 ? 36.319 63.329 54.169 1.00 10.99 64 THR B N 1
ATOM 2791 C CA . THR B 1 64 ? 36.507 63.489 55.607 1.00 13.08 64 THR B CA 1
ATOM 2792 C C . THR B 1 64 ? 35.284 63.142 56.442 1.00 13.56 64 THR B C 1
ATOM 2793 O O . THR B 1 64 ? 35.397 62.973 57.658 1.00 15.35 64 THR B O 1
ATOM 2797 N N . SER B 1 65 ? 34.125 63.068 55.797 1.00 13.68 65 SER B N 1
ATOM 2798 C CA . SER B 1 65 ? 32.862 62.729 56.470 1.00 16.05 65 SER B CA 1
ATOM 2799 C C . SER B 1 65 ? 32.201 61.572 55.729 1.00 14.44 65 SER B C 1
ATOM 2800 O O . SER B 1 65 ? 31.013 61.312 55.907 1.00 17.53 65 SER B O 1
ATOM 2803 N N . THR B 1 66 ? 32.950 60.904 54.857 1.00 11.74 66 THR B N 1
ATOM 2804 C CA . THR B 1 66 ? 32.418 59.787 54.084 1.00 10.46 66 THR B CA 1
ATOM 2805 C C . THR B 1 66 ? 32.903 58.479 54.691 1.00 10.29 66 THR B C 1
ATOM 2806 O O . THR B 1 66 ? 34.059 58.106 54.550 1.00 10.16 66 THR B O 1
ATOM 2810 N N . GLY B 1 67 ? 31.982 57.781 55.352 1.00 11.49 67 GLY B N 1
ATOM 2811 C CA . GLY B 1 67 ? 32.311 56.528 55.998 1.00 11.12 67 GLY B CA 1
ATOM 2812 C C . GLY B 1 67 ? 33.042 55.474 55.195 1.00 10.69 67 GLY B C 1
ATOM 2813 O O . GLY B 1 67 ? 32.729 55.245 54.021 1.00 10.50 67 GLY B O 1
ATOM 2814 N N . GLY B 1 68 ? 34.025 54.838 55.831 1.00 10.20 68 GLY B N 1
ATOM 2815 C CA . GLY B 1 68 ? 34.804 53.788 55.192 1.00 10.28 68 GLY B CA 1
ATOM 2816 C C . GLY B 1 68 ? 35.742 54.180 54.070 1.00 8.19 68 GLY B C 1
ATOM 2817 O O . GLY B 1 68 ? 36.263 53.309 53.383 1.00 9.03 68 GLY B O 1
ATOM 2818 N N . SER B 1 69 ? 35.925 55.479 53.878 1.00 7.90 69 SER B N 1
ATOM 2819 C CA . SER B 1 69 ? 36.806 56.003 52.824 1.00 8.10 69 SER B CA 1
ATOM 2820 C C . SER B 1 69 ? 38.266 55.968 53.268 1.00 8.50 69 SER B C 1
ATOM 2821 O O . SER B 1 69 ? 38.594 55.484 54.357 1.00 8.74 69 SER B O 1
ATOM 2824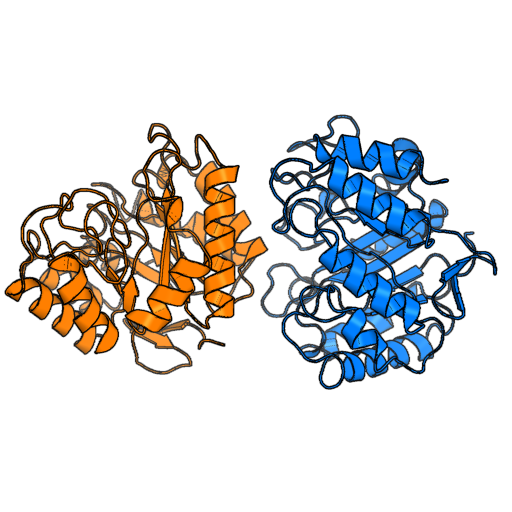 N N . LEU B 1 70 ? 39.131 56.528 52.436 1.00 8.31 70 LEU B N 1
ATOM 2825 C CA . LEU B 1 70 ? 40.553 56.590 52.745 1.00 9.12 70 LEU B CA 1
ATOM 2826 C C . LEU B 1 70 ? 40.809 57.327 54.060 1.00 10.10 70 LEU B C 1
ATOM 2827 O O . LEU B 1 70 ? 41.837 57.088 54.682 1.00 11.24 70 LEU B O 1
ATOM 2832 N N . ASN B 1 71 ? 39.905 58.226 54.465 1.00 9.82 71 ASN B N 1
ATOM 2833 C CA . ASN B 1 71 ? 40.067 58.989 55.714 1.00 9.23 71 ASN B CA 1
ATOM 2834 C C . ASN B 1 71 ? 39.766 58.153 56.951 1.00 9.43 71 ASN B C 1
ATOM 2835 O O . ASN B 1 71 ? 40.002 58.615 58.085 1.00 11.51 71 ASN B O 1
ATOM 2840 N N . PHE B 1 72 ? 39.235 56.946 56.744 1.00 9.37 72 PHE B N 1
ATOM 2841 C CA . PHE B 1 72 ? 38.890 56.048 57.852 1.00 8.33 72 PHE B CA 1
ATOM 2842 C C . PHE B 1 72 ? 39.557 54.691 57.785 1.00 10.24 72 PHE B C 1
ATOM 2843 O O . PHE B 1 72 ? 39.843 54.084 58.827 1.00 11.79 72 PHE B O 1
ATOM 2851 N N . ASP B 1 73 ? 39.750 54.166 56.582 1.00 10.12 73 ASP B N 1
ATOM 2852 C CA . ASP B 1 73 ? 40.378 52.854 56.413 1.00 10.38 73 ASP B CA 1
ATOM 2853 C C . ASP B 1 73 ? 41.325 52.930 55.233 1.00 9.19 73 ASP B C 1
ATOM 2854 O O . ASP B 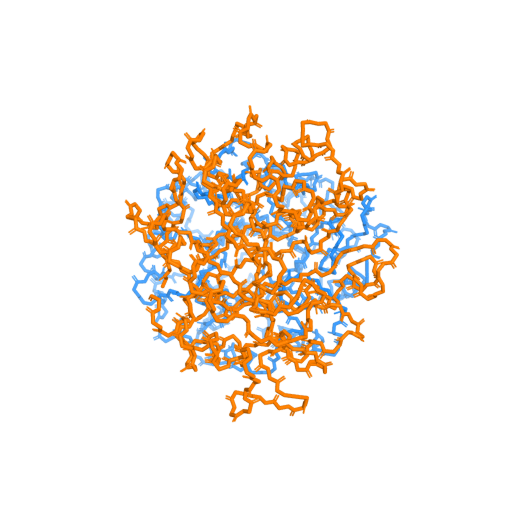1 73 ? 41.058 52.420 54.134 1.00 9.91 73 ASP B O 1
ATOM 2859 N N . TRP B 1 74 ? 42.464 53.562 55.477 1.00 9.75 74 TRP B N 1
ATOM 2860 C CA . TRP B 1 74 ? 43.468 53.713 54.444 1.00 9.13 74 TRP B CA 1
ATOM 2861 C C . TRP B 1 74 ? 43.927 52.364 53.918 1.00 10.84 74 TRP B C 1
ATOM 2862 O O . TRP B 1 74 ? 43.905 52.111 52.729 1.00 10.75 74 TRP B O 1
ATOM 2873 N N . GLU B 1 75 ? 44.320 51.478 54.815 1.00 11.44 75 GLU B N 1
ATOM 2874 C CA . GLU B 1 75 ? 44.793 50.159 54.423 1.00 13.31 75 GLU B CA 1
ATOM 2875 C C . GLU B 1 75 ? 43.824 49.319 53.608 1.00 11.50 75 GLU B C 1
ATOM 2876 O O . GLU B 1 75 ? 44.209 48.759 52.575 1.00 12.28 75 GLU B O 1
ATOM 2882 N N . GLY B 1 76 ? 42.579 49.210 54.068 1.00 10.91 76 GLY B N 1
ATOM 2883 C CA . GLY B 1 76 ? 41.595 48.411 53.353 1.00 11.01 76 GLY B CA 1
ATOM 2884 C C . GLY B 1 76 ? 41.358 48.895 51.938 1.00 9.59 76 GLY B C 1
ATOM 2885 O O . GLY B 1 76 ? 41.367 48.098 50.982 1.00 9.69 76 GLY B O 1
ATOM 2886 N N . ASN B 1 77 ? 41.183 50.209 51.804 1.00 8.57 77 ASN B N 1
ATOM 2887 C CA . ASN B 1 77 ? 40.952 50.773 50.474 1.00 9.55 77 ASN B CA 1
ATOM 2888 C C . ASN B 1 77 ? 42.184 50.632 49.581 1.00 8.41 77 ASN B C 1
ATOM 2889 O O . ASN B 1 77 ? 42.060 50.288 48.406 1.00 8.72 77 ASN B O 1
ATOM 2894 N N . MET B 1 78 ? 43.373 50.898 50.131 1.00 8.87 78 MET B N 1
ATOM 2895 C CA . MET B 1 78 ? 44.593 50.780 49.338 1.00 8.84 78 MET B CA 1
ATOM 2896 C C . MET B 1 78 ? 44.912 49.339 48.940 1.00 8.38 78 MET B C 1
ATOM 2897 O O . MET B 1 78 ? 45.449 49.103 47.872 1.00 8.86 78 MET B O 1
ATOM 2902 N N . SER B 1 79 ? 44.540 48.363 49.778 1.00 8.94 79 SER B N 1
ATOM 2903 C CA . SER B 1 79 ? 44.790 46.961 49.460 1.00 9.61 79 SER B CA 1
ATOM 2904 C C . SER B 1 79 ? 43.848 46.559 48.298 1.00 8.19 79 SER B C 1
ATOM 2905 O O . SER B 1 79 ? 44.270 45.857 47.373 1.00 9.19 79 SER B O 1
ATOM 2908 N N . ARG B 1 80 ? 42.596 47.036 48.327 1.00 8.19 80 ARG B N 1
ATOM 2909 C CA . ARG B 1 80 ? 41.631 46.725 47.265 1.00 8.22 80 ARG B CA 1
ATOM 2910 C C . ARG B 1 80 ? 42.142 47.347 45.958 1.00 8.20 80 ARG B C 1
ATOM 2911 O O . ARG B 1 80 ? 42.100 46.708 44.900 1.00 8.90 80 ARG B O 1
ATOM 2919 N N . LEU B 1 81 ? 42.695 48.555 46.049 1.00 9.08 81 LEU B N 1
ATOM 2920 C CA . LEU B 1 81 ? 43.229 49.207 44.855 1.00 8.22 81 LEU B CA 1
ATOM 2921 C C . LEU B 1 81 ? 44.390 48.379 44.285 1.00 8.05 81 LEU B C 1
ATOM 2922 O O . LEU B 1 81 ? 44.461 48.096 43.085 1.00 9.63 81 LEU B O 1
ATOM 2927 N N . ASP B 1 82 ? 45.287 47.935 45.169 1.00 8.69 82 ASP B N 1
ATOM 2928 C CA . ASP B 1 82 ? 46.434 47.158 44.729 1.00 9.23 82 ASP B CA 1
ATOM 2929 C C . ASP B 1 82 ? 46.054 45.890 44.000 1.00 8.42 82 ASP B C 1
ATOM 2930 O O . ASP B 1 82 ? 46.657 45.541 42.989 1.00 9.26 82 ASP B O 1
ATOM 2935 N N . THR B 1 83 ? 45.057 45.197 44.529 1.00 9.35 83 THR B N 1
ATOM 2936 C CA . THR B 1 83 ? 44.606 43.956 43.912 1.00 10.32 83 THR B CA 1
ATOM 2937 C C . THR B 1 83 ? 44.082 44.214 42.499 1.00 8.90 83 THR B C 1
ATOM 2938 O O . THR B 1 83 ? 44.439 43.493 41.555 1.00 9.73 83 THR B O 1
ATOM 2942 N N . VAL B 1 84 ? 43.269 45.254 42.341 1.00 8.99 84 VAL B N 1
ATOM 2943 C CA . VAL B 1 84 ? 42.717 45.572 41.030 1.00 8.75 84 VAL B CA 1
ATOM 2944 C C . VAL B 1 84 ? 43.764 46.081 40.048 1.00 8.53 84 VAL B C 1
ATOM 2945 O O . VAL B 1 84 ? 43.770 45.662 38.902 1.00 8.50 84 VAL B O 1
ATOM 2949 N N . VAL B 1 85 ? 44.696 46.919 40.499 1.00 9.08 85 VAL B N 1
ATOM 2950 C CA . VAL B 1 85 ? 45.728 47.432 39.588 1.00 8.85 85 VAL B CA 1
ATOM 2951 C C . VAL B 1 85 ? 46.605 46.289 39.075 1.00 9.91 85 VAL B C 1
ATOM 2952 O O . VAL B 1 85 ? 46.851 46.157 37.874 1.00 10.56 85 VAL B O 1
ATOM 2956 N N . ASN B 1 86 ? 47.055 45.429 39.993 1.00 10.44 86 ASN B N 1
ATOM 2957 C CA . ASN B 1 86 ? 47.900 44.311 39.570 1.00 10.32 86 ASN B CA 1
ATOM 2958 C C . ASN B 1 86 ? 47.171 43.371 38.624 1.00 9.40 86 ASN B C 1
ATOM 2959 O O . ASN B 1 86 ? 47.768 42.881 37.653 1.00 10.09 86 ASN B O 1
ATOM 2964 N N . ALA B 1 87 ? 45.878 43.139 38.882 1.00 9.12 87 ALA B N 1
ATOM 2965 C CA . ALA B 1 87 ? 45.113 42.254 38.007 1.00 9.91 87 ALA B CA 1
ATOM 2966 C C . ALA B 1 87 ? 44.942 42.886 36.619 1.00 10.26 87 ALA B C 1
ATOM 2967 O O . ALA B 1 87 ? 45.100 42.206 35.595 1.00 11.75 87 ALA B O 1
ATOM 2969 N N . ALA B 1 88 ? 44.689 44.196 36.572 1.00 9.28 88 ALA B N 1
ATOM 2970 C CA . ALA B 1 88 ? 44.520 44.859 35.279 1.00 9.68 88 ALA B CA 1
ATOM 2971 C C . ALA B 1 88 ? 45.814 44.708 34.467 1.00 10.45 88 ALA B C 1
ATOM 2972 O O . ALA B 1 88 ? 45.796 44.451 33.266 1.00 9.96 88 ALA B O 1
ATOM 2974 N N . ILE B 1 89 ? 46.955 44.873 35.130 1.00 10.30 89 ILE B N 1
ATOM 2975 C CA . ILE B 1 89 ? 48.243 44.736 34.446 1.00 10.78 89 ILE B CA 1
ATOM 2976 C C . ILE B 1 89 ? 48.389 43.312 33.893 1.00 10.71 89 ILE B C 1
ATOM 2977 O O . ILE B 1 89 ? 48.758 43.114 32.727 1.00 11.78 89 ILE B O 1
ATOM 2982 N N . ALA B 1 90 ? 48.042 42.328 34.716 1.00 10.12 90 ALA B N 1
ATOM 2983 C CA . ALA B 1 90 ? 48.132 40.927 34.301 1.00 11.10 90 ALA B CA 1
ATOM 2984 C C . ALA B 1 90 ? 47.190 40.610 33.138 1.00 11.77 90 ALA B C 1
ATOM 2985 O O . ALA B 1 90 ? 47.485 39.722 32.333 1.00 13.08 90 ALA B O 1
ATOM 2987 N N . GLU B 1 91 ? 46.042 41.294 33.074 1.00 10.68 91 GLU B N 1
ATOM 2988 C CA . GLU B 1 91 ? 45.056 41.074 32.015 1.00 10.93 91 GLU B CA 1
ATOM 2989 C C . GLU B 1 91 ? 45.218 41.997 30.801 1.00 10.75 91 GLU B C 1
ATOM 2990 O O . GLU B 1 91 ? 44.396 41.972 29.879 1.00 12.22 91 GLU B O 1
ATOM 2996 N N . ASP B 1 92 ? 46.276 42.803 30.777 1.00 10.33 92 ASP B N 1
ATOM 2997 C CA . ASP B 1 92 ? 46.507 43.727 29.663 1.00 10.75 92 ASP B CA 1
ATOM 2998 C C . ASP B 1 92 ? 45.342 44.689 29.476 1.00 10.58 92 ASP B C 1
ATOM 2999 O O . ASP B 1 92 ? 44.834 44.899 28.381 1.00 12.59 92 ASP B O 1
ATOM 3004 N N . MET B 1 93 ? 44.908 45.252 30.600 1.00 9.44 93 MET B N 1
ATOM 3005 C CA . MET B 1 93 ? 43.803 46.220 30.640 1.00 9.97 93 MET B CA 1
ATOM 3006 C C . MET B 1 93 ? 44.305 47.510 31.268 1.00 9.93 93 MET B C 1
ATOM 3007 O O . MET B 1 93 ? 45.285 47.514 32.024 1.00 10.50 93 MET B O 1
ATOM 3012 N N . TYR B 1 94 ? 43.673 48.624 30.911 1.00 8.92 94 TYR B N 1
ATOM 3013 C CA . TYR B 1 94 ? 44.067 49.894 31.492 1.00 7.61 94 TYR B CA 1
ATOM 3014 C C . TYR B 1 94 ? 43.347 49.937 32.845 1.00 7.46 94 TYR B C 1
ATOM 3015 O O . TYR B 1 94 ? 42.327 49.257 33.062 1.00 7.66 94 TYR B O 1
ATOM 3024 N N . VAL B 1 95 ? 43.946 50.638 33.787 1.00 7.52 95 VAL B N 1
ATOM 3025 C CA . VAL B 1 95 ? 43.306 50.762 35.073 1.00 7.72 95 VAL B CA 1
ATOM 3026 C C . VAL B 1 95 ? 43.274 52.249 35.411 1.00 7.21 95 VAL B C 1
ATOM 3027 O O . VAL B 1 95 ? 44.311 52.941 35.377 1.00 7.44 95 VAL B O 1
ATOM 3031 N N . ILE B 1 96 ? 42.062 52.761 35.649 1.00 7.35 96 ILE B N 1
ATOM 3032 C CA . ILE B 1 96 ? 41.904 54.169 36.005 1.00 6.29 96 ILE B CA 1
ATOM 3033 C C . ILE B 1 96 ? 41.914 54.218 37.540 1.00 6.06 96 ILE B C 1
ATOM 3034 O O . ILE B 1 96 ? 41.036 53.617 38.198 1.00 6.89 96 ILE B O 1
ATOM 3039 N N . ILE B 1 97 ? 42.964 54.833 38.098 1.00 7.20 97 ILE B N 1
ATOM 3040 C CA . ILE B 1 97 ? 43.093 54.956 39.554 1.00 6.58 97 ILE B CA 1
ATOM 3041 C C . ILE B 1 97 ? 42.373 56.258 39.905 1.00 5.46 97 ILE B C 1
ATOM 3042 O O . ILE B 1 97 ? 42.889 57.366 39.721 1.00 6.30 97 ILE B O 1
ATOM 3047 N N . ASP B 1 98 ? 41.154 56.099 40.406 1.00 6.20 98 ASP B N 1
ATOM 3048 C CA . ASP B 1 98 ? 40.286 57.203 40.761 1.00 6.50 98 ASP B CA 1
ATOM 3049 C C . ASP B 1 98 ? 40.202 57.598 42.229 1.00 6.11 98 ASP B C 1
ATOM 3050 O O . ASP B 1 98 ? 39.857 56.771 43.071 1.00 6.09 98 ASP B O 1
ATOM 3055 N N . PHE B 1 99 ? 40.663 58.823 42.527 1.00 5.92 99 PHE B N 1
ATOM 3056 C CA . PHE B 1 99 ? 40.591 59.357 43.901 1.00 6.21 99 PHE B CA 1
ATOM 3057 C C . PHE B 1 99 ? 39.120 59.815 43.835 1.00 7.14 99 PHE B C 1
ATOM 3058 O O . PHE B 1 99 ? 38.780 60.930 43.371 1.00 6.92 99 PHE B O 1
ATOM 3066 N N . HIS B 1 100 ? 38.252 58.950 44.357 1.00 6.97 100 HIS B N 1
ATOM 3067 C CA . HIS B 1 100 ? 36.800 59.159 44.340 1.00 6.24 100 HIS B CA 1
ATOM 3068 C C . HIS B 1 100 ? 36.295 60.102 45.386 1.00 6.23 100 HIS B C 1
ATOM 3069 O O . HIS B 1 100 ? 35.642 59.730 46.368 1.00 6.97 100 HIS B O 1
ATOM 3076 N N . SER B 1 101 ? 36.526 61.372 45.074 1.00 6.68 101 SER B N 1
ATOM 3077 C CA . SER B 1 101 ? 36.188 62.486 45.929 1.00 6.59 101 SER B CA 1
ATOM 3078 C C . SER B 1 101 ? 35.336 63.615 45.378 1.00 6.45 101 SER B C 1
ATOM 3079 O O . SER B 1 101 ? 35.298 63.871 44.176 1.00 7.05 101 SER B O 1
ATOM 3082 N N . HIS B 1 102 ? 34.694 64.317 46.312 1.00 7.73 102 HIS B N 1
ATOM 3083 C CA . HIS B 1 102 ? 33.868 65.489 46.006 1.00 7.33 102 HIS B CA 1
ATOM 3084 C C . HIS B 1 102 ? 34.509 66.634 46.828 1.00 8.92 102 HIS B C 1
ATOM 3085 O O . HIS B 1 102 ? 33.963 67.739 46.880 1.00 8.57 102 HIS B O 1
ATOM 3092 N N . GLU B 1 103 ? 35.709 66.432 47.378 1.00 8.60 103 GLU B N 1
ATOM 3093 C CA . GLU B 1 103 ? 36.323 67.495 48.207 1.00 8.61 103 GLU B CA 1
ATOM 3094 C C . GLU B 1 103 ? 37.852 67.414 48.231 1.00 8.74 103 GLU B C 1
ATOM 3095 O O . GLU B 1 103 ? 38.496 67.807 49.203 1.00 10.14 103 GLU B O 1
ATOM 3101 N N . ALA B 1 104 ? 38.438 66.968 47.126 1.00 7.61 104 ALA B N 1
ATOM 3102 C CA . ALA B 1 104 ? 39.890 66.831 47.068 1.00 8.40 104 ALA B CA 1
ATOM 3103 C C . ALA B 1 104 ? 40.670 68.098 47.316 1.00 8.42 104 ALA B C 1
ATOM 3104 O O . ALA B 1 104 ? 41.705 68.070 47.997 1.00 8.02 104 ALA B O 1
ATOM 3106 N N . HIS B 1 105 ? 40.141 69.215 46.847 1.00 7.91 105 HIS B N 1
ATOM 3107 C CA . HIS B 1 105 ? 40.822 70.494 47.011 1.00 7.91 105 HIS B CA 1
ATOM 3108 C C . HIS B 1 105 ? 40.870 70.988 48.451 1.00 9.20 105 HIS B C 1
ATOM 3109 O O . HIS B 1 105 ? 41.683 71.865 48.757 1.00 10.54 105 HIS B O 1
ATOM 3116 N N . THR B 1 106 ? 40.009 70.445 49.318 1.00 8.15 106 THR B N 1
ATOM 3117 C CA . THR B 1 106 ? 39.992 70.838 50.733 1.00 10.19 106 THR B CA 1
ATOM 3118 C C . THR B 1 106 ? 40.656 69.805 51.654 1.00 9.63 106 THR B C 1
ATOM 3119 O O . THR B 1 106 ? 40.661 69.972 52.874 1.00 10.93 106 THR B O 1
ATOM 3123 N N . ASP B 1 107 ? 41.196 68.724 51.086 1.00 9.25 107 ASP B N 1
ATOM 3124 C CA . ASP B 1 107 ? 41.892 67.683 51.871 1.00 8.79 107 ASP B CA 1
ATOM 3125 C C . ASP B 1 107 ? 43.098 67.361 50.997 1.00 8.72 107 ASP B C 1
ATOM 3126 O O . ASP B 1 107 ? 43.425 66.196 50.746 1.00 8.40 107 ASP B O 1
ATOM 3131 N N . GLN B 1 108 ? 43.809 68.406 50.597 1.00 8.48 108 GLN B N 1
ATOM 3132 C CA . GLN B 1 108 ? 44.954 68.231 49.722 1.00 9.30 108 GLN B CA 1
ATOM 3133 C C . GLN B 1 108 ? 46.091 67.362 50.181 1.00 9.24 108 GLN B C 1
ATOM 3134 O O . GLN B 1 108 ? 46.655 66.620 49.374 1.00 9.25 108 GLN B O 1
ATOM 3140 N N . ALA B 1 109 ? 46.453 67.446 51.451 1.00 9.10 109 ALA B N 1
ATOM 3141 C CA . ALA B 1 109 ? 47.548 66.612 51.916 1.00 8.79 109 ALA B CA 1
ATOM 3142 C C . ALA B 1 109 ? 47.243 65.118 51.704 1.00 9.45 109 ALA B C 1
ATOM 3143 O O . ALA B 1 109 ? 48.140 64.336 51.373 1.00 10.10 109 ALA B O 1
ATOM 3145 N N . THR B 1 110 ? 46.001 64.715 51.947 1.00 9.82 110 THR B N 1
ATOM 3146 C CA . THR B 1 110 ? 45.607 63.321 51.759 1.00 9.11 110 THR B CA 1
ATOM 3147 C C . THR B 1 110 ? 45.695 62.993 50.253 1.00 8.28 110 THR B C 1
ATOM 3148 O O . THR B 1 110 ? 46.134 61.903 49.888 1.00 8.03 110 THR B O 1
ATOM 3152 N N . ALA B 1 111 ? 45.215 63.892 49.397 1.00 7.25 111 ALA B N 1
ATOM 3153 C CA . ALA B 1 111 ? 45.275 63.654 47.947 1.00 7.11 111 ALA B CA 1
ATOM 3154 C C . ALA B 1 111 ? 46.735 63.472 47.484 1.00 6.87 111 ALA B C 1
ATOM 3155 O O . ALA B 1 111 ? 47.025 62.593 46.674 1.00 7.62 111 ALA B O 1
ATOM 3157 N N . VAL B 1 112 ? 47.634 64.303 47.994 1.00 7.00 112 VAL B N 1
ATOM 3158 C CA . VAL B 1 112 ? 49.052 64.220 47.640 1.00 7.60 112 VAL B CA 1
ATOM 3159 C C . VAL B 1 112 ? 49.627 62.908 48.164 1.00 7.87 112 VAL B C 1
ATOM 3160 O O . VAL B 1 112 ? 50.366 62.244 47.462 1.00 7.58 112 VAL B O 1
ATOM 3164 N N . ARG B 1 113 ? 49.252 62.504 49.374 1.00 6.97 113 ARG B N 1
ATOM 3165 C CA . ARG B 1 113 ? 49.742 61.246 49.924 1.00 7.83 113 ARG B CA 1
ATOM 3166 C C . ARG B 1 113 ? 49.270 60.103 49.013 1.00 8.07 113 ARG B C 1
ATOM 3167 O O . ARG B 1 113 ? 50.052 59.223 48.651 1.00 8.44 113 ARG B O 1
ATOM 3175 N N . PHE B 1 114 ? 47.998 60.137 48.611 1.00 7.62 114 PHE B N 1
ATOM 3176 C CA . PHE B 1 114 ? 47.485 59.084 47.748 1.00 6.81 114 PHE B CA 1
ATOM 3177 C C . PHE B 1 114 ? 48.211 59.033 46.403 1.00 6.01 114 PHE B C 1
ATOM 3178 O O . PHE B 1 114 ? 48.651 57.966 45.979 1.00 6.26 114 PHE B O 1
ATOM 3186 N N . PHE B 1 115 ? 48.342 60.191 45.753 1.00 6.80 115 PHE B N 1
ATOM 3187 C CA . PHE B 1 115 ? 48.999 60.206 44.455 1.00 6.71 115 PHE B CA 1
ATOM 3188 C C . PHE B 1 115 ? 50.476 59.929 44.428 1.00 8.15 115 PHE B C 1
ATOM 3189 O O . PHE B 1 115 ? 50.960 59.297 43.491 1.00 7.10 115 PHE B O 1
ATOM 3197 N N . GLU B 1 116 ? 51.182 60.329 45.473 1.00 7.90 116 GLU B N 1
ATOM 3198 C CA . GLU B 1 116 ? 52.609 60.042 45.490 1.00 8.17 116 GLU B CA 1
ATOM 3199 C C . GLU B 1 116 ? 52.744 58.531 45.708 1.00 7.83 116 GLU B C 1
ATOM 3200 O O . GLU B 1 116 ? 53.592 57.858 45.109 1.00 7.70 116 GLU B O 1
ATOM 3206 N N . ASP B 1 117 ? 51.839 57.954 46.498 1.00 8.30 117 ASP B N 1
ATOM 3207 C CA . ASP B 1 117 ? 51.903 56.532 46.750 1.00 7.80 117 ASP B CA 1
ATOM 3208 C C . ASP B 1 117 ? 51.588 55.725 45.489 1.00 8.01 117 ASP B C 1
ATOM 3209 O O . ASP B 1 117 ? 52.356 54.817 45.113 1.00 8.64 117 ASP B O 1
ATOM 3214 N N . VAL B 1 118 ? 50.499 56.070 44.795 1.00 7.24 118 VAL B N 1
ATOM 3215 C CA . VAL B 1 118 ? 50.179 55.307 43.589 1.00 8.87 118 VAL B CA 1
ATOM 3216 C C . VAL B 1 118 ? 51.213 55.494 42.466 1.00 8.87 118 VAL B C 1
ATOM 3217 O O . VAL B 1 118 ? 51.497 54.551 41.732 1.00 8.92 118 VAL B O 1
ATOM 3221 N N . ALA B 1 119 ? 51.773 56.692 42.329 1.00 7.83 119 ALA B N 1
ATOM 3222 C CA . ALA B 1 119 ? 52.784 56.940 41.290 1.00 7.21 119 ALA B CA 1
ATOM 3223 C C . ALA B 1 119 ? 54.028 56.082 41.611 1.00 7.95 119 ALA B C 1
ATOM 3224 O O . ALA B 1 119 ? 54.643 55.502 40.727 1.00 9.76 119 ALA B O 1
ATOM 3226 N N . THR B 1 120 ? 54.383 55.988 42.893 1.00 8.02 120 THR B N 1
ATOM 3227 C CA . THR B 1 120 ? 55.543 55.195 43.282 1.00 8.37 120 THR B CA 1
ATOM 3228 C C . THR B 1 120 ? 55.339 53.701 43.045 1.00 9.81 120 THR B C 1
ATOM 3229 O O . THR B 1 120 ? 56.202 53.013 42.492 1.00 11.53 120 THR B O 1
ATOM 3233 N N . LYS B 1 121 ? 54.180 53.201 43.434 1.00 8.49 121 LYS B N 1
ATOM 3234 C CA . LYS B 1 121 ? 53.914 51.798 43.267 1.00 8.42 121 LYS B CA 1
ATOM 3235 C C . LYS B 1 121 ? 53.554 51.295 41.891 1.00 8.42 121 LYS B C 1
ATOM 3236 O O . LYS B 1 121 ? 53.997 50.221 41.475 1.00 10.02 121 LYS B O 1
ATOM 3242 N N . TYR B 1 122 ? 52.857 52.128 41.127 1.00 8.62 122 TYR B N 1
ATOM 3243 C CA . TYR B 1 122 ? 52.410 51.697 39.821 1.00 9.10 122 TYR B CA 1
ATOM 3244 C C . TYR B 1 122 ? 52.726 52.516 38.610 1.00 9.80 122 TYR B C 1
ATOM 3245 O O . TYR B 1 122 ? 52.359 52.120 37.495 1.00 10.39 122 TYR B O 1
ATOM 3254 N N . GLY B 1 123 ? 53.394 53.635 38.815 1.00 10.47 123 GLY B N 1
ATOM 3255 C CA . GLY B 1 123 ? 53.721 54.505 37.697 1.00 12.18 123 GLY B CA 1
ATOM 3256 C C . GLY B 1 123 ? 54.460 53.916 36.534 1.00 15.21 123 GLY B C 1
ATOM 3257 O O . GLY B 1 123 ? 54.227 54.314 35.383 1.00 16.08 123 GLY B O 1
ATOM 3258 N N . GLN B 1 124 ? 55.260 52.896 36.786 1.00 14.66 124 GLN B N 1
ATOM 3259 C CA . GLN B 1 124 ? 55.997 52.327 35.673 1.00 15.49 124 GLN B CA 1
ATOM 3260 C C . GLN B 1 124 ? 55.181 51.625 34.611 1.00 14.46 124 GLN B C 1
ATOM 3261 O O . GLN B 1 124 ? 55.706 51.339 33.533 1.00 16.92 124 GLN B O 1
ATOM 3267 N N . TYR B 1 125 ? 53.912 51.355 34.894 1.00 10.77 125 TYR B N 1
ATOM 3268 C CA . TYR B 1 125 ? 53.060 50.673 33.937 1.00 11.61 125 TYR B CA 1
ATOM 3269 C C . TYR B 1 125 ? 52.252 51.602 33.067 1.00 11.73 125 TYR B C 1
ATOM 3270 O O . TYR B 1 125 ? 51.599 52.513 33.573 1.00 11.22 125 TYR B O 1
ATOM 3279 N N . ASP B 1 126 ? 52.269 51.346 31.762 1.00 12.11 126 ASP B N 1
ATOM 3280 C CA . ASP B 1 126 ? 51.511 52.172 30.823 1.00 12.49 126 ASP B CA 1
ATOM 3281 C C . ASP B 1 126 ? 50.004 51.979 31.007 1.00 10.73 126 ASP B C 1
ATOM 3282 O O . ASP B 1 126 ? 49.217 52.736 30.474 1.00 10.71 126 ASP B O 1
ATOM 3287 N N . ASN B 1 127 ? 49.605 50.936 31.729 1.00 9.14 127 ASN B N 1
ATOM 3288 C CA . ASN B 1 127 ? 48.196 50.644 31.979 1.00 8.92 127 ASN B CA 1
ATOM 3289 C C . ASN B 1 127 ? 47.550 51.657 32.926 1.00 9.24 127 ASN B C 1
ATOM 3290 O O . ASN B 1 127 ? 46.338 51.833 32.905 1.00 8.98 127 ASN B O 1
ATOM 3295 N N . VAL B 1 128 ? 48.370 52.323 33.726 1.00 7.74 128 VAL B N 1
ATOM 3296 C CA . VAL B 1 128 ? 47.903 53.278 34.709 1.00 8.04 128 VAL B CA 1
ATOM 3297 C C . VAL B 1 128 ? 47.528 54.666 34.274 1.00 7.31 128 VAL B C 1
ATOM 3298 O O . VAL B 1 128 ? 48.327 55.372 33.718 1.00 8.49 128 VAL B O 1
ATOM 3302 N N . ILE B 1 129 ? 46.274 55.026 34.561 1.00 8.26 129 ILE B N 1
ATOM 3303 C CA . ILE B 1 129 ? 45.718 56.347 34.247 1.00 7.65 129 ILE B CA 1
ATOM 3304 C C . ILE B 1 129 ? 45.359 56.939 35.615 1.00 7.94 129 ILE B C 1
ATOM 3305 O O . ILE B 1 129 ? 44.735 56.269 36.434 1.00 8.39 129 ILE B O 1
ATOM 3310 N N . TYR B 1 130 ? 45.743 58.184 35.865 1.00 7.17 130 TYR B N 1
ATOM 3311 C CA . TYR B 1 130 ? 45.440 58.817 37.149 1.00 6.83 130 TYR B CA 1
ATOM 3312 C C . TYR B 1 130 ? 44.234 59.741 37.018 1.00 7.44 130 TYR B C 1
ATOM 3313 O O . TYR B 1 130 ? 44.239 60.617 36.161 1.00 9.23 130 TYR B O 1
ATOM 3322 N N . GLU B 1 131 ? 43.214 59.551 37.855 1.00 6.27 131 GLU B N 1
ATOM 3323 C CA . GLU B 1 131 ? 42.005 60.399 37.835 1.00 5.66 131 GLU B CA 1
ATOM 3324 C C . GLU B 1 131 ? 42.101 61.034 39.232 1.00 5.91 131 GLU B C 1
ATOM 3325 O O . GLU B 1 131 ? 41.735 60.452 40.268 1.00 5.98 131 GLU B O 1
ATOM 3331 N N . ILE B 1 132 ? 42.558 62.283 39.228 1.00 5.68 132 ILE B N 1
ATOM 3332 C CA . ILE B 1 132 ? 42.795 63.024 40.455 1.00 7.05 132 ILE B CA 1
ATOM 3333 C C . ILE B 1 132 ? 41.714 63.662 41.278 1.00 6.43 132 ILE B C 1
ATOM 3334 O O . ILE B 1 132 ? 41.958 63.994 42.451 1.00 6.75 132 ILE B O 1
ATOM 3339 N N . TYR B 1 133 ? 40.520 63.775 40.717 1.00 6.24 133 TYR B N 1
ATOM 3340 C CA . TYR B 1 133 ? 39.425 64.405 41.474 1.00 6.54 133 TYR B CA 1
ATOM 3341 C C . TYR B 1 133 ? 38.134 63.995 40.800 1.00 4.82 133 TYR B C 1
ATOM 3342 O O . TYR B 1 133 ? 37.626 64.711 39.932 1.00 5.52 133 TYR B O 1
ATOM 3351 N N . ASN B 1 134 ? 37.568 62.886 41.254 1.00 5.32 134 ASN B N 1
ATOM 3352 C CA . ASN B 1 134 ? 36.332 62.368 40.673 1.00 6.21 134 ASN B CA 1
ATOM 3353 C C . ASN B 1 134 ? 35.276 63.372 40.239 1.00 6.32 134 ASN B C 1
ATOM 3354 O O . ASN B 1 134 ? 35.055 63.602 39.033 1.00 5.57 134 ASN B O 1
ATOM 3359 N N . GLU B 1 135 ? 34.667 64.008 41.235 1.00 6.47 135 GLU B N 1
ATOM 3360 C CA . GLU B 1 135 ? 33.620 64.958 40.991 1.00 7.41 135 GLU B CA 1
ATOM 3361 C C . GLU B 1 135 ? 33.575 66.189 41.838 1.00 7.36 135 GLU B C 1
ATOM 3362 O O . GLU B 1 135 ? 32.981 66.206 42.930 1.00 7.89 135 GLU B O 1
ATOM 3368 N N . PRO B 1 136 ? 34.239 67.247 41.379 1.00 6.80 136 PRO B N 1
ATOM 3369 C CA . PRO B 1 136 ? 34.194 68.509 42.117 1.00 6.98 136 PRO B CA 1
ATOM 3370 C C . PRO B 1 136 ? 32.697 68.905 42.120 1.00 7.84 136 PRO B C 1
ATOM 3371 O O . PRO B 1 136 ? 31.942 68.519 41.195 1.00 7.44 136 PRO B O 1
ATOM 3375 N N . LEU B 1 137 ? 32.303 69.714 43.100 1.00 7.11 137 LEU B N 1
ATOM 3376 C CA . LEU B 1 137 ? 30.911 70.158 43.199 1.00 8.80 137 LEU B CA 1
ATOM 3377 C C . LEU B 1 137 ? 30.778 71.479 42.423 1.00 10.36 137 LEU B C 1
ATOM 3378 O O . LEU B 1 137 ? 31.442 71.663 41.413 1.00 8.97 137 LEU B O 1
ATOM 3383 N N . GLN B 1 138 ? 29.941 72.406 42.883 1.00 11.41 138 GLN B N 1
ATOM 3384 C CA . GLN B 1 138 ? 29.763 73.670 42.167 1.00 11.88 138 GLN B CA 1
ATOM 3385 C C . GLN B 1 138 ? 30.791 74.689 42.624 1.00 12.82 138 GLN B C 1
ATOM 3386 O O . GLN B 1 138 ? 30.488 75.719 43.247 1.00 14.92 138 GLN B O 1
ATOM 3392 N N . ILE B 1 139 ? 32.035 74.368 42.286 1.00 11.81 139 ILE B N 1
ATOM 3393 C CA . ILE B 1 139 ? 33.182 75.183 42.623 1.00 10.30 139 ILE B CA 1
ATOM 3394 C C . ILE B 1 139 ? 33.849 75.810 41.410 1.00 10.09 139 ILE B C 1
ATOM 3395 O O . ILE B 1 139 ? 33.430 75.589 40.273 1.00 11.24 139 ILE B O 1
ATOM 3400 N N . SER B 1 140 ? 34.863 76.632 41.663 1.00 10.08 140 SER B N 1
ATOM 3401 C CA . SER B 1 140 ? 35.571 77.306 40.603 1.00 10.39 140 SER B CA 1
ATOM 3402 C C . SER B 1 140 ? 36.637 76.501 39.880 1.00 10.16 140 SER B C 1
ATOM 3403 O O . SER B 1 140 ? 37.558 75.958 40.516 1.00 10.52 140 SER B O 1
ATOM 3406 N N . TRP B 1 141 ? 36.535 76.432 38.562 1.00 8.88 141 TRP B N 1
ATOM 3407 C CA . TRP B 1 141 ? 37.518 75.721 37.792 1.00 9.23 141 TRP B CA 1
ATOM 3408 C C . TRP B 1 141 ? 38.868 76.448 37.916 1.00 8.78 141 TRP B C 1
ATOM 3409 O O . TRP B 1 141 ? 39.867 75.863 38.338 1.00 9.02 141 TRP B O 1
ATOM 3420 N N A VAL B 1 142 ? 38.888 77.745 37.608 0.50 10.07 142 VAL B N 1
ATOM 3421 N N B VAL B 1 142 ? 38.888 77.747 37.611 0.50 10.20 142 VAL B N 1
ATOM 3422 C CA A VAL B 1 142 ? 40.132 78.506 37.685 0.50 10.70 142 VAL B CA 1
ATOM 3423 C CA B VAL B 1 142 ? 40.138 78.500 37.691 0.50 10.88 142 VAL B CA 1
ATOM 3424 C C A VAL B 1 142 ? 40.751 78.668 39.075 0.50 10.23 142 VAL B C 1
ATOM 3425 C C B VAL B 1 142 ? 40.754 78.664 39.077 0.50 10.47 142 VAL B C 1
ATOM 3426 O O A VAL B 1 142 ? 41.970 78.541 39.231 0.50 11.19 142 VAL B O 1
ATOM 3427 O O B VAL B 1 142 ? 41.974 78.554 39.232 0.50 11.64 142 VAL B O 1
ATOM 3434 N N . ASN B 1 143 ? 39.920 78.879 40.087 1.00 10.07 143 ASN B N 1
ATOM 3435 C CA . ASN B 1 143 ? 40.423 79.061 41.441 1.00 11.40 143 ASN B CA 1
ATOM 3436 C C . ASN B 1 143 ? 40.469 77.907 42.412 1.00 10.44 143 ASN B C 1
ATOM 3437 O O . ASN B 1 143 ? 41.218 77.965 43.392 1.00 12.22 143 ASN B O 1
ATOM 3442 N N . ASP B 1 144 ? 39.663 76.878 42.170 1.00 9.29 144 ASP B N 1
ATOM 3443 C CA . ASP B 1 144 ? 39.673 75.740 43.082 1.00 9.13 144 ASP B CA 1
ATOM 3444 C C . ASP B 1 144 ? 40.254 74.476 42.468 1.00 10.23 144 ASP B C 1
ATOM 3445 O O . ASP B 1 144 ? 41.172 73.890 43.019 1.00 10.21 144 ASP B O 1
ATOM 3450 N N . ILE B 1 145 ? 39.702 74.051 41.337 1.00 9.58 145 ILE B N 1
ATOM 3451 C CA . ILE B 1 145 ? 40.178 72.831 40.691 1.00 9.72 145 ILE B CA 1
ATOM 3452 C C . ILE B 1 145 ? 41.530 72.902 40.023 1.00 10.15 145 ILE B C 1
ATOM 3453 O O . ILE B 1 145 ? 42.407 72.068 40.274 1.00 9.35 145 ILE B O 1
ATOM 3458 N N . LYS B 1 146 ? 41.723 73.907 39.193 1.00 9.71 146 LYS B N 1
ATOM 3459 C CA . LYS B 1 146 ? 42.977 74.064 38.492 1.00 10.56 146 LYS B CA 1
ATOM 3460 C C . LYS B 1 146 ? 44.240 74.143 39.383 1.00 10.17 146 LYS B C 1
ATOM 3461 O O . LYS B 1 146 ? 45.236 73.450 39.125 1.00 9.18 146 LYS B O 1
ATOM 3467 N N . PRO B 1 147 ? 44.217 74.962 40.452 1.00 8.47 147 PRO B N 1
ATOM 3468 C CA . PRO B 1 147 ? 45.418 75.026 41.299 1.00 9.08 147 PRO B CA 1
ATOM 3469 C C . PRO B 1 147 ? 45.693 73.668 41.960 1.00 8.19 147 PRO B C 1
ATOM 3470 O O . PRO B 1 147 ? 46.837 73.254 42.109 1.00 8.83 147 PRO B O 1
ATOM 3474 N N . TYR B 1 148 ? 44.638 73.006 42.417 1.00 7.45 148 TYR B N 1
ATOM 3475 C CA . TYR B 1 148 ? 44.794 71.696 43.049 1.00 7.12 148 TYR B CA 1
ATOM 3476 C C . TYR B 1 148 ? 45.378 70.702 42.020 1.00 7.52 148 TYR B C 1
ATOM 3477 O O . TYR B 1 148 ? 46.285 69.925 42.325 1.00 7.41 148 TYR B O 1
ATOM 3486 N N . ALA B 1 149 ? 44.849 70.752 40.800 1.00 6.93 149 ALA B N 1
ATOM 3487 C CA . ALA B 1 149 ? 45.300 69.862 39.744 1.00 6.03 149 ALA B CA 1
ATOM 3488 C C . ALA B 1 149 ? 46.769 70.081 39.403 1.00 7.07 149 ALA B C 1
ATOM 3489 O O . ALA B 1 149 ? 47.518 69.104 39.248 1.00 7.25 149 ALA B O 1
ATOM 3491 N N . GLU B 1 150 ? 47.163 71.348 39.267 1.00 7.84 150 GLU B N 1
ATOM 3492 C CA . GLU B 1 150 ? 48.560 71.640 38.946 1.00 6.51 150 GLU B CA 1
ATOM 3493 C C . GLU B 1 150 ? 49.476 71.091 40.052 1.00 8.40 150 GLU B C 1
ATOM 3494 O O . GLU B 1 150 ? 50.509 70.461 39.787 1.00 7.79 150 GLU B O 1
ATOM 3500 N N . THR B 1 151 ? 49.081 71.301 41.300 1.00 6.65 151 THR B N 1
ATOM 3501 C CA . THR B 1 151 ? 49.869 70.812 42.413 1.00 7.80 151 THR B CA 1
ATOM 3502 C C . THR B 1 151 ? 50.002 69.277 42.376 1.00 6.80 151 THR B C 1
ATOM 3503 O O . THR B 1 151 ? 51.102 68.741 42.458 1.00 8.18 151 THR B O 1
ATOM 3507 N N . VAL B 1 152 ? 48.884 68.577 42.193 1.00 6.59 152 VAL B N 1
ATOM 3508 C CA . VAL B 1 152 ? 48.901 67.113 42.162 1.00 6.97 152 VAL B CA 1
ATOM 3509 C C . VAL B 1 152 ? 49.613 66.552 40.937 1.00 6.64 152 VAL B C 1
ATOM 3510 O O . VAL B 1 152 ? 50.384 65.602 41.040 1.00 7.38 152 VAL B O 1
ATOM 3514 N N . ILE B 1 153 ? 49.379 67.162 39.779 1.00 6.93 153 ILE B N 1
ATOM 3515 C CA . ILE B 1 153 ? 50.038 66.704 38.563 1.00 6.67 153 ILE B CA 1
ATOM 3516 C C . ILE B 1 153 ? 51.562 66.776 38.773 1.00 7.13 153 ILE B C 1
ATOM 3517 O O . ILE B 1 153 ? 52.291 65.827 38.450 1.00 7.22 153 ILE B O 1
ATOM 3522 N N . ASP B 1 154 ? 52.021 67.891 39.341 1.00 6.33 154 ASP B N 1
ATOM 3523 C CA . ASP B 1 154 ? 53.476 68.049 39.566 1.00 6.28 154 ASP B CA 1
ATOM 3524 C C . ASP B 1 154 ? 54.026 67.077 40.597 1.00 6.15 154 ASP B C 1
ATOM 3525 O O . ASP B 1 154 ? 55.163 66.604 40.468 1.00 7.95 154 ASP B O 1
ATOM 3530 N N . LYS B 1 155 ? 53.233 66.768 41.625 1.00 6.60 155 LYS B N 1
ATOM 3531 C CA . LYS B 1 155 ? 53.690 65.813 42.639 1.00 6.26 155 LYS B CA 1
ATOM 3532 C C . LYS B 1 155 ? 53.776 64.416 41.975 1.00 5.35 155 LYS B C 1
ATOM 3533 O O . LYS B 1 155 ? 54.708 63.649 42.248 1.00 7.08 155 LYS B O 1
ATOM 3539 N N . ILE B 1 156 ? 52.793 64.057 41.151 1.00 5.98 156 ILE B N 1
ATOM 3540 C CA . ILE B 1 156 ? 52.846 62.756 40.498 1.00 6.08 156 ILE B CA 1
ATOM 3541 C C . ILE B 1 156 ? 54.041 62.683 39.547 1.00 6.11 156 ILE B C 1
ATOM 3542 O O . ILE B 1 156 ? 54.798 61.693 39.573 1.00 6.56 156 ILE B O 1
ATOM 3547 N N . ARG B 1 157 ? 54.228 63.756 38.768 1.00 6.13 157 ARG B N 1
ATOM 3548 C CA . ARG B 1 157 ? 55.321 63.737 37.806 1.00 8.09 157 ARG B CA 1
ATOM 3549 C C . ARG B 1 157 ? 56.749 63.762 38.284 1.00 8.16 157 ARG B C 1
ATOM 3550 O O . ARG B 1 157 ? 57.667 63.432 37.528 1.00 8.11 157 ARG B O 1
ATOM 3558 N N . ALA B 1 158 ? 56.940 64.123 39.548 1.00 7.45 158 ALA B N 1
ATOM 3559 C CA . ALA B 1 158 ? 58.299 64.117 40.095 1.00 7.77 158 ALA B CA 1
ATOM 3560 C C . ALA B 1 158 ? 58.680 62.628 40.287 1.00 8.19 158 ALA B C 1
ATOM 3561 O O . ALA B 1 158 ? 59.851 62.296 40.458 1.00 7.87 158 ALA B O 1
ATOM 3563 N N . ILE B 1 159 ? 57.671 61.757 40.318 1.00 7.35 159 ILE B N 1
ATOM 3564 C CA . ILE B 1 159 ? 57.861 60.320 40.508 1.00 7.89 159 ILE B CA 1
ATOM 3565 C C . ILE B 1 159 ? 57.662 59.501 39.238 1.00 8.92 159 ILE B C 1
ATOM 3566 O O . ILE B 1 159 ? 58.490 58.633 38.891 1.00 9.18 159 ILE B O 1
ATOM 3571 N N . ASP B 1 160 ? 56.567 59.798 38.536 1.00 7.41 160 ASP B N 1
ATOM 3572 C CA . ASP B 1 160 ? 56.203 59.131 37.304 1.00 7.93 160 ASP B CA 1
ATOM 3573 C C . ASP B 1 160 ? 55.927 60.230 36.279 1.00 7.39 160 ASP B C 1
ATOM 3574 O O . ASP B 1 160 ? 54.839 60.752 36.215 1.00 8.32 160 ASP B O 1
ATOM 3579 N N . PRO B 1 161 ? 56.919 60.601 35.478 1.00 7.33 161 PRO B N 1
ATOM 3580 C CA . PRO B 1 161 ? 56.699 61.659 34.489 1.00 7.99 161 PRO B CA 1
ATOM 3581 C C . PRO B 1 161 ? 55.821 61.332 33.296 1.00 8.58 161 PRO B C 1
ATOM 3582 O O . PRO B 1 161 ? 55.233 62.248 32.727 1.00 11.09 161 PRO B O 1
ATOM 3586 N N . ASP B 1 162 ? 55.676 60.050 32.965 1.00 9.94 162 ASP B N 1
ATOM 3587 C CA . ASP B 1 162 ? 54.891 59.650 31.804 1.00 10.40 162 ASP B CA 1
ATOM 3588 C C . ASP B 1 162 ? 53.574 59.058 32.126 1.00 11.01 162 ASP B C 1
ATOM 3589 O O . ASP B 1 162 ? 53.512 57.971 32.675 1.00 11.95 162 ASP B O 1
ATOM 3594 N N . ASN B 1 163 ? 52.518 59.732 31.714 1.00 9.01 163 ASN B N 1
ATOM 3595 C CA . ASN B 1 163 ? 51.181 59.214 31.994 1.00 10.17 163 ASN B CA 1
ATOM 3596 C C . ASN B 1 163 ? 50.120 60.156 31.495 1.00 10.53 163 ASN B C 1
ATOM 3597 O O . ASN B 1 163 ? 50.409 61.279 31.033 1.00 10.24 163 ASN B O 1
ATOM 3602 N N . LEU B 1 164 ? 48.908 59.604 31.473 1.00 9.89 164 LEU B N 1
ATOM 3603 C CA . LEU B 1 164 ? 47.727 60.347 31.094 1.00 8.97 164 LEU B CA 1
ATOM 3604 C C . LEU B 1 164 ? 47.093 60.651 32.482 1.00 8.62 164 LEU B C 1
ATOM 3605 O O . LEU B 1 164 ? 46.977 59.778 33.366 1.00 8.58 164 LEU B O 1
ATOM 3610 N N . ILE B 1 165 ? 46.748 61.912 32.697 1.00 7.17 165 ILE B N 1
ATOM 3611 C CA . ILE B 1 165 ? 46.112 62.323 33.958 1.00 6.78 165 ILE B CA 1
ATOM 3612 C C . ILE B 1 165 ? 44.775 62.945 33.532 1.00 6.90 165 ILE B C 1
ATOM 3613 O O . ILE B 1 165 ? 44.735 63.800 32.641 1.00 7.70 165 ILE B O 1
ATOM 3618 N N . VAL B 1 166 ? 43.686 62.476 34.152 1.00 6.71 166 VAL B N 1
ATOM 3619 C CA . VAL B 1 166 ? 42.329 62.963 33.857 1.00 6.83 166 VAL B CA 1
ATOM 3620 C C . VAL B 1 166 ? 41.880 63.826 35.029 1.00 5.95 166 VAL B C 1
ATOM 3621 O O . VAL B 1 166 ? 41.876 63.369 36.180 1.00 6.93 166 VAL B O 1
ATOM 3625 N N . VAL B 1 167 ? 41.472 65.064 34.718 1.00 5.51 167 VAL B N 1
ATOM 3626 C CA . VAL B 1 167 ? 41.063 66.016 35.751 1.00 5.68 167 VAL B CA 1
ATOM 3627 C C . VAL B 1 167 ? 39.576 66.330 35.787 1.00 5.65 167 VAL B C 1
ATOM 3628 O O . VAL B 1 167 ? 39.004 66.745 34.776 1.00 6.95 167 VAL B O 1
ATOM 3632 N N . GLY B 1 168 ? 39.011 66.220 36.992 1.00 5.27 168 GLY B N 1
ATOM 3633 C CA . GLY B 1 168 ? 37.591 66.485 37.214 1.00 5.17 168 GLY B CA 1
ATOM 3634 C C . GLY B 1 168 ? 37.237 67.926 36.868 1.00 5.29 168 GLY B C 1
ATOM 3635 O O . GLY B 1 168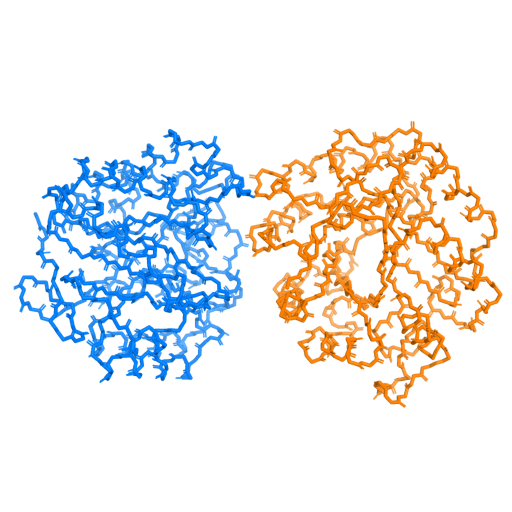 ? 38.051 68.860 36.963 1.00 5.99 168 GLY B O 1
ATOM 3636 N N . THR B 1 169 ? 35.979 68.098 36.466 1.00 5.65 169 THR B N 1
ATOM 3637 C CA . THR B 1 169 ? 35.483 69.414 36.088 1.00 7.46 169 THR B CA 1
ATOM 3638 C C . THR B 1 169 ? 34.330 69.842 36.998 1.00 6.32 169 THR B C 1
ATOM 3639 O O . THR B 1 169 ? 33.791 69.025 37.761 1.00 7.00 169 THR B O 1
ATOM 3643 N N . PRO B 1 170 ? 33.983 71.131 36.987 1.00 7.38 170 PRO B N 1
ATOM 3644 C CA . PRO B 1 170 ? 32.901 71.565 37.882 1.00 7.77 170 PRO B CA 1
ATOM 3645 C C . PRO B 1 170 ? 31.544 70.931 37.664 1.00 7.63 170 PRO B C 1
ATOM 3646 O O . PRO B 1 170 ? 31.215 70.417 36.574 1.00 7.41 170 PRO B O 1
ATOM 3650 N N . THR B 1 171 ? 30.741 71.007 38.728 1.00 7.60 171 THR B N 1
ATOM 3651 C CA . THR B 1 171 ? 29.370 70.493 38.734 1.00 8.33 171 THR B CA 1
ATOM 3652 C C . THR B 1 171 ? 29.287 69.015 38.388 1.00 7.36 171 THR B C 1
ATOM 3653 O O . THR B 1 171 ? 28.717 68.608 37.372 1.00 7.49 171 THR B O 1
ATOM 3657 N N . TRP B 1 172 ? 29.898 68.207 39.258 1.00 7.06 172 TRP B N 1
ATOM 3658 C CA . TRP B 1 172 ? 29.924 66.756 39.095 1.00 6.40 172 TRP B CA 1
ATOM 3659 C C . TRP B 1 172 ? 30.493 66.368 37.739 1.00 8.69 172 TRP B C 1
ATOM 3660 O O . TRP B 1 172 ? 30.008 65.433 37.070 1.00 8.43 172 TRP B O 1
ATOM 3671 N N . SER B 1 173 ? 31.576 67.038 37.360 1.00 7.13 173 SER B N 1
ATOM 3672 C CA . SER B 1 173 ? 32.237 66.764 36.095 1.00 6.09 173 SER B CA 1
ATOM 3673 C C . SER B 1 173 ? 31.387 66.898 34.831 1.00 6.24 173 SER B C 1
ATOM 3674 O O . SER B 1 173 ? 31.476 66.115 33.894 1.00 6.44 173 SER B O 1
ATOM 3677 N N . GLN B 1 174 ? 30.543 67.924 34.835 1.00 7.76 174 GLN B N 1
ATOM 3678 C CA . GLN B 1 174 ? 29.696 68.201 33.694 1.00 7.59 174 GLN B CA 1
ATOM 3679 C C . GLN B 1 174 ? 30.213 69.413 32.943 1.00 7.40 174 GLN B C 1
ATOM 3680 O O . GLN B 1 174 ? 30.104 69.467 31.706 1.00 8.15 174 GLN B O 1
ATOM 3686 N N . ASP B 1 175 ? 30.863 70.338 33.666 1.00 7.58 175 ASP B N 1
ATOM 3687 C CA . ASP B 1 175 ? 31.347 71.573 33.056 1.00 7.82 175 ASP B CA 1
ATOM 3688 C C . ASP B 1 175 ? 32.660 71.528 32.311 1.00 8.14 175 ASP B C 1
ATOM 3689 O O . ASP B 1 175 ? 33.559 72.337 32.564 1.00 9.21 175 ASP B O 1
ATOM 3694 N N . VAL B 1 176 ? 32.761 70.586 31.379 1.00 6.50 176 VAL B N 1
ATOM 3695 C CA . VAL B 1 176 ? 33.973 70.453 30.583 1.00 7.55 176 VAL B CA 1
ATOM 3696 C C . VAL B 1 176 ? 34.137 71.704 29.724 1.00 8.10 176 VAL B C 1
ATOM 3697 O O . VAL B 1 176 ? 35.257 72.037 29.314 1.00 8.57 176 VAL B O 1
ATOM 3701 N N . ASP B 1 177 ? 33.018 72.342 29.371 1.00 7.39 177 ASP B N 1
ATOM 3702 C CA . ASP B 1 177 ? 33.061 73.571 28.563 1.00 7.94 177 ASP B CA 1
ATOM 3703 C C . ASP B 1 177 ? 33.788 74.684 29.348 1.00 9.18 177 ASP B C 1
ATOM 3704 O O . ASP B 1 177 ? 34.659 75.362 28.807 1.00 9.69 177 ASP B O 1
ATOM 3709 N N . VAL B 1 178 ? 33.475 74.832 30.631 1.00 8.87 178 VAL B N 1
ATOM 3710 C CA . VAL B 1 178 ? 34.120 75.844 31.473 1.00 9.49 178 VAL B CA 1
ATOM 3711 C C . VAL B 1 178 ? 35.620 75.512 31.568 1.00 10.30 178 VAL B C 1
ATOM 3712 O O . VAL B 1 178 ? 36.458 76.389 31.363 1.00 10.13 178 VAL B O 1
ATOM 3716 N N . ALA B 1 179 ? 35.961 74.247 31.847 1.00 9.33 179 ALA B N 1
ATOM 3717 C CA . ALA B 1 179 ? 37.376 73.876 31.937 1.00 8.13 179 ALA B CA 1
ATOM 3718 C C . ALA B 1 179 ? 38.110 74.168 30.619 1.00 8.66 179 ALA B C 1
ATOM 3719 O O . ALA B 1 179 ? 39.267 74.632 30.609 1.00 9.10 179 ALA B O 1
ATOM 3721 N N . SER B 1 180 ? 37.426 73.968 29.501 1.00 8.84 180 SER B N 1
ATOM 3722 C CA . SER B 1 180 ? 38.040 74.195 28.200 1.00 9.55 180 SER B CA 1
ATOM 3723 C C . SER B 1 180 ? 38.394 75.640 27.918 1.00 9.63 180 SER B C 1
ATOM 3724 O O . SER B 1 180 ? 39.201 75.902 27.035 1.00 10.59 180 SER B O 1
ATOM 3727 N N . GLN B 1 181 ? 37.784 76.570 28.651 1.00 10.47 181 GLN B N 1
ATOM 3728 C CA . GLN B 1 181 ? 38.087 77.985 28.449 1.00 11.75 181 GLN B CA 1
ATOM 3729 C C . GLN B 1 181 ? 39.442 78.342 29.075 1.00 11.99 181 GLN B C 1
ATOM 3730 O O . GLN B 1 181 ? 40.016 79.383 28.748 1.00 12.64 181 GLN B O 1
ATOM 3736 N N . ASN B 1 182 ? 39.939 77.507 29.985 1.00 10.14 182 ASN B N 1
ATOM 3737 C CA . ASN B 1 182 ? 41.232 77.769 30.633 1.00 10.31 182 ASN B CA 1
ATOM 3738 C C . ASN B 1 182 ? 41.907 76.427 30.934 1.00 8.91 182 ASN B C 1
ATOM 3739 O O . ASN B 1 182 ? 42.041 76.031 32.103 1.00 8.42 182 ASN B O 1
ATOM 3744 N N . PRO B 1 183 ? 42.395 75.738 29.890 1.00 8.74 183 PRO B N 1
ATOM 3745 C CA . PRO B 1 183 ? 43.036 74.436 30.105 1.00 7.43 183 PRO B CA 1
ATOM 3746 C C . PRO B 1 183 ? 44.300 74.466 30.942 1.00 7.16 183 PRO B C 1
ATOM 3747 O O . PRO B 1 183 ? 44.906 75.507 31.126 1.00 7.92 183 PRO B O 1
ATOM 3751 N N . ILE B 1 184 ? 44.657 73.301 31.463 1.00 7.11 184 ILE B N 1
ATOM 3752 C CA . ILE B 1 184 ? 45.856 73.154 32.280 1.00 7.11 184 ILE B CA 1
ATOM 3753 C C . ILE B 1 184 ? 47.032 72.983 31.330 1.00 7.14 184 ILE B C 1
ATOM 3754 O O . ILE B 1 184 ? 46.988 72.194 30.374 1.00 8.52 184 ILE B O 1
ATOM 3759 N N . ASP B 1 185 ? 48.084 73.750 31.584 1.00 7.03 185 ASP B N 1
ATOM 3760 C CA . ASP B 1 185 ? 49.280 73.701 30.761 1.00 6.18 185 ASP B CA 1
ATOM 3761 C C . ASP B 1 185 ? 50.306 72.681 31.250 1.00 7.22 185 ASP B C 1
ATOM 3762 O O . ASP B 1 185 ? 51.285 73.012 31.923 1.00 7.28 185 ASP B O 1
ATOM 3767 N N . ARG B 1 186 ? 50.019 71.423 30.939 1.00 5.89 186 ARG B N 1
ATOM 3768 C CA . ARG B 1 186 ? 50.870 70.282 31.276 1.00 6.73 186 ARG B CA 1
ATOM 3769 C C . ARG B 1 186 ? 50.631 69.290 30.145 1.00 7.37 186 ARG B C 1
ATOM 3770 O O . ARG B 1 186 ? 49.596 69.354 29.463 1.00 7.99 186 ARG B O 1
ATOM 3778 N N . ALA B 1 187 ? 51.578 68.400 29.925 1.00 7.60 187 ALA B N 1
ATOM 3779 C CA . ALA B 1 187 ? 51.404 67.422 28.863 1.00 7.56 187 ALA B CA 1
ATOM 3780 C C . ALA B 1 187 ? 50.443 66.313 29.265 1.00 8.43 187 ALA B C 1
ATOM 3781 O O . ALA B 1 187 ? 50.225 66.056 30.437 1.00 8.26 187 ALA B O 1
ATOM 3783 N N . ASN B 1 188 ? 49.804 65.735 28.262 1.00 8.74 188 ASN B N 1
ATOM 3784 C CA . ASN B 1 188 ? 48.902 64.626 28.464 1.00 9.28 188 ASN B CA 1
ATOM 3785 C C . ASN B 1 188 ? 47.822 64.708 29.526 1.00 9.69 188 ASN B C 1
ATOM 3786 O O . ASN B 1 188 ? 47.746 63.860 30.419 1.00 9.33 188 ASN B O 1
ATOM 3791 N N . ILE B 1 189 ? 47.091 65.808 29.500 1.00 7.97 189 ILE B N 1
ATOM 3792 C CA . ILE B 1 189 ? 46.000 65.994 30.457 1.00 7.75 189 ILE B CA 1
ATOM 3793 C C . ILE B 1 189 ? 44.689 65.919 29.671 1.00 7.97 189 ILE B C 1
ATOM 3794 O O . ILE B 1 189 ? 44.608 66.438 28.545 1.00 9.14 189 ILE B O 1
ATOM 3799 N N . ALA B 1 190 ? 43.722 65.165 30.215 1.00 7.57 190 ALA B N 1
ATOM 3800 C CA . ALA B 1 190 ? 42.381 65.017 29.625 1.00 6.62 190 ALA B CA 1
ATOM 3801 C C . ALA B 1 190 ? 41.452 65.479 30.748 1.00 7.70 190 ALA B C 1
ATOM 3802 O O . ALA B 1 190 ? 41.853 65.575 31.925 1.00 7.23 190 ALA B O 1
ATOM 3804 N N . TYR B 1 191 ? 40.200 65.732 30.387 1.00 7.60 191 TYR B N 1
ATOM 3805 C CA . TYR B 1 191 ? 39.217 66.236 31.337 1.00 6.32 191 TYR B CA 1
ATOM 3806 C C . TYR B 1 191 ? 38.017 65.331 31.465 1.00 6.65 191 TYR B C 1
ATOM 3807 O O . TYR B 1 191 ? 37.499 64.770 30.492 1.00 7.13 191 TYR B O 1
ATOM 3816 N N . THR B 1 192 ? 37.574 65.208 32.705 1.00 6.50 192 THR B N 1
ATOM 3817 C CA . THR B 1 192 ? 36.452 64.352 33.025 1.00 6.67 192 THR B CA 1
ATOM 3818 C C . THR B 1 192 ? 35.068 64.791 32.615 1.00 6.24 192 THR B C 1
ATOM 3819 O O . THR B 1 192 ? 34.677 65.929 32.854 1.00 6.37 192 THR B O 1
ATOM 3823 N N . LEU B 1 193 ? 34.345 63.864 31.991 1.00 5.39 193 LEU B N 1
ATOM 3824 C CA . LEU B 1 193 ? 32.971 64.125 31.574 1.00 5.65 193 LEU B CA 1
ATOM 3825 C C . LEU B 1 193 ? 32.125 63.010 32.198 1.00 6.08 193 LEU B C 1
ATOM 3826 O O . LEU B 1 193 ? 32.390 61.832 31.953 1.00 6.50 193 LEU B O 1
ATOM 3831 N N . HIS B 1 194 ? 31.122 63.374 33.003 1.00 5.55 194 HIS B N 1
ATOM 3832 C CA . HIS B 1 194 ? 30.233 62.399 33.641 1.00 6.28 194 HIS B CA 1
ATOM 3833 C C . HIS B 1 194 ? 28.794 62.707 33.278 1.00 7.69 194 HIS B C 1
ATOM 3834 O O . HIS B 1 194 ? 28.387 63.877 33.292 1.00 7.88 194 HIS B O 1
ATOM 3841 N N . PHE B 1 195 ? 27.998 61.668 33.031 1.00 7.15 195 PHE B N 1
ATOM 3842 C CA . PHE B 1 195 ? 26.582 61.887 32.686 1.00 6.98 195 PHE B CA 1
ATOM 3843 C C . PHE B 1 195 ? 25.796 60.617 32.969 1.00 8.57 195 PHE B C 1
ATOM 3844 O O . PHE B 1 195 ? 26.387 59.526 33.076 1.00 7.18 195 PHE B O 1
ATOM 3852 N N . TYR B 1 196 ? 24.482 60.785 33.174 1.00 7.74 196 TYR B N 1
ATOM 3853 C CA . TYR B 1 196 ? 23.566 59.658 33.415 1.00 7.53 196 TYR B CA 1
ATOM 3854 C C . TYR B 1 196 ? 22.488 59.890 32.346 1.00 7.93 196 TYR B C 1
ATOM 3855 O O . TYR B 1 196 ? 21.844 60.955 32.283 1.00 8.19 196 TYR B O 1
ATOM 3864 N N . ALA B 1 197 ? 22.291 58.886 31.507 1.00 7.02 197 ALA B N 1
ATOM 3865 C CA . ALA B 1 197 ? 21.333 58.959 30.411 1.00 6.77 197 ALA B CA 1
ATOM 3866 C C . ALA B 1 197 ? 19.893 59.286 30.727 1.00 6.85 197 ALA B C 1
ATOM 3867 O O . ALA B 1 197 ? 19.205 59.866 29.894 1.00 8.62 197 ALA B O 1
ATOM 3869 N N . GLY B 1 198 ? 19.448 58.950 31.928 1.00 6.67 198 GLY B N 1
ATOM 3870 C CA . GLY B 1 198 ? 18.071 59.244 32.299 1.00 7.52 198 GLY B CA 1
ATOM 3871 C C . GLY B 1 198 ? 17.872 60.677 32.761 1.00 7.72 198 GLY B C 1
ATOM 3872 O O . GLY B 1 198 ? 16.734 61.162 32.840 1.00 8.40 198 GLY B O 1
ATOM 3873 N N . THR B 1 199 ? 18.962 61.430 32.908 1.00 6.87 199 THR B N 1
ATOM 3874 C CA . THR B 1 199 ? 18.867 62.811 33.371 1.00 7.86 199 THR B CA 1
ATOM 3875 C C . THR B 1 199 ? 19.549 63.860 32.503 1.00 10.04 199 THR B C 1
ATOM 3876 O O . THR B 1 199 ? 19.041 64.978 32.331 1.00 8.56 199 THR B O 1
ATOM 3880 N N . HIS B 1 200 ? 20.691 63.492 31.926 1.00 9.13 200 HIS B N 1
ATOM 3881 C CA . HIS B 1 200 ? 21.476 64.422 31.092 1.00 8.23 200 HIS B CA 1
ATOM 3882 C C . HIS B 1 200 ? 21.358 64.165 29.617 1.00 8.80 200 HIS B C 1
ATOM 3883 O O . HIS B 1 200 ? 21.881 63.163 29.109 1.00 9.63 200 HIS B O 1
ATOM 3890 N N . GLY B 1 201 ? 20.667 65.077 28.932 1.00 8.24 201 GLY B N 1
ATOM 3891 C CA . GLY B 1 201 ? 20.450 64.961 27.501 1.00 9.54 201 GLY B CA 1
ATOM 3892 C C . GLY B 1 201 ? 21.327 65.771 26.574 1.00 9.90 201 GLY B C 1
ATOM 3893 O O . GLY B 1 201 ? 22.485 66.085 26.885 1.00 9.20 201 GLY B O 1
ATOM 3894 N N . GLN B 1 202 ? 20.748 66.180 25.450 1.00 10.62 202 GLN B N 1
ATOM 3895 C CA . GLN B 1 202 ? 21.467 66.950 24.456 1.00 11.15 202 GLN B CA 1
ATOM 3896 C C . GLN B 1 202 ? 22.199 68.195 24.927 1.00 10.59 202 GLN B C 1
ATOM 3897 O O . GLN B 1 202 ? 23.330 68.449 24.486 1.00 10.20 202 GLN B O 1
ATOM 3903 N N A SER B 1 203 ? 21.609 68.973 25.817 0.50 10.23 203 SER B N 1
ATOM 3904 N N B SER B 1 203 ? 21.595 68.942 25.853 0.50 10.47 203 SER B N 1
ATOM 3905 C CA A SER B 1 203 ? 22.323 70.158 26.255 0.50 10.61 203 SER B CA 1
ATOM 3906 C CA B SER B 1 203 ? 22.219 70.163 26.374 0.50 10.76 203 SER B CA 1
ATOM 3907 C C A SER B 1 203 ? 23.633 69.809 26.943 0.50 9.73 203 SER B C 1
ATOM 3908 C C B SER B 1 203 ? 23.550 69.870 27.066 0.50 10.35 203 SER B C 1
ATOM 3909 O O A SER B 1 203 ? 24.619 70.536 26.799 0.50 9.75 203 SER B O 1
ATOM 3910 O O B SER B 1 203 ? 24.437 70.727 27.115 0.50 10.77 203 SER B O 1
ATOM 3915 N N . TYR B 1 204 ? 23.664 68.678 27.649 1.00 10.12 204 TYR B N 1
ATOM 3916 C CA . TYR B 1 204 ? 24.899 68.272 28.335 1.00 8.64 204 TYR B CA 1
ATOM 3917 C C . TYR B 1 204 ? 25.912 67.817 27.290 1.00 9.35 204 TYR B C 1
ATOM 3918 O O . TYR B 1 204 ? 27.125 68.040 27.447 1.00 8.81 204 TYR B O 1
ATOM 3927 N N . ARG B 1 205 ? 25.446 67.172 26.216 1.00 9.27 205 ARG B N 1
ATOM 3928 C CA . ARG B 1 205 ? 26.334 66.735 25.150 1.00 9.74 205 ARG B CA 1
ATOM 3929 C C . ARG B 1 205 ? 26.882 67.997 24.441 1.00 10.29 205 ARG B C 1
ATOM 3930 O O . ARG B 1 205 ? 28.047 68.019 23.997 1.00 9.32 205 ARG B O 1
ATOM 3938 N N . ASN B 1 206 ? 26.070 69.058 24.379 1.00 10.44 206 ASN B N 1
ATOM 3939 C CA . ASN B 1 206 ? 26.499 70.295 23.728 1.00 9.63 206 ASN B CA 1
ATOM 3940 C C . ASN B 1 206 ? 27.666 70.897 24.491 1.00 9.27 206 ASN B C 1
ATOM 3941 O O . ASN B 1 206 ? 28.574 71.474 23.880 1.00 9.92 206 ASN B O 1
ATOM 3946 N N . LYS B 1 207 ? 27.648 70.786 25.818 1.00 9.07 207 LYS B N 1
ATOM 3947 C CA . LYS B 1 207 ? 28.748 71.329 26.612 1.00 9.20 207 LYS B CA 1
ATOM 3948 C C . LYS B 1 207 ? 30.026 70.560 26.271 1.00 7.89 207 LYS B C 1
ATOM 3949 O O . LYS B 1 207 ? 31.125 71.142 26.203 1.00 9.65 207 LYS B O 1
ATOM 3955 N N . ALA B 1 208 ? 29.905 69.246 26.088 1.00 8.37 208 ALA B N 1
ATOM 3956 C CA . ALA B 1 208 ? 31.088 68.443 25.749 1.00 8.16 208 ALA B CA 1
ATOM 3957 C C . ALA B 1 208 ? 31.588 68.817 24.358 1.00 9.42 208 ALA B C 1
ATOM 3958 O O . ALA B 1 208 ? 32.793 68.843 24.104 1.00 9.17 208 ALA B O 1
ATOM 3960 N N . GLN B 1 209 ? 30.664 69.076 23.444 1.00 10.19 209 GLN B N 1
ATOM 3961 C CA . GLN B 1 209 ? 31.059 69.462 22.092 1.00 10.46 209 GLN B CA 1
ATOM 3962 C C . GLN B 1 209 ? 31.834 70.789 22.160 1.00 9.99 209 GLN B C 1
ATOM 3963 O O . GLN B 1 209 ? 32.844 70.928 21.471 1.00 10.88 209 GLN B O 1
ATOM 3969 N N . THR B 1 210 ? 31.397 71.732 22.994 1.00 9.73 210 THR B N 1
ATOM 3970 C CA . THR B 1 210 ? 32.091 73.021 23.136 1.00 9.71 210 THR B CA 1
ATOM 3971 C C . THR B 1 210 ? 33.540 72.760 23.593 1.00 10.46 210 THR B C 1
ATOM 3972 O O . THR B 1 210 ? 34.495 73.369 23.082 1.00 11.10 210 THR B O 1
ATOM 3976 N N . ALA B 1 211 ? 33.702 71.843 24.554 1.00 9.45 211 ALA B N 1
ATOM 3977 C CA . ALA B 1 211 ? 35.037 71.525 25.048 1.00 9.14 211 ALA B CA 1
ATOM 3978 C C . ALA B 1 211 ? 35.936 70.966 23.931 1.00 8.99 211 ALA B C 1
ATOM 3979 O O . ALA B 1 211 ? 37.098 71.361 23.821 1.00 9.47 211 ALA B O 1
ATOM 3981 N N . LEU B 1 212 ? 35.425 70.012 23.150 1.00 9.12 212 LEU B N 1
ATOM 3982 C CA . LEU B 1 212 ? 36.190 69.421 22.058 1.00 9.00 212 LEU B CA 1
ATOM 3983 C C . LEU B 1 212 ? 36.529 70.511 21.055 1.00 11.39 212 LEU B C 1
ATOM 3984 O O . LEU B 1 212 ? 37.636 70.543 20.531 1.00 10.66 212 LEU B O 1
ATOM 3989 N N . ASP B 1 213 ? 35.575 71.393 20.788 1.00 11.49 213 ASP B N 1
ATOM 3990 C CA . ASP B 1 213 ? 35.798 72.481 19.835 1.00 12.30 213 ASP B CA 1
ATOM 3991 C C . ASP B 1 213 ? 36.909 73.396 20.326 1.00 12.67 213 ASP B C 1
ATOM 3992 O O . ASP B 1 213 ? 37.656 73.965 19.522 1.00 14.03 213 ASP B O 1
ATOM 3997 N N . ASN B 1 214 ? 36.994 73.569 21.640 1.00 11.81 214 ASN B N 1
ATOM 3998 C CA . ASN B 1 214 ? 38.014 74.425 22.244 1.00 12.13 214 ASN B CA 1
ATOM 3999 C C . ASN B 1 214 ? 39.377 73.756 22.348 1.00 12.69 214 ASN B C 1
ATOM 4000 O O . ASN B 1 214 ? 40.312 74.327 22.921 1.00 13.75 214 ASN B O 1
ATOM 4005 N N . GLY B 1 215 ? 39.468 72.522 21.846 1.00 10.85 215 GLY B N 1
ATOM 4006 C CA . GLY B 1 215 ? 40.743 71.814 21.876 1.00 10.87 215 GLY B CA 1
ATOM 4007 C C . GLY B 1 215 ? 41.169 70.922 23.017 1.00 10.73 215 GLY B C 1
ATOM 4008 O O . GLY B 1 215 ? 42.369 70.602 23.103 1.00 12.05 215 GLY B O 1
ATOM 4009 N N . ILE B 1 216 ? 40.263 70.563 23.924 1.00 9.25 216 ILE B N 1
ATOM 4010 C CA . ILE B 1 216 ? 40.670 69.684 25.020 1.00 9.14 216 ILE B CA 1
ATOM 4011 C C . ILE B 1 216 ? 40.129 68.273 24.835 1.00 8.88 216 ILE B C 1
ATOM 4012 O O . ILE B 1 216 ? 39.048 68.071 24.259 1.00 10.03 216 ILE B O 1
ATOM 4017 N N . ALA B 1 217 ? 40.879 67.298 25.345 1.00 8.64 217 ALA B N 1
ATOM 4018 C CA . ALA B 1 217 ? 40.490 65.898 25.246 1.00 8.42 217 ALA B CA 1
ATOM 4019 C C . ALA B 1 217 ? 39.616 65.530 26.431 1.00 7.21 217 ALA B C 1
ATOM 4020 O O . ALA B 1 217 ? 39.829 66.003 27.548 1.00 7.76 217 ALA B O 1
ATOM 4022 N N . LEU B 1 218 ? 38.610 64.696 26.182 1.00 6.49 218 LEU B N 1
ATOM 4023 C CA . LEU B 1 218 ? 37.693 64.280 27.242 1.00 6.88 218 LEU B CA 1
ATOM 4024 C C . LEU B 1 218 ? 37.768 62.797 27.493 1.00 7.59 218 LEU B C 1
ATOM 4025 O O . LEU B 1 218 ? 38.112 62.045 26.579 1.00 8.40 218 LEU B O 1
ATOM 4030 N N . PHE B 1 219 ? 37.515 62.389 28.737 1.00 6.36 219 PHE B N 1
ATOM 4031 C CA . PHE B 1 219 ? 37.525 60.961 29.108 1.00 7.10 219 PHE B CA 1
ATOM 4032 C C . PHE B 1 219 ? 36.273 60.820 29.994 1.00 7.24 219 PHE B C 1
ATOM 4033 O O . PHE B 1 219 ? 36.168 61.464 31.045 1.00 7.00 219 PHE B O 1
ATOM 4041 N N . ALA B 1 220 ? 35.302 60.025 29.554 1.00 7.07 220 ALA B N 1
ATOM 4042 C CA . ALA B 1 220 ? 34.068 59.842 30.333 1.00 6.26 220 ALA B CA 1
ATOM 4043 C C . ALA B 1 220 ? 34.288 58.744 31.358 1.00 6.34 220 ALA B C 1
ATOM 4044 O O . ALA B 1 220 ? 33.787 57.634 31.232 1.00 6.74 220 ALA B O 1
ATOM 4046 N N . THR B 1 221 ? 35.033 59.090 32.406 1.00 6.94 221 THR B N 1
ATOM 4047 C CA . THR B 1 221 ? 35.355 58.121 33.453 1.00 6.81 221 THR B CA 1
ATOM 4048 C C . THR B 1 221 ? 34.203 57.541 34.234 1.00 6.67 221 THR B C 1
ATOM 4049 O O . THR B 1 221 ? 34.412 56.594 34.980 1.00 6.94 221 THR B O 1
ATOM 4053 N N . GLU B 1 222 ? 33.008 58.131 34.130 1.00 6.47 222 GLU B N 1
ATOM 4054 C CA . GLU B 1 222 ? 31.880 57.572 34.854 1.00 6.51 222 GLU B CA 1
ATOM 4055 C C . GLU B 1 222 ? 30.606 57.989 34.164 1.00 7.31 222 GLU B C 1
ATOM 4056 O O . GLU B 1 222 ? 30.415 59.167 33.882 1.00 9.15 222 GLU B O 1
ATOM 4062 N N . TRP B 1 223 ? 29.748 57.023 33.883 1.00 6.83 223 TRP B N 1
ATOM 4063 C CA . TRP B 1 223 ? 28.479 57.363 33.228 1.00 6.75 223 TRP B CA 1
ATOM 4064 C C . TRP B 1 223 ? 27.506 56.241 33.505 1.00 7.22 223 TRP B C 1
ATOM 4065 O O . TRP B 1 223 ? 27.916 55.088 33.762 1.00 7.72 223 TRP B O 1
ATOM 4076 N N . GLY B 1 224 ? 26.225 56.589 33.540 1.00 6.78 224 GLY B N 1
ATOM 4077 C CA . GLY B 1 224 ? 25.201 55.590 33.792 1.00 8.54 224 GLY B CA 1
ATOM 4078 C C . GLY B 1 224 ? 24.101 55.605 32.749 1.00 7.71 224 GLY B C 1
ATOM 4079 O O . GLY B 1 224 ? 23.897 56.605 32.051 1.00 7.86 224 GLY B O 1
ATOM 4080 N N . THR B 1 225 ? 23.431 54.463 32.602 1.00 7.59 225 THR B N 1
ATOM 4081 C CA . THR B 1 225 ? 22.332 54.315 31.639 1.00 7.35 225 THR B CA 1
ATOM 4082 C C . THR B 1 225 ? 21.011 54.724 32.257 1.00 8.14 225 THR B C 1
ATOM 4083 O O . THR B 1 225 ? 20.039 54.937 31.528 1.00 7.17 225 THR B O 1
ATOM 4087 N N . VAL B 1 226 ? 21.001 54.878 33.580 1.00 7.31 226 VAL B N 1
ATOM 4088 C CA . VAL B 1 226 ? 19.812 55.234 34.343 1.00 8.51 226 VAL B CA 1
ATOM 4089 C C . VAL B 1 226 ? 19.806 56.687 34.804 1.00 8.46 226 VAL B C 1
ATOM 4090 O O . VAL B 1 226 ? 20.473 57.525 34.162 1.00 8.95 226 VAL B O 1
ATOM 4094 N N . ASN B 1 227 ? 19.016 57.011 35.825 1.00 9.42 227 ASN B N 1
ATOM 4095 C CA . ASN B 1 227 ? 18.964 58.392 36.317 1.00 11.01 227 ASN B CA 1
ATOM 4096 C C . ASN B 1 227 ? 20.214 58.738 37.118 1.00 11.98 227 ASN B C 1
ATOM 4097 O O . ASN B 1 227 ? 20.917 57.845 37.633 1.00 12.61 227 ASN B O 1
ATOM 4102 N N . ALA B 1 228 ? 20.456 60.038 37.286 1.00 10.37 228 ALA B N 1
ATOM 4103 C CA . ALA B 1 228 ? 21.639 60.548 38.007 1.00 12.31 228 ALA B CA 1
ATOM 4104 C C . ALA B 1 228 ? 21.902 60.108 39.426 1.00 13.42 228 ALA B C 1
ATOM 4105 O O . ALA B 1 228 ? 23.034 60.211 39.907 1.00 17.08 228 ALA B O 1
ATOM 4107 N N . ASP B 1 229 ? 20.876 59.613 40.093 1.00 13.99 229 ASP B N 1
ATOM 4108 C CA . ASP B 1 229 ? 21.022 59.155 41.466 1.00 16.51 229 ASP B CA 1
ATOM 4109 C C . ASP B 1 229 ? 21.410 57.670 41.495 1.00 16.86 229 ASP B C 1
ATOM 4110 O O . ASP B 1 229 ? 21.469 57.052 42.570 1.00 17.42 229 ASP B O 1
ATOM 4115 N N . GLY B 1 230 ? 21.636 57.111 40.306 1.00 17.28 230 GLY B N 1
ATOM 4116 C CA . GLY B 1 230 ? 22.019 55.716 40.165 1.00 17.03 230 GLY B CA 1
ATOM 4117 C C . GLY B 1 230 ? 20.890 54.702 40.142 1.00 16.48 230 GLY B C 1
ATOM 4118 O O . GLY B 1 230 ? 21.158 53.496 40.245 1.00 16.46 230 GLY B O 1
ATOM 4119 N N . ASN B 1 231 ? 19.653 55.166 40.005 1.00 16.89 231 ASN B N 1
ATOM 4120 C CA . ASN B 1 231 ? 18.491 54.289 39.970 1.00 16.52 231 ASN B CA 1
ATOM 4121 C C . ASN B 1 231 ? 17.583 54.627 38.770 1.00 16.04 231 ASN B C 1
ATOM 4122 O O . ASN B 1 231 ? 17.922 55.472 37.937 1.00 16.02 231 ASN B O 1
ATOM 4127 N N . GLY B 1 232 ? 16.456 53.929 38.652 1.00 15.11 232 GLY B N 1
ATOM 4128 C CA . GLY B 1 232 ? 15.529 54.171 37.554 1.00 13.94 232 GLY B CA 1
ATOM 4129 C C . GLY B 1 232 ? 15.768 53.289 36.330 1.00 11.05 232 GLY B C 1
ATOM 4130 O O . GLY B 1 232 ? 16.732 52.510 36.280 1.00 13.37 232 GLY B O 1
ATOM 4131 N N . GLY B 1 233 ? 14.909 53.454 35.322 1.00 9.24 233 GLY B N 1
ATOM 4132 C CA . GLY B 1 233 ? 15.020 52.676 34.102 1.00 8.69 233 GLY B CA 1
ATOM 4133 C C . GLY B 1 233 ? 16.133 53.084 33.154 1.00 7.70 233 GLY B C 1
ATOM 4134 O O . GLY B 1 233 ? 16.655 54.205 33.239 1.00 9.49 233 GLY B O 1
ATOM 4135 N N . VAL B 1 234 ? 16.507 52.159 32.259 1.00 7.86 234 VAL B N 1
ATOM 4136 C CA . VAL B 1 234 ? 17.561 52.421 31.264 1.00 8.21 234 VAL B CA 1
ATOM 4137 C C . VAL B 1 234 ? 17.015 53.270 30.123 1.00 10.63 234 VAL B C 1
ATOM 4138 O O . VAL B 1 234 ? 16.007 52.905 29.507 1.00 10.51 234 VAL B O 1
ATOM 4142 N N . ASN B 1 235 ? 17.624 54.431 29.899 1.00 9.01 235 ASN B N 1
ATOM 4143 C CA . ASN B 1 235 ? 17.173 55.300 28.809 1.00 9.14 235 ASN B CA 1
ATOM 4144 C C . ASN B 1 235 ? 18.010 54.949 27.581 1.00 10.40 235 ASN B C 1
ATOM 4145 O O . ASN B 1 235 ? 19.157 55.433 27.427 1.00 10.19 235 ASN B O 1
ATOM 4150 N N . ILE B 1 236 ? 17.483 54.071 26.724 1.00 11.41 236 ILE B N 1
ATOM 4151 C CA . ILE B 1 236 ? 18.195 53.659 25.533 1.00 13.01 236 ILE B CA 1
ATOM 4152 C C . ILE B 1 236 ? 18.426 54.775 24.515 1.00 13.63 236 ILE B C 1
ATOM 4153 O O . ILE B 1 236 ? 19.529 54.871 23.968 1.00 14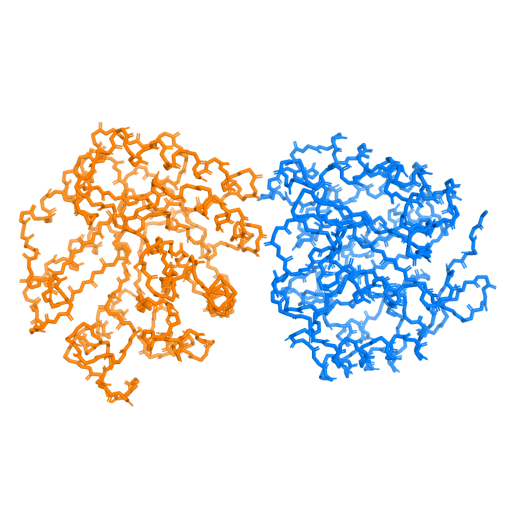.16 236 ILE B O 1
ATOM 4158 N N . ASN B 1 237 ? 17.437 55.642 24.312 1.00 14.71 237 ASN B N 1
ATOM 4159 C CA . ASN B 1 237 ? 17.594 56.738 23.348 1.00 16.50 237 ASN B CA 1
ATOM 4160 C C . ASN B 1 237 ? 18.812 57.607 23.703 1.00 14.65 237 ASN B C 1
ATOM 4161 O O . ASN B 1 237 ? 19.674 57.868 22.844 1.00 15.19 237 ASN B O 1
ATOM 4166 N N . GLU B 1 238 ? 18.848 58.090 24.944 1.00 12.61 238 GLU B N 1
ATOM 4167 C CA . GLU B 1 238 ? 19.954 58.935 25.397 1.00 11.45 238 GLU B CA 1
ATOM 4168 C C . GLU B 1 238 ? 21.268 58.165 25.496 1.00 10.41 238 GLU B C 1
ATOM 4169 O O . GLU B 1 238 ? 22.311 58.700 25.101 1.00 9.81 238 GLU B O 1
ATOM 4175 N N . THR B 1 239 ? 21.225 56.906 25.952 1.00 8.76 239 THR B N 1
ATOM 4176 C CA . THR B 1 239 ? 22.455 56.121 26.058 1.00 9.14 239 THR B CA 1
ATOM 4177 C C . THR B 1 239 ? 23.094 55.975 24.676 1.00 9.37 239 THR B C 1
ATOM 4178 O O . THR B 1 239 ? 24.298 56.224 24.499 1.00 9.63 239 THR B O 1
ATOM 4182 N N . ASP B 1 240 ? 22.280 55.617 23.680 1.00 10.31 240 ASP B N 1
ATOM 4183 C CA . ASP B 1 240 ? 22.773 55.447 22.312 1.00 10.71 240 ASP B CA 1
ATOM 4184 C C . ASP B 1 240 ? 23.328 56.759 21.729 1.00 10.14 240 ASP B C 1
ATOM 4185 O O . ASP B 1 240 ? 24.344 56.745 21.033 1.00 10.31 240 ASP B O 1
ATOM 4190 N N . ALA B 1 241 ? 22.679 57.882 22.026 1.00 10.08 241 ALA B N 1
ATOM 4191 C CA . ALA B 1 241 ? 23.144 59.176 21.515 1.00 9.83 241 ALA B CA 1
ATOM 4192 C C . ALA B 1 241 ? 24.505 59.505 22.133 1.00 9.49 241 ALA B C 1
ATOM 4193 O O . ALA B 1 241 ? 25.395 59.979 21.430 1.00 10.43 241 ALA B O 1
ATOM 4195 N N . TRP B 1 242 ? 24.653 59.282 23.436 1.00 8.99 242 TRP B N 1
ATOM 4196 C CA . TRP B 1 242 ? 25.923 59.556 24.102 1.00 8.72 242 TRP B CA 1
ATOM 4197 C C . TRP B 1 242 ? 27.004 58.619 23.566 1.00 8.90 242 TRP B C 1
ATOM 4198 O O . TRP B 1 242 ? 28.148 59.044 23.328 1.00 8.25 242 TRP B O 1
ATOM 4209 N N . MET B 1 243 ? 26.674 57.335 23.382 1.00 8.46 243 MET B N 1
ATOM 4210 C CA . MET B 1 243 ? 27.668 56.385 22.874 1.00 8.65 243 MET B CA 1
ATOM 4211 C C . MET B 1 243 ? 28.118 56.705 21.454 1.00 8.42 243 MET B C 1
ATOM 4212 O O . MET B 1 243 ? 29.305 56.562 21.147 1.00 10.11 243 MET B O 1
ATOM 4217 N N . ALA B 1 244 ? 27.205 57.231 20.635 1.00 9.12 244 ALA B N 1
ATOM 4218 C CA . ALA B 1 244 ? 27.556 57.578 19.261 1.00 10.23 244 ALA B CA 1
ATOM 4219 C C . ALA B 1 244 ? 28.470 58.790 19.311 1.00 9.94 244 ALA B C 1
ATOM 4220 O O . ALA B 1 244 ? 29.454 58.870 18.551 1.00 10.63 244 ALA B O 1
ATOM 4222 N N . PHE B 1 245 ? 28.161 59.722 20.208 1.00 9.70 245 PHE B N 1
ATOM 4223 C CA . PHE B 1 245 ? 28.964 60.925 20.375 1.00 9.54 245 PHE B CA 1
ATOM 4224 C C . PHE B 1 245 ? 30.387 60.503 20.816 1.00 9.74 245 PHE B C 1
ATOM 4225 O O . PHE B 1 245 ? 31.372 61.059 20.349 1.00 9.79 245 PHE B O 1
ATOM 4233 N N . PHE B 1 246 ? 30.495 59.529 21.719 1.00 9.06 246 PHE B N 1
ATOM 4234 C CA . PHE B 1 246 ? 31.823 59.082 22.166 1.00 9.25 246 PHE B CA 1
ATOM 4235 C C . PHE B 1 246 ? 32.574 58.341 21.048 1.00 9.57 246 PHE B C 1
ATOM 4236 O O . PHE B 1 246 ? 33.771 58.566 20.834 1.00 9.52 246 PHE B O 1
ATOM 4244 N N . LYS B 1 247 ? 31.865 57.481 20.318 1.00 11.28 247 LYS B N 1
ATOM 4245 C CA . LYS B 1 247 ? 32.495 56.728 19.237 1.00 13.73 247 LYS B CA 1
ATOM 4246 C C . LYS B 1 247 ? 33.050 57.639 18.158 1.00 12.71 247 LYS B C 1
ATOM 4247 O O . LYS B 1 247 ? 34.176 57.418 17.689 1.00 14.42 247 LYS B O 1
ATOM 4253 N N . THR B 1 248 ? 32.302 58.683 17.802 1.00 12.85 248 THR B N 1
ATOM 4254 C CA . THR B 1 248 ? 32.760 59.597 16.768 1.00 13.53 248 THR B CA 1
ATOM 4255 C C . THR B 1 248 ? 33.751 60.667 17.213 1.00 12.20 248 THR B C 1
ATOM 4256 O O . THR B 1 248 ? 34.149 61.523 16.425 1.00 12.67 248 THR B O 1
ATOM 4260 N N . ASN B 1 249 ? 34.195 60.586 18.463 1.00 10.58 249 ASN B N 1
ATOM 4261 C CA . ASN B 1 249 ? 35.165 61.537 19.006 1.00 10.80 249 ASN B CA 1
ATOM 4262 C C . ASN B 1 249 ? 36.277 60.830 19.776 1.00 10.99 249 ASN B C 1
ATOM 4263 O O . ASN B 1 249 ? 37.119 61.478 20.411 1.00 11.30 249 ASN B O 1
ATOM 4268 N N . ASN B 1 250 ? 36.306 59.500 19.664 1.00 9.85 250 ASN B N 1
ATOM 4269 C CA . ASN B 1 250 ? 37.300 58.654 20.338 1.00 9.84 250 ASN B CA 1
ATOM 4270 C C . ASN B 1 250 ? 37.368 58.904 21.841 1.00 9.89 250 ASN B C 1
ATOM 4271 O O . ASN B 1 250 ? 38.461 58.987 22.434 1.00 9.98 250 ASN B O 1
ATOM 4276 N N . ILE B 1 251 ? 36.199 59.010 22.455 1.00 8.55 251 ILE B N 1
ATOM 4277 C CA . ILE B 1 251 ? 36.123 59.239 23.889 1.00 10.00 251 ILE B CA 1
ATOM 4278 C C . ILE B 1 251 ? 35.935 57.904 24.605 1.00 8.33 251 ILE B C 1
ATOM 4279 O O . ILE B 1 251 ? 34.981 57.148 24.318 1.00 9.97 251 ILE B O 1
ATOM 4284 N N . SER B 1 252 ? 36.896 57.587 25.470 1.00 7.50 252 SER B N 1
ATOM 4285 C CA . SER B 1 252 ? 36.888 56.347 26.260 1.00 6.74 252 SER B CA 1
ATOM 4286 C C . SER B 1 252 ? 35.902 56.518 27.423 1.00 7.60 252 SER B C 1
ATOM 4287 O O . SER B 1 252 ? 35.606 57.648 27.839 1.00 7.48 252 SER B O 1
ATOM 4290 N N . HIS B 1 253 ? 35.429 55.405 27.975 1.00 7.24 253 HIS B N 1
ATOM 4291 C CA . HIS B 1 253 ? 34.467 55.521 29.047 1.00 7.51 253 HIS B CA 1
ATOM 4292 C C . HIS B 1 253 ? 34.362 54.339 29.974 1.00 6.73 253 HIS B C 1
ATOM 4293 O O . HIS B 1 253 ? 34.706 53.212 29.599 1.00 7.37 253 HIS B O 1
ATOM 4300 N N . ALA B 1 254 ? 33.855 54.616 31.176 1.00 7.02 254 ALA B N 1
ATOM 4301 C CA . ALA B 1 254 ? 33.672 53.588 32.198 1.00 6.82 254 ALA B CA 1
ATOM 4302 C C . ALA B 1 254 ? 32.272 53.732 32.768 1.00 6.31 254 ALA B C 1
ATOM 4303 O O . ALA B 1 254 ? 31.888 54.773 33.297 1.00 7.72 254 ALA B O 1
ATOM 4305 N N . ASN B 1 255 ? 31.524 52.636 32.711 1.00 6.98 255 ASN B N 1
ATOM 4306 C CA . ASN B 1 255 ? 30.153 52.622 33.208 1.00 6.28 255 ASN B CA 1
ATOM 4307 C C . ASN B 1 255 ? 30.012 52.383 34.713 1.00 5.74 255 ASN B C 1
ATOM 4308 O O . ASN B 1 255 ? 30.665 51.491 35.262 1.00 7.76 255 ASN B O 1
ATOM 4313 N N . TRP B 1 256 ? 29.116 53.129 35.356 1.00 6.31 256 TRP B N 1
ATOM 4314 C CA . TRP B 1 256 ? 28.862 52.969 36.786 1.00 7.29 256 TRP B CA 1
ATOM 4315 C C . TRP B 1 256 ? 27.603 52.052 36.852 1.00 7.39 256 TRP B C 1
ATOM 4316 O O . TRP B 1 256 ? 26.556 52.448 36.333 1.00 7.52 256 TRP B O 1
ATOM 4327 N N . ALA B 1 257 ? 27.644 50.893 37.523 1.00 8.54 257 ALA B N 1
ATOM 4328 C CA . ALA B 1 257 ? 28.816 50.380 38.244 1.00 8.56 257 ALA B CA 1
ATOM 4329 C C . ALA B 1 257 ? 28.812 48.864 38.325 1.00 8.82 257 ALA B C 1
ATOM 4330 O O . ALA B 1 257 ? 27.742 48.253 38.391 1.00 9.65 257 ALA B O 1
ATOM 4332 N N . LEU B 1 258 ? 30.014 48.280 38.387 1.00 9.04 258 LEU B N 1
ATOM 4333 C CA . LEU B 1 258 ? 30.209 46.819 38.510 1.00 8.97 258 LEU B CA 1
ATOM 4334 C C . LEU B 1 258 ? 29.947 46.734 40.034 1.00 9.49 258 LEU B C 1
ATOM 4335 O O . LEU B 1 258 ? 30.798 47.082 40.875 1.00 9.94 258 LEU B O 1
ATOM 4340 N N . ASN B 1 259 ? 28.756 46.246 40.362 1.00 9.46 259 ASN B N 1
ATOM 4341 C CA . ASN B 1 259 ? 28.284 46.127 41.742 1.00 8.65 259 ASN B CA 1
ATOM 4342 C C . ASN B 1 259 ? 26.937 45.395 41.709 1.00 9.56 259 ASN B C 1
ATOM 4343 O O . ASN B 1 259 ? 26.363 45.159 40.640 1.00 9.83 259 ASN B O 1
ATOM 4348 N N . ASP B 1 260 ? 26.419 45.088 42.891 1.00 10.45 260 ASP B N 1
ATOM 4349 C CA . ASP B 1 260 ? 25.138 44.401 43.008 1.00 11.09 260 ASP B CA 1
ATOM 4350 C C . ASP B 1 260 ? 24.198 45.080 44.012 1.00 10.69 260 ASP B C 1
ATOM 4351 O O . ASP B 1 260 ? 23.308 44.446 44.572 1.00 11.57 260 ASP B O 1
ATOM 4356 N N . LYS B 1 261 ? 24.417 46.363 44.275 1.00 10.01 261 LYS B N 1
ATOM 4357 C CA . LYS B 1 261 ? 23.573 47.105 45.201 1.00 10.56 261 LYS B CA 1
ATOM 4358 C C . LYS B 1 261 ? 22.179 47.141 44.550 1.00 9.78 261 LYS B C 1
ATOM 4359 O O . LYS B 1 261 ? 22.049 47.041 43.313 1.00 10.31 261 LYS B O 1
ATOM 4365 N N . ASN B 1 262 ? 21.147 47.214 45.388 1.00 12.20 262 ASN B N 1
ATOM 4366 C CA . ASN B 1 262 ? 19.764 47.258 44.908 1.00 12.87 262 ASN B CA 1
ATOM 4367 C C . ASN B 1 262 ? 19.377 48.622 44.311 1.00 13.03 262 ASN B C 1
ATOM 4368 O O . ASN B 1 262 ? 18.626 49.398 44.908 1.00 13.29 262 ASN B O 1
ATOM 4373 N N . GLU B 1 263 ? 19.913 48.902 43.124 1.00 11.27 263 GLU B N 1
ATOM 4374 C CA . GLU B 1 263 ? 19.654 50.147 42.390 1.00 10.29 263 GLU B CA 1
ATOM 4375 C C . GLU B 1 263 ? 19.898 49.850 40.908 1.00 9.63 263 GLU B C 1
ATOM 4376 O O . GLU B 1 263 ? 20.729 49.008 40.558 1.00 9.56 263 GLU B O 1
ATOM 4382 N N . GLY B 1 264 ? 19.247 50.614 40.044 1.00 9.15 264 GLY B N 1
ATOM 4383 C CA . GLY B 1 264 ? 19.399 50.386 38.616 1.00 9.04 264 GLY B CA 1
ATOM 4384 C C . GLY B 1 264 ? 20.768 50.464 37.980 1.00 7.31 264 GLY B C 1
ATOM 4385 O O . GLY B 1 264 ? 21.010 49.846 36.960 1.00 8.65 264 GLY B O 1
ATOM 4386 N N . ALA B 1 265 ? 21.666 51.273 38.551 1.00 9.10 265 ALA B N 1
ATOM 4387 C CA . ALA B 1 265 ? 22.986 51.395 37.969 1.00 8.97 265 ALA B CA 1
ATOM 4388 C C . ALA B 1 265 ? 23.849 50.158 38.098 1.00 8.47 265 ALA B C 1
ATOM 4389 O O . ALA B 1 265 ? 24.784 49.980 37.324 1.00 7.68 265 ALA B O 1
ATOM 4391 N N . SER B 1 266 ? 23.531 49.292 39.060 1.00 7.35 266 SER B N 1
ATOM 4392 C CA . SER B 1 266 ? 24.335 48.090 39.234 1.00 7.86 266 SER B CA 1
ATOM 4393 C C . SER B 1 266 ? 24.331 47.178 38.033 1.00 8.76 266 SER B C 1
ATOM 4394 O O . SER B 1 266 ? 23.276 46.993 37.424 1.00 8.25 266 SER B O 1
ATOM 4397 N N . LEU B 1 267 ? 25.483 46.614 37.671 1.00 8.78 267 LEU B N 1
ATOM 4398 C CA . LEU B 1 267 ? 25.532 45.698 36.535 1.00 9.29 267 LEU B CA 1
ATOM 4399 C C . LEU B 1 267 ? 24.765 44.418 36.892 1.00 9.51 267 LEU B C 1
ATOM 4400 O O . LEU B 1 267 ? 24.167 43.789 36.027 1.00 8.37 267 LEU B O 1
ATOM 4405 N N . PHE B 1 268 ? 24.856 44.010 38.157 1.00 8.39 268 PHE B N 1
ATOM 4406 C CA . PHE B 1 268 ? 24.214 42.787 38.632 1.00 8.56 268 PHE B CA 1
ATOM 4407 C C . PHE B 1 268 ? 23.011 42.945 39.531 1.00 9.14 268 PHE B C 1
ATOM 4408 O O . PHE B 1 268 ? 22.918 43.910 40.290 1.00 10.13 268 PHE B O 1
ATOM 4416 N N . THR B 1 269 ? 22.120 41.947 39.486 1.00 9.77 269 THR B N 1
ATOM 4417 C CA . THR B 1 269 ? 20.941 41.971 40.337 1.00 11.57 269 THR B CA 1
ATOM 4418 C C . THR B 1 269 ? 21.512 41.682 41.751 1.00 12.75 269 THR B C 1
ATOM 4419 O O . THR B 1 269 ? 22.612 41.134 41.881 1.00 14.42 269 THR B O 1
ATOM 4423 N N . PRO B 1 270 ? 20.786 42.060 42.817 1.00 13.67 270 PRO B N 1
ATOM 4424 C CA . PRO B 1 270 ? 21.296 41.829 44.180 1.00 15.74 270 PRO B CA 1
ATOM 4425 C C . PRO B 1 270 ? 21.718 40.396 44.455 1.00 17.98 270 PRO B C 1
ATOM 4426 O O . PRO B 1 270 ? 20.928 39.461 44.258 1.00 18.91 270 PRO B O 1
ATOM 4430 N N . GLY B 1 271 ? 22.959 40.238 44.902 1.00 16.53 271 GLY B N 1
ATOM 4431 C CA . GLY B 1 271 ? 23.514 38.934 45.205 1.00 19.28 271 GLY B CA 1
ATOM 4432 C C . GLY B 1 271 ? 23.853 38.145 43.961 1.00 19.47 271 GLY B C 1
ATOM 4433 O O . GLY B 1 271 ? 24.285 36.996 44.037 1.00 21.38 271 GLY B O 1
ATOM 4434 N N . GLY B 1 272 ? 23.650 38.770 42.804 1.00 19.39 272 GLY B N 1
ATOM 4435 C CA . GLY B 1 272 ? 23.929 38.121 41.536 1.00 18.50 272 GLY B CA 1
ATOM 4436 C C . GLY B 1 272 ? 25.312 38.397 40.984 1.00 17.85 272 GLY B C 1
ATOM 4437 O O . GLY B 1 272 ? 26.127 39.115 41.580 1.00 18.58 272 GLY B O 1
ATOM 4438 N N . SER B 1 273 ? 25.554 37.861 39.795 1.00 17.81 273 SER B N 1
ATOM 4439 C CA . SER B 1 273 ? 26.830 38.031 39.146 1.00 16.71 273 SER B CA 1
ATOM 4440 C C . SER B 1 273 ? 26.671 38.177 37.639 1.00 14.93 273 SER B C 1
ATOM 4441 O O . SER B 1 273 ? 25.623 38.581 37.162 1.00 14.65 273 SER B O 1
ATOM 4444 N N . TRP B 1 274 ? 27.715 37.801 36.903 1.00 13.97 274 TRP B N 1
ATOM 4445 C CA . TRP B 1 274 ? 27.745 37.885 35.449 1.00 13.28 274 TRP B CA 1
ATOM 4446 C C . TRP B 1 274 ? 26.609 37.192 34.707 1.00 13.61 274 TRP B C 1
ATOM 4447 O O . TRP B 1 274 ? 26.262 37.607 33.610 1.00 12.83 274 TRP B O 1
ATOM 4458 N N . ASN B 1 275 ? 26.020 36.167 35.315 1.00 13.89 275 ASN B N 1
ATOM 4459 C CA . ASN B 1 275 ? 24.905 35.441 34.685 1.00 14.76 275 ASN B CA 1
ATOM 4460 C C . ASN B 1 275 ? 23.555 36.076 35.018 1.00 15.14 275 ASN B C 1
ATOM 4461 O O . ASN B 1 275 ? 22.536 35.678 34.448 1.00 17.14 275 ASN B O 1
ATOM 4466 N N . SER B 1 276 ? 23.530 37.066 35.911 1.00 12.49 276 SER B N 1
ATOM 4467 C CA . SER B 1 276 ? 22.268 37.716 36.289 1.00 12.84 276 SER B CA 1
ATOM 4468 C C . SER B 1 276 ? 22.422 39.233 36.230 1.00 10.99 276 SER B C 1
ATOM 4469 O O . SER B 1 276 ? 22.482 39.922 37.249 1.00 11.65 276 SER B O 1
ATOM 4472 N N . LEU B 1 277 ? 22.455 39.741 35.017 1.00 10.32 277 LEU B N 1
ATOM 4473 C CA . LEU B 1 277 ? 22.609 41.170 34.817 1.00 11.23 277 LEU B CA 1
ATOM 4474 C C . LEU B 1 277 ? 21.293 41.911 34.896 1.00 9.89 277 LEU B C 1
ATOM 4475 O O . LEU B 1 277 ? 20.218 41.377 34.622 1.00 11.76 277 LEU B O 1
ATOM 4480 N N . THR B 1 278 ? 21.383 43.158 35.297 1.00 8.48 278 THR B N 1
ATOM 4481 C CA . THR B 1 278 ? 20.202 44.002 35.389 1.00 7.70 278 THR B CA 1
ATOM 4482 C C . THR B 1 278 ? 19.977 44.519 33.958 1.00 7.69 278 THR B C 1
ATOM 4483 O O . THR B 1 278 ? 20.735 44.188 33.025 1.00 7.02 278 THR B O 1
ATOM 4487 N N . SER B 1 279 ? 18.924 45.335 33.791 1.00 7.70 279 SER B N 1
ATOM 4488 C CA . SER B 1 279 ? 18.618 45.927 32.491 1.00 7.45 279 SER B CA 1
ATOM 4489 C C . SER B 1 279 ? 19.843 46.783 32.098 1.00 8.20 279 SER B C 1
ATOM 4490 O O . SER B 1 279 ? 20.296 46.732 30.946 1.00 8.56 279 SER B O 1
ATOM 4493 N N . SER B 1 280 ? 20.404 47.521 33.059 1.00 8.05 280 SER B N 1
ATOM 4494 C CA . SER B 1 280 ? 21.583 48.339 32.748 1.00 8.22 280 SER B CA 1
ATOM 4495 C C . SER B 1 280 ? 22.769 47.455 32.349 1.00 8.09 280 SER B C 1
ATOM 4496 O O . SER B 1 280 ? 23.429 47.731 31.342 1.00 7.91 280 SER B O 1
ATOM 4499 N N . GLY B 1 281 ? 23.005 46.386 33.114 1.00 7.19 281 GLY B N 1
ATOM 4500 C CA . GLY B 1 281 ? 24.108 45.479 32.824 1.00 8.27 281 GLY B CA 1
ATOM 4501 C C . GLY B 1 281 ? 24.006 44.860 31.442 1.00 7.73 281 GLY B C 1
ATOM 4502 O O . GLY B 1 281 ? 25.004 44.685 30.738 1.00 8.23 281 GLY B O 1
ATOM 4503 N N . SER B 1 282 ? 22.784 44.526 31.056 1.00 8.29 282 SER B N 1
ATOM 4504 C CA . SER B 1 282 ? 22.563 43.921 29.743 1.00 9.50 282 SER B CA 1
ATOM 4505 C C . SER B 1 282 ? 22.927 44.885 28.622 1.00 8.63 282 SER B C 1
ATOM 4506 O O . SER B 1 282 ? 23.551 44.486 27.647 1.00 10.11 282 SER B O 1
ATOM 4509 N N . LYS B 1 283 ? 22.546 46.153 28.765 1.00 8.66 283 LYS B N 1
ATOM 4510 C CA . LYS B 1 283 ? 22.845 47.154 27.760 1.00 8.91 283 LYS B CA 1
ATOM 4511 C C . LYS B 1 283 ? 24.352 47.457 27.740 1.00 7.91 283 LYS B C 1
ATOM 4512 O O . LYS B 1 283 ? 24.965 47.513 26.668 1.00 10.33 283 LYS B O 1
ATOM 4518 N N . VAL B 1 284 ? 24.947 47.557 28.929 1.00 8.00 284 VAL B N 1
ATOM 4519 C CA . VAL B 1 284 ? 26.373 47.843 29.044 1.00 8.05 284 VAL B CA 1
ATOM 4520 C C . VAL B 1 284 ? 27.213 46.722 28.436 1.00 8.81 284 VAL B C 1
ATOM 4521 O O . VAL B 1 284 ? 28.237 46.981 27.790 1.00 8.35 284 VAL B O 1
ATOM 4525 N N . LYS B 1 285 ? 26.776 45.480 28.642 1.00 9.20 285 LYS B N 1
ATOM 4526 C CA . LYS B 1 285 ? 27.463 44.313 28.100 1.00 9.28 285 LYS B CA 1
ATOM 4527 C C . LYS B 1 285 ? 27.554 44.463 26.576 1.00 10.77 285 LYS B C 1
ATOM 4528 O O . LYS B 1 285 ? 28.627 44.297 26.001 1.00 10.76 285 LYS B O 1
ATOM 4534 N N . GLU B 1 286 ? 26.443 44.823 25.944 1.00 10.96 286 GLU B N 1
ATOM 4535 C CA . GLU B 1 286 ? 26.438 44.986 24.487 1.00 12.95 286 GLU B CA 1
ATOM 4536 C C . GLU B 1 286 ? 27.329 46.141 24.046 1.00 11.99 286 GLU B C 1
ATOM 4537 O O . GLU B 1 286 ? 28.018 46.025 23.039 1.00 12.61 286 GLU B O 1
ATOM 4543 N N . ILE B 1 287 ? 27.304 47.252 24.785 1.00 10.19 287 ILE B N 1
ATOM 4544 C CA . ILE B 1 287 ? 28.125 48.399 24.425 1.00 10.64 287 ILE B CA 1
ATOM 4545 C C . ILE B 1 287 ? 29.599 48.075 24.489 1.00 9.58 287 ILE B C 1
ATOM 4546 O O . ILE B 1 287 ? 30.332 48.348 23.550 1.00 11.31 287 ILE B O 1
ATOM 4551 N N . ILE B 1 288 ? 30.035 47.492 25.597 1.00 7.98 288 ILE B N 1
ATOM 4552 C CA . ILE B 1 288 ? 31.437 47.147 25.766 1.00 9.28 288 ILE B CA 1
ATOM 4553 C C . ILE B 1 288 ? 31.904 46.072 24.794 1.00 11.08 288 ILE B C 1
ATOM 4554 O O . ILE B 1 288 ? 32.964 46.203 24.190 1.00 11.68 288 ILE B O 1
ATOM 4559 N N . GLN B 1 289 ? 31.060 45.066 24.552 1.00 11.71 289 GLN B N 1
ATOM 4560 C CA . GLN B 1 289 ? 31.429 43.994 23.623 1.00 13.33 289 GLN B CA 1
ATOM 4561 C C . GLN B 1 289 ? 31.561 44.540 22.195 1.00 14.54 289 GLN B C 1
ATOM 4562 O O . GLN B 1 289 ? 32.447 44.113 21.446 1.00 18.56 289 GLN B O 1
ATOM 4568 N N . GLY B 1 290 ? 30.719 45.507 21.844 1.00 15.27 290 GLY B N 1
ATOM 4569 C CA . GLY B 1 290 ? 30.768 46.077 20.509 1.00 15.81 290 GLY B CA 1
ATOM 4570 C C . GLY B 1 290 ? 31.668 47.283 20.355 1.00 16.49 290 GLY B C 1
ATOM 4571 O O . GLY B 1 290 ? 31.724 47.854 19.264 1.00 18.83 290 GLY B O 1
ATOM 4572 N N . TRP B 1 291 ? 32.463 47.608 21.380 1.00 14.91 291 TRP B N 1
ATOM 4573 C CA . TRP B 1 291 ? 33.329 48.773 21.278 1.00 16.69 291 TRP B CA 1
ATOM 4574 C C . TRP B 1 291 ? 34.575 48.666 20.388 1.00 18.73 291 TRP B C 1
ATOM 4575 O O . TRP B 1 291 ? 35.349 47.701 20.518 1.00 22.86 291 TRP B O 1
#

Solvent-accessible surface area: 19890 Å² total; per-residue (Å²): 126,25,105,113,13,51,36,65,56,47,42,14,32,6,42,54,124,94,49,11,36,2,0,0,0,0,9,22,0,0,56,52,28,39,0,46,122,16,8,50,54,100,12,0,24,70,0,81,99,52,0,50,2,33,1,0,0,0,0,0,0,2,0,72,41,20,5,12,0,5,52,114,43,35,126,19,0,7,67,38,0,52,50,0,0,74,9,0,36,86,48,70,1,5,0,0,0,0,0,5,0,36,40,0,39,101,25,70,85,24,0,26,133,0,0,63,47,0,3,92,83,7,8,142,76,47,7,5,2,0,0,0,0,2,19,0,26,140,41,34,4,69,112,49,0,38,62,2,0,48,56,0,0,64,87,0,43,92,70,8,90,84,13,2,0,0,0,0,0,6,28,94,0,16,23,0,23,61,0,6,118,67,66,12,128,90,69,33,8,0,5,0,2,8,2,21,2,33,74,14,20,99,71,66,19,78,48,0,70,61,0,4,108,78,38,10,2,4,2,0,0,14,0,0,0,1,39,45,29,2,24,16,50,36,58,81,122,38,0,61,36,0,13,55,21,0,102,113,35,33,3,5,0,0,0,17,0,1,3,16,52,84,18,16,0,1,0,1,43,81,77,15,45,27,147,41,40,30,89,2,0,60,18,0,52,113,18,1,74,66,22,71,66,124,25,104,93,10,41,35,64,55,48,37,14,30,3,47,58,101,89,38,20,37,2,0,0,0,0,13,34,0,0,55,68,90,39,0,51,119,17,7,43,56,110,8,0,26,69,0,81,102,50,1,97,2,56,1,0,0,0,0,0,0,3,0,72,107,29,40,14,0,6,51,120,40,35,86,14,0,4,45,40,0,24,52,0,0,52,8,0,34,82,50,73,1,5,0,0,0,0,0,5,0,60,42,0,49,103,28,72,86,27,0,20,81,0,0,60,9,0,3,32,39,6,8,75,35,68,10,6,2,0,0,0,0,1,18,0,66,141,44,37,7,82,107,47,0,34,60,4,0,52,48,0,0,67,89,0,41,51,12,5,40,52,12,3,0,0,0,0,0,6,27,96,0,22,21,0,27,60,0,5,127,75,59,9,127,90,68,32,9,0,5,0,3,5,1,18,1,32,74,15,17,99,78,75,20,76,49,0,72,61,0,5,105,75,37,8,1,4,4,0,0,10,0,0,0,1,60,49,116,5,69,36,60,32,51,76,130,45,0,66,38,0,14,54,25,0,149,105,35,41,2,6,0,0,0,15,1,0,2,15,101,129,31,19,0,1,0,1,45,86,72,20,57,20,157,47,35,24,80,1,0,50,34,0,60,116,18,5,85,69,88

InterPro domains:
  IPR001547 Glycoside hydrolase, family 5 [PF00150] (48-294)
  IPR003367 Thrombospondin, type 3-like repeat [PF02412] (331-350)
  IPR003367 Thrombospondin, type 3-like repeat [PF02412] (363-381)
  IPR003367 Thrombospondin, type 3-like repeat [PF02412] (399-418)
  IPR003610 Carbohydrate binding module family 5/12 [SM00495] (447-490)
  IPR017853 Glycoside hydrolase superfamily [SSF51445] (34-323)
  IPR018087 Glycoside hydrolase, family 5, conserved site [PS00659] (160-169)
  IPR028974 TSP type-3 repeat [SSF103647] (327-421)
  IPR032798 Endoglucanase Z, cellulose-binding domain [PF14600] (434-494)
  IPR036573 Carbohydrate-binding module superfamily 5/12 [SSF51055] (436-494)

Sequence (584 aa):
AVEKLTVSGNQQILAGGENTSFAGPSLFWSNTGWGAEKFYTAEETVAKAKTEFNATLIRAAIGHGTSTGGSLNFDWEEGNMMSSRLDTVVNAAIAEDMYVIIDFHSHEAHTDQATAVRFFEDVATKYGQYDNVIYEIYNEPLQISWVVNDIKPYAETVIDKIRAIDPDNLIVVGTPTWSQDVDVASQNPIDRANIAYTLHFYAGTHGQSYRNKAQTALDNGIALFATEWGTVNADGNGGVNINETDAWMAFFKTNNNISHANWALNDKNEGASLFTPGGSWNSLTSSGSKVKEIIQGWGGAVEKLTVSGNQILAGGEENTSFAGPSLFWSNTGWGAEKFYTAETVAKAKTEFNATLIRAAIGHGTSTGGSLNFDWEGNMSRLDTVVNAAIAEDMYVIIDFHSHEAHTDQATAVRFFEDVATKYGQYDNVIYEIYNEPLQISWVVNDIKPYAETVIDKIRAIDPDNLIVVGTPTWSQDVDVASQNPIDRANIAYTLHFYAGTHGQSSYRNKAQTALDNGIALFATEWGTVNADGNGGVNINETDAWMAFFKTNNISHANWALNDKNEGASLFTPGGSWNSLTSSGSKVKEIIQGW

CATH classification: 3.20.20.80

Foldseek 3Di:
DWFFWWDDWQATAGVNHFAAFEFAEAPECFDPPARVVCLALVNLVCRCVLQVGQEYELQQEDDCPDHRGCNHCVPSSVVSLVRNVVSCVVVNHAYEDHHNDQQCQPVVVSLLVVLLVCLQVPLVDSSYEYERHQFHEADDLVPGQQVSVVVNVVSSCVRRVGHAYEGADYHRRQQLLRCLVPDDPHTRYAYEHEEELADDADVSLVSVVNSSVSTGYYAHAEYYQADPVQAHDGDVVRVVVVLVSCLVRRHYYHYPHCGADCGRRHQAHHVGHSVHGDNRVVSSSVSSNPSPD/DWFFWFDDWQAIAGVNHQAAFEFAEAPECFDPPARVVCLALVNLVCRCVQQVGQEYELQQEDDCPDHRGCVHCVPSSVVSVVRNLVSCVVVNHAYEDHHNDQQCLPVVVVLLVVLLVCLQVPLVDSSYEYERHQFHEQDDCVPGFQVSCVVNLVSSCVRRVGHAYEGADYHRRQQLLNCLVPDHPDTRYAYEHEEEQADDADVSLVNVVNSSVSTGYYEHAEYFQADPVQAHDGDVVRVVVVLVSCRVSRHYYHYPHCGAPCGQSHQADHVDHSVHGHNRVVVSSVSNNVD

Secondary structure (DSSP, 8-state):
--PPEEEETTEEEETTEE---EEEEE----TTSS-GGG-SHHHHHHHHHHH--SEEEEEEE--TTSTTSTTT-HHHHHHHHHHHHHHHHHTT-EEEEEEE-S-GGG-HHHHHHHHHHHHHHHTT-TTEEEE--S---S--IIIIIHHHHHHHHHHHHTT--S-EEEE--HHHHT-HHHHHHS---SSSEEEEEEEETTT--HHHHHHHHHHHHTT--EEEEEEESS-TTS-S---HHHHHHHHHHHHHHT--EEEEEES-SSSTT-SB-TT--TTSB-HHHHHHHHHHHTTT-/--PPEEEETTEEEETTEE---EEEEEP---TTSS-GGGSSHHHHHHHHHHH--SEEEEEEE--TTSTTSTTT-HHHHHHHHHHHHHHHHHTT-EEEEEEE-S-GGGSHHHHHHHHHHHHHHHTT-TTEEEE--S---S--IIIIIHHHHHHHHHHHHTT--S-EEEE--HHHHT-HHHHHTS---SSSEEEEEEEETTT--HHHHHHHHHHHHTT--EEEEEEESS-TTS-S---HHHHHHHHHHHHTTT--EEEEEES--SSTT-SB-TT--TTSB-HHHHHHHHHHHT-

Nearest PDB structures (foldseek):
  1tvp-assembly1_B  TM=1.002E+00  e=1.949E-63  Pseudoalteromonas haloplanktis
  1egz-assembly3_C  TM=9.932E-01  e=3.375E-46  Dickeya chrysanthemi
  5ihs-assembly1_A  TM=9.610E-01  e=1.361E-37  Cytophaga hutchinsonii ATCC 33406
  6gjf-assembly5_E  TM=9.467E-01  e=6.145E-33  synthetic construct
  3pzt-assembly2_B  TM=9.468E-01  e=6.579E-31  Bacillus subtilis subsp. subtilis str. 168